Protein AF-A0A2N1FC91-F1 (afdb_monomer_lite)

Sequence (434 aa):
MKQILIVVIALIAKITVAQNQINFKTPDGVYPEGIAYYAAEDSFLISSITNGDIGIVNKKGVYKKFISNENFFSTVGLKIKGDKLYVAVGDLGLSKKSNKKSPKTIARLLIFNLKTKRLLSKIDLHDLHKGNHWANDLSVANNGDVYITDSFSPVIYKVTAKGKASVFIEDDKFLGKGINLNGILVHPKGYLLVAKNSDGKLFKIDLASKKIKEVILSKAIVGIDGLLLLPNGDVLVGQNTNFEAYHKLVSNDDFSTAYIKSSDAKGLDFATTATLVNGEAYFLNSYISDLFKGENTRTTYFIRKYTAIYPSENIVQELNFKNIKEETFGNKISRKVIPSNEGTLAIYTLEKGAHIPKHSHPQQQTTYIRSGKVKIIINGNEERILKAGDVIVIPGNISHEFFVLEKTEDIDVFSPKREPDWILGKSKFLKESK

pLDDT: mean 88.41, std 16.57, range [29.28, 98.94]

Radius of gyration: 26.83 Å; chains: 1; bounding box: 67×40×90 Å

Foldseek 3Di:
DDDDDPDDPPPPPPPPPQPLKAKAWDAFQFFWFEWEQDVVQCWIWTAGQAARFIWTQHSNRYIDTQAHDPPAHGWAYWDDDDQKIKTWGAHQQRYPPDDPPGHQQFTWIWMAGRPVSDTPDIAGPRVQDDDGFGFHYWEADPQRKIWTDTQAAQFIWIQGNVGDIHTQDGDCVQDDPDGFWAAWYDDPVQWMWIATQQWQWIWTAHNPVRDIDTQAEPDRQHRWHHWDQFPVRWIWTAGAPPAGWTFTWDDPPNRNYIYTAFIDRPPAHGWHYWYDDPRWIKTWRRNCVCSVVVNRGDTMIMIGTDDGDHDPDDDDDDDDPVPFDWDDQPPFKIWGWDFDQFKIKIKMWGAAFKKQDKDFAQWKKKKAWQAAKKWKDKQNHDIDIDGHGDIDIHHHGIIMMIHGHHGTIMMMMTGRYDPDQPPPPRNPRSNVID

Secondary structure (DSSP, 8-state):
-------------------SEEEEEPSTT-----EEEEGGGTEEEE--TTT-PEEEEETT--EEEEE--TT--EEEEEEEETTEEEEEEE-SS-STT--TT-TTT-EEEEEEETTT--EEEEEE-GGGS-S---EEEEEE-TTS-EEEEESSSSEEEEE-TTS-EEEEEE-GGG--SSS-EEEEEEETTTEEEEEETTTTEEEEEETTT--EEE-EESS--TTEEEEEE-TTS-EEEEEEESEEEEEEEE-SSSSSEEEEEEEE-TT-SSEEEEEEETTEEEEEE--HHHHHTT-----EEEEEE---BPPPSS------GGGSPEEEETTTEEEEEEE-SS-EEEEEEE-TT-EEEEE--SSEEEEEEEEEEEEEEETTTEEEEEETT-EEEE-TT--EEEEEEEEEEEEEEEES---SS-STT--TGGGS--

Structure (mmCIF, N/CA/C/O backbone):
data_AF-A0A2N1FC91-F1
#
_entry.id   AF-A0A2N1FC91-F1
#
loop_
_atom_site.group_PDB
_atom_site.id
_atom_site.type_symbol
_atom_site.label_atom_id
_atom_site.label_alt_id
_atom_site.label_comp_id
_atom_site.label_asym_id
_atom_site.label_entity_id
_atom_site.label_seq_id
_atom_site.pdbx_PDB_ins_code
_atom_site.Cartn_x
_atom_site.Cartn_y
_atom_site.Cartn_z
_atom_site.occupancy
_atom_site.B_iso_or_equiv
_atom_site.auth_seq_id
_atom_site.auth_comp_id
_atom_site.auth_asym_id
_atom_site.auth_atom_id
_atom_site.pdbx_PDB_model_num
ATOM 1 N N . MET A 1 1 ? 37.546 -7.000 62.536 1.00 37.72 1 MET A N 1
ATOM 2 C CA . MET A 1 1 ? 36.263 -6.519 61.979 1.00 37.72 1 MET A CA 1
ATOM 3 C C . MET A 1 1 ? 36.527 -5.943 60.594 1.00 37.72 1 MET A C 1
ATOM 5 O O . MET A 1 1 ? 37.120 -4.880 60.506 1.00 37.72 1 MET A O 1
ATOM 9 N N . LYS A 1 2 ? 36.199 -6.671 59.520 1.00 34.19 2 LYS A N 1
ATOM 10 C CA . LYS A 1 2 ? 36.284 -6.171 58.137 1.00 34.19 2 LYS A CA 1
ATOM 11 C C . LYS A 1 2 ? 34.857 -5.927 57.647 1.00 34.19 2 LYS A C 1
ATOM 13 O O . LYS A 1 2 ? 34.063 -6.861 57.622 1.00 34.19 2 LYS A O 1
ATOM 18 N N . GLN A 1 3 ? 34.539 -4.672 57.338 1.00 35.50 3 GLN A N 1
ATOM 19 C CA . GLN A 1 3 ? 33.264 -4.260 56.753 1.00 35.50 3 GLN A CA 1
ATOM 20 C C . GLN A 1 3 ? 33.124 -4.859 55.349 1.00 35.50 3 GLN A C 1
ATOM 22 O O . GLN A 1 3 ? 33.999 -4.683 54.503 1.00 35.50 3 GLN A O 1
ATOM 27 N N . ILE A 1 4 ? 32.020 -5.567 55.114 1.00 37.03 4 ILE A N 1
ATOM 28 C CA . ILE A 1 4 ? 31.603 -6.022 53.788 1.00 37.03 4 ILE A CA 1
ATOM 29 C C . ILE A 1 4 ? 30.817 -4.873 53.156 1.00 37.03 4 ILE A C 1
ATOM 31 O O . ILE A 1 4 ? 29.716 -4.544 53.593 1.00 37.03 4 ILE A O 1
ATOM 35 N N . LEU A 1 5 ? 31.411 -4.245 52.145 1.00 29.66 5 LEU A N 1
ATOM 36 C CA . LEU A 1 5 ? 30.764 -3.249 51.302 1.00 29.66 5 LEU A CA 1
ATOM 37 C C . LEU A 1 5 ? 29.883 -3.989 50.283 1.00 29.66 5 LEU A C 1
ATOM 39 O O . LEU A 1 5 ? 30.386 -4.566 49.321 1.00 29.66 5 LEU A O 1
ATOM 43 N N . ILE A 1 6 ? 28.569 -4.006 50.507 1.00 33.97 6 ILE A N 1
ATOM 44 C CA . ILE A 1 6 ? 27.598 -4.499 49.524 1.00 33.97 6 ILE A CA 1
ATOM 45 C C . ILE A 1 6 ? 27.418 -3.401 48.473 1.00 33.97 6 ILE A C 1
ATOM 47 O O . ILE A 1 6 ? 26.732 -2.406 48.700 1.00 33.97 6 ILE A O 1
ATOM 51 N N . VAL A 1 7 ? 28.060 -3.570 47.318 1.00 30.73 7 VAL A N 1
ATOM 52 C CA . VAL A 1 7 ? 27.815 -2.739 46.135 1.00 30.73 7 VAL A CA 1
ATOM 53 C C . VAL A 1 7 ? 26.531 -3.238 45.476 1.00 30.73 7 VAL A C 1
ATOM 55 O O . VAL A 1 7 ? 26.514 -4.275 44.815 1.00 30.73 7 VAL A O 1
ATOM 58 N N . VAL A 1 8 ? 25.437 -2.502 45.669 1.00 32.12 8 VAL A N 1
ATOM 59 C CA . VAL A 1 8 ? 24.188 -2.706 44.928 1.00 32.12 8 VAL A CA 1
ATOM 60 C C . VAL A 1 8 ? 24.388 -2.151 43.518 1.00 32.12 8 VAL A C 1
ATOM 62 O O . VAL A 1 8 ? 24.336 -0.944 43.295 1.00 32.12 8 VAL A O 1
ATOM 65 N N . ILE A 1 9 ? 24.645 -3.034 42.552 1.00 32.78 9 ILE A N 1
ATOM 66 C CA . ILE A 1 9 ? 24.629 -2.683 41.129 1.00 32.78 9 ILE A CA 1
ATOM 67 C C . ILE A 1 9 ? 23.162 -2.533 40.718 1.00 32.78 9 ILE A C 1
ATOM 69 O O . ILE A 1 9 ? 22.463 -3.516 40.475 1.00 32.78 9 ILE A O 1
ATOM 73 N N . ALA A 1 10 ? 22.680 -1.292 40.658 1.00 34.22 10 ALA A N 1
ATOM 74 C CA . ALA A 1 10 ? 21.396 -0.971 40.053 1.00 34.22 10 ALA A CA 1
ATOM 75 C C . ALA A 1 10 ? 21.492 -1.197 38.535 1.00 34.22 10 ALA A C 1
ATOM 77 O O . ALA A 1 10 ? 22.055 -0.388 37.796 1.00 34.22 10 ALA A O 1
ATOM 78 N N . LEU A 1 11 ? 20.958 -2.325 38.068 1.00 31.39 11 LEU A N 1
ATOM 79 C CA . LEU A 1 11 ? 20.826 -2.632 36.650 1.00 31.39 11 LEU A CA 1
ATOM 80 C C . LEU A 1 11 ? 19.726 -1.730 36.059 1.00 31.39 11 LEU A C 1
ATOM 82 O O . LEU A 1 11 ? 18.546 -2.072 36.068 1.00 31.39 11 LEU A O 1
ATOM 86 N N . ILE A 1 12 ? 20.095 -0.545 35.568 1.00 33.62 12 ILE A N 1
ATOM 87 C CA . ILE A 1 12 ? 19.183 0.291 34.781 1.00 33.62 12 ILE A CA 1
ATOM 88 C C . ILE A 1 12 ? 19.011 -0.397 33.426 1.00 33.62 12 ILE A C 1
ATOM 90 O O . ILE A 1 12 ? 19.825 -0.235 32.514 1.00 33.62 12 ILE A O 1
ATOM 94 N N . ALA A 1 13 ? 17.945 -1.182 33.288 1.00 32.53 13 ALA A N 1
ATOM 95 C CA . ALA A 1 13 ? 17.466 -1.608 31.987 1.00 32.53 13 ALA A CA 1
ATOM 96 C C . ALA A 1 13 ? 17.064 -0.348 31.207 1.00 32.53 13 ALA A C 1
ATOM 98 O O . ALA A 1 13 ? 15.996 0.224 31.425 1.00 32.53 13 ALA A O 1
ATOM 99 N N . LYS A 1 14 ? 17.932 0.114 30.300 1.00 29.28 14 LYS A N 1
ATOM 100 C CA . LYS A 1 14 ? 17.519 1.026 29.233 1.00 29.28 14 LYS A CA 1
ATOM 101 C C . LYS A 1 14 ? 16.446 0.288 28.441 1.00 29.28 14 LYS A C 1
ATOM 103 O O . LYS A 1 14 ? 16.757 -0.590 27.641 1.00 29.28 14 LYS A O 1
ATOM 108 N N . ILE A 1 15 ? 15.183 0.627 28.682 1.00 32.56 15 ILE A N 1
ATOM 109 C CA . ILE A 1 15 ? 14.105 0.315 27.752 1.00 32.56 15 ILE A CA 1
ATOM 110 C C . ILE A 1 15 ? 14.423 1.138 26.507 1.00 32.56 15 ILE A C 1
ATOM 112 O O . ILE A 1 15 ? 14.083 2.315 26.405 1.00 32.56 15 ILE A O 1
ATOM 116 N N . THR A 1 16 ? 15.180 0.546 25.590 1.00 31.41 16 THR A N 1
ATOM 117 C CA . THR A 1 16 ? 15.396 1.114 24.269 1.00 31.41 16 THR A CA 1
ATOM 118 C C . THR A 1 16 ? 14.031 1.109 23.602 1.00 31.41 16 THR A C 1
ATOM 120 O O . THR A 1 16 ? 13.530 0.053 23.219 1.00 31.41 16 THR A O 1
ATOM 123 N N . VAL A 1 17 ? 13.386 2.274 23.517 1.00 36.84 17 VAL A N 1
ATOM 124 C CA . VAL A 1 17 ? 12.231 2.451 22.637 1.00 36.84 17 VAL A CA 1
ATOM 125 C C . VAL A 1 17 ? 12.712 2.021 21.259 1.00 36.84 17 VAL A C 1
ATOM 127 O O . VAL A 1 17 ? 13.638 2.626 20.715 1.00 36.84 17 VAL A O 1
ATOM 130 N N . ALA A 1 18 ? 12.164 0.921 20.740 1.00 44.94 18 ALA A N 1
ATOM 131 C CA . ALA A 1 18 ? 12.496 0.460 19.404 1.00 44.94 18 ALA A CA 1
ATOM 132 C C . ALA A 1 18 ? 12.301 1.641 18.451 1.00 44.94 18 ALA A C 1
ATOM 134 O O . ALA A 1 18 ? 11.252 2.289 18.449 1.00 44.94 18 ALA A O 1
ATOM 135 N N . GLN A 1 19 ? 13.345 1.974 17.699 1.00 54.66 19 GLN A N 1
ATOM 136 C CA . GLN A 1 19 ? 13.297 3.081 16.764 1.00 54.66 19 GLN A CA 1
ATOM 137 C C . GLN A 1 19 ? 12.277 2.708 15.678 1.00 54.66 19 GLN A C 1
ATOM 139 O O . GLN A 1 19 ? 12.557 1.894 14.803 1.00 54.66 19 GLN A O 1
ATOM 144 N N . ASN A 1 20 ? 11.060 3.259 15.754 1.00 84.31 20 ASN A N 1
ATOM 145 C CA . ASN A 1 20 ? 9.998 2.967 14.782 1.00 84.31 20 ASN A CA 1
ATOM 146 C C . ASN A 1 20 ? 10.320 3.517 13.383 1.00 84.31 20 ASN A C 1
ATOM 148 O O . ASN A 1 20 ? 9.629 3.179 12.428 1.00 84.31 20 ASN A O 1
ATOM 152 N N . GLN A 1 21 ? 11.364 4.341 13.257 1.00 92.88 21 GLN A N 1
ATOM 153 C CA . GLN A 1 21 ? 11.807 4.982 12.028 1.00 92.88 21 GLN A CA 1
ATOM 154 C C . GLN A 1 21 ? 13.287 4.688 11.765 1.00 92.88 21 GLN A C 1
ATOM 156 O O . GLN A 1 21 ? 14.139 4.880 12.630 1.00 92.88 21 GLN A O 1
ATOM 161 N N . ILE A 1 22 ? 13.580 4.268 10.542 1.00 96.44 22 ILE A N 1
ATOM 162 C CA . ILE A 1 22 ? 14.905 3.972 10.013 1.00 96.44 22 ILE A CA 1
ATOM 163 C C . ILE A 1 22 ? 15.241 5.089 9.031 1.00 96.44 22 ILE A C 1
ATOM 165 O O . ILE A 1 22 ? 14.758 5.095 7.900 1.00 96.44 22 ILE A O 1
ATOM 169 N N . ASN A 1 23 ? 16.049 6.048 9.473 1.00 97.00 23 ASN A N 1
ATOM 170 C CA . ASN A 1 23 ? 16.578 7.083 8.590 1.00 97.00 23 ASN A CA 1
ATOM 171 C C . ASN A 1 23 ? 17.738 6.505 7.782 1.00 97.00 23 ASN A C 1
ATOM 173 O O . ASN A 1 23 ? 18.600 5.835 8.350 1.00 97.00 23 ASN A O 1
ATOM 177 N N . PHE A 1 24 ? 17.790 6.783 6.487 1.00 97.88 24 PHE A N 1
ATOM 178 C CA . PHE A 1 24 ? 18.878 6.336 5.624 1.00 97.88 24 PHE A CA 1
ATOM 179 C C . PHE A 1 24 ? 19.297 7.436 4.653 1.00 97.88 24 PHE A C 1
ATOM 181 O O . PHE A 1 24 ? 18.560 8.398 4.417 1.00 97.88 24 PHE A O 1
ATOM 188 N N . LYS A 1 25 ? 20.510 7.291 4.113 1.00 97.62 25 LYS A N 1
ATOM 189 C CA . LYS A 1 25 ? 21.061 8.197 3.105 1.00 97.62 25 LYS A CA 1
ATOM 190 C C . LYS A 1 25 ? 21.374 7.463 1.813 1.00 97.62 25 LYS A C 1
ATOM 192 O O . LYS A 1 25 ? 21.989 6.403 1.860 1.00 97.62 25 LYS A O 1
ATOM 197 N N . THR A 1 26 ? 21.002 8.033 0.679 1.00 96.38 26 THR A N 1
ATOM 198 C CA . THR A 1 26 ? 21.411 7.574 -0.654 1.00 96.38 26 THR A CA 1
ATOM 199 C C . THR A 1 26 ? 22.517 8.478 -1.211 1.00 96.38 26 THR A C 1
ATOM 201 O O . THR A 1 26 ? 22.748 9.558 -0.667 1.00 96.38 26 THR A O 1
ATOM 204 N N . PRO A 1 27 ? 23.185 8.089 -2.312 1.00 94.06 27 PRO A N 1
ATOM 205 C CA . PRO A 1 27 ? 23.922 9.039 -3.142 1.00 94.06 27 PRO A CA 1
ATOM 206 C C . PRO A 1 27 ? 23.021 10.175 -3.649 1.00 94.06 27 PRO A C 1
ATOM 208 O O . PRO A 1 27 ? 21.800 10.004 -3.740 1.00 94.06 27 PRO A O 1
ATOM 211 N N . ASP A 1 28 ? 23.641 11.291 -4.026 1.00 91.06 28 ASP A N 1
ATOM 212 C CA . ASP A 1 28 ? 22.964 12.506 -4.484 1.00 91.06 28 ASP A CA 1
ATOM 213 C C . ASP A 1 28 ? 22.005 12.253 -5.654 1.00 91.06 28 ASP A C 1
ATOM 215 O O . ASP A 1 28 ? 22.340 11.649 -6.690 1.00 91.06 28 ASP A O 1
ATOM 219 N N . GLY A 1 29 ? 20.776 12.737 -5.472 1.00 84.62 29 GLY A N 1
ATOM 220 C CA . GLY A 1 29 ? 19.738 12.701 -6.491 1.00 84.62 29 GLY A CA 1
ATOM 221 C C . GLY A 1 29 ? 19.218 11.305 -6.807 1.00 84.62 29 GLY A C 1
ATOM 222 O O . GLY A 1 29 ? 18.803 11.058 -7.938 1.00 84.62 29 GLY A O 1
ATOM 223 N N . VAL A 1 30 ? 19.266 10.374 -5.850 1.00 93.31 30 VAL A N 1
ATOM 224 C CA . VAL A 1 30 ? 18.572 9.077 -5.918 1.00 93.31 30 VAL A CA 1
ATOM 225 C C . VAL A 1 30 ? 17.243 9.210 -5.185 1.00 93.31 30 VAL A C 1
ATOM 227 O O . VAL A 1 30 ? 17.238 9.251 -3.960 1.00 93.31 30 VAL A O 1
ATOM 230 N N . TYR A 1 31 ? 16.131 9.248 -5.921 1.00 96.19 31 TYR A N 1
ATOM 231 C CA . TYR A 1 31 ? 14.786 9.313 -5.337 1.00 96.19 31 TYR A CA 1
ATOM 232 C C . TYR A 1 31 ? 14.148 7.925 -5.335 1.00 96.19 31 TYR A C 1
ATOM 234 O O . TYR A 1 31 ? 13.936 7.374 -6.424 1.00 96.19 31 TYR A O 1
ATOM 242 N N . PRO A 1 32 ? 13.887 7.332 -4.158 1.00 96.50 32 PRO A N 1
ATOM 243 C CA . PRO A 1 32 ? 13.225 6.045 -4.057 1.00 96.50 32 PRO A CA 1
ATOM 244 C C . PRO A 1 32 ? 11.706 6.191 -4.130 1.00 96.50 32 PRO A C 1
ATOM 246 O O . PRO A 1 32 ? 11.173 7.232 -3.774 1.00 96.50 32 PRO A O 1
ATOM 249 N N . GLU A 1 33 ? 11.010 5.142 -4.556 1.00 95.62 33 GLU A N 1
ATOM 250 C CA . GLU A 1 33 ? 9.541 5.128 -4.639 1.00 95.62 33 GLU A CA 1
ATOM 251 C C . GLU A 1 33 ? 8.983 3.841 -4.026 1.00 95.62 33 GLU A C 1
ATOM 253 O O . GLU A 1 33 ? 8.234 3.871 -3.051 1.00 95.62 33 GLU A O 1
ATOM 258 N N . GLY A 1 34 ? 9.431 2.708 -4.555 1.00 97.38 34 GLY A N 1
ATOM 259 C CA . GLY A 1 34 ? 8.965 1.380 -4.209 1.00 97.38 34 GLY A CA 1
ATOM 260 C C . GLY A 1 34 ? 9.780 0.783 -3.075 1.00 97.38 34 GLY A C 1
ATOM 261 O O . GLY A 1 34 ? 10.981 1.030 -2.956 1.00 97.38 34 GLY A O 1
ATOM 262 N N . ILE A 1 35 ? 9.137 -0.057 -2.263 1.00 98.38 35 ILE A N 1
ATOM 263 C CA . ILE A 1 35 ? 9.760 -0.777 -1.149 1.00 98.38 35 ILE A CA 1
ATOM 264 C C . ILE A 1 35 ? 9.354 -2.253 -1.160 1.00 98.38 35 ILE A C 1
ATOM 266 O O . ILE A 1 35 ? 8.200 -2.597 -1.402 1.00 98.38 35 ILE A O 1
ATOM 270 N N . ALA A 1 36 ? 10.296 -3.142 -0.853 1.00 98.38 36 ALA A N 1
ATOM 271 C CA . ALA A 1 36 ? 10.021 -4.550 -0.576 1.00 98.38 36 ALA A CA 1
ATOM 272 C C . ALA A 1 36 ? 10.965 -5.070 0.512 1.00 98.38 36 ALA A C 1
ATOM 274 O O . ALA A 1 36 ? 12.132 -4.696 0.553 1.00 98.38 36 ALA A O 1
ATOM 275 N N . TYR A 1 37 ? 10.499 -5.946 1.400 1.00 98.44 37 TYR A N 1
ATOM 276 C CA . TYR A 1 37 ? 11.358 -6.519 2.439 1.00 98.44 37 TYR A CA 1
ATOM 277 C C . TYR A 1 37 ? 12.019 -7.825 1.980 1.00 98.44 37 TYR A C 1
ATOM 279 O O . TYR A 1 37 ? 11.342 -8.800 1.652 1.00 98.44 37 TYR A O 1
ATOM 287 N N . TYR A 1 38 ? 13.352 -7.854 1.982 1.00 98.12 38 TYR A N 1
ATOM 288 C CA . TYR A 1 38 ? 14.155 -9.026 1.659 1.00 98.12 38 TYR A CA 1
ATOM 289 C C . TYR A 1 38 ? 14.603 -9.730 2.943 1.00 98.12 38 TYR A C 1
ATOM 291 O O . TYR A 1 38 ? 15.630 -9.405 3.540 1.00 98.12 38 TYR A O 1
ATOM 299 N N . ALA A 1 39 ? 13.806 -10.716 3.360 1.00 97.00 39 ALA A N 1
ATOM 300 C CA . ALA A 1 39 ? 13.971 -11.406 4.638 1.00 97.00 39 ALA A CA 1
ATOM 301 C C . ALA A 1 39 ? 15.340 -12.090 4.812 1.00 97.00 39 ALA A C 1
ATOM 303 O O . ALA A 1 39 ? 15.861 -12.112 5.921 1.00 97.00 39 ALA A O 1
ATOM 304 N N . ALA A 1 40 ? 15.945 -12.607 3.735 1.00 96.12 40 ALA A N 1
ATOM 305 C CA . ALA A 1 40 ? 17.233 -13.305 3.813 1.00 96.12 40 ALA A CA 1
ATOM 306 C C . ALA A 1 40 ? 18.403 -12.398 4.245 1.00 96.12 40 ALA A C 1
ATOM 308 O O . ALA A 1 40 ? 19.394 -12.900 4.761 1.00 96.12 40 ALA A O 1
ATOM 309 N N . GLU A 1 41 ? 18.280 -11.081 4.056 1.00 96.44 41 GLU A N 1
ATOM 310 C CA . GLU A 1 41 ? 19.288 -10.078 4.439 1.00 96.44 41 GLU A CA 1
ATOM 311 C C . GLU A 1 41 ? 18.786 -9.151 5.563 1.00 96.44 41 GLU A C 1
ATOM 313 O O . GLU A 1 41 ? 19.411 -8.127 5.842 1.00 96.44 41 GLU A O 1
ATOM 318 N N . ASP A 1 42 ? 17.617 -9.443 6.152 1.00 96.69 42 ASP A N 1
ATOM 319 C CA . ASP A 1 42 ? 16.901 -8.572 7.102 1.00 96.69 42 ASP A CA 1
ATOM 320 C C . ASP A 1 42 ? 16.921 -7.082 6.692 1.00 96.69 42 ASP A C 1
ATOM 322 O O . ASP A 1 42 ? 17.249 -6.170 7.457 1.00 96.69 42 ASP A O 1
ATOM 326 N N . SER A 1 43 ? 16.620 -6.826 5.419 1.00 98.25 43 SER A N 1
ATOM 327 C CA . SER A 1 43 ? 16.809 -5.512 4.805 1.00 98.25 43 SER A CA 1
ATOM 328 C C . SER A 1 43 ? 15.670 -5.162 3.855 1.00 98.25 43 SER A C 1
ATOM 330 O O . SER A 1 43 ? 14.941 -6.023 3.369 1.00 98.25 43 SER A O 1
ATOM 332 N N . PHE A 1 44 ? 15.511 -3.876 3.577 1.00 98.69 44 PHE A N 1
ATOM 333 C CA . PHE A 1 44 ? 14.541 -3.355 2.623 1.00 98.69 44 PHE A CA 1
ATOM 334 C C . PHE A 1 44 ? 15.216 -3.111 1.282 1.00 98.69 44 PHE A C 1
ATOM 336 O O . PHE A 1 44 ? 16.247 -2.448 1.224 1.00 98.69 44 PHE A O 1
ATOM 343 N N . LEU A 1 45 ? 14.631 -3.617 0.206 1.00 98.75 45 LEU A N 1
ATOM 344 C CA . LEU A 1 45 ? 14.935 -3.167 -1.141 1.00 98.75 45 LEU A CA 1
ATOM 345 C C . LEU A 1 45 ? 14.120 -1.918 -1.443 1.00 98.75 45 LEU A C 1
ATOM 347 O O . LEU A 1 45 ? 12.935 -1.866 -1.109 1.00 98.75 45 LEU A O 1
ATOM 351 N N . ILE A 1 46 ? 14.756 -0.947 -2.087 1.00 98.06 46 ILE A N 1
ATOM 352 C CA . ILE A 1 46 ? 14.111 0.285 -2.534 1.00 98.06 46 ILE A CA 1
ATOM 353 C C . ILE A 1 46 ? 14.401 0.528 -4.009 1.00 98.06 46 ILE A C 1
ATOM 355 O O . ILE A 1 46 ? 15.516 0.266 -4.470 1.00 98.06 46 ILE A O 1
ATOM 359 N N . SER A 1 47 ? 13.400 0.987 -4.755 1.00 97.44 47 SER A N 1
ATOM 360 C CA . SER A 1 47 ? 13.573 1.340 -6.165 1.00 97.44 47 SER A CA 1
ATOM 361 C C . SER A 1 47 ? 14.201 2.726 -6.307 1.00 97.44 47 SER A C 1
ATOM 363 O O . SER A 1 47 ? 14.518 3.385 -5.315 1.00 97.44 47 SER A O 1
ATOM 365 N N . SER A 1 48 ? 14.419 3.164 -7.543 1.00 96.06 48 SER A N 1
ATOM 366 C CA . SER A 1 48 ? 14.870 4.514 -7.855 1.00 96.06 48 SER A CA 1
ATOM 367 C C . SER A 1 48 ? 14.214 5.042 -9.128 1.00 96.06 48 SER A C 1
ATOM 369 O O . SER A 1 48 ? 14.396 4.470 -10.211 1.00 96.06 48 SER A O 1
ATOM 371 N N . ILE A 1 49 ? 13.527 6.181 -9.012 1.00 95.62 49 ILE A N 1
ATOM 372 C CA . ILE A 1 49 ? 12.952 6.909 -10.150 1.00 95.62 49 ILE A CA 1
ATOM 373 C C . ILE A 1 49 ? 14.059 7.544 -10.992 1.00 95.62 49 ILE A C 1
ATOM 375 O O . ILE A 1 49 ? 14.060 7.435 -12.217 1.00 95.62 49 ILE A O 1
ATOM 379 N N . THR A 1 50 ? 15.021 8.196 -10.345 1.00 94.56 50 THR A N 1
ATOM 380 C CA . THR A 1 50 ? 16.051 8.977 -11.038 1.00 94.56 50 THR A CA 1
ATOM 381 C C . THR A 1 50 ? 17.172 8.116 -11.612 1.00 94.56 50 THR A C 1
ATOM 383 O O . THR A 1 50 ? 17.692 8.428 -12.679 1.00 94.56 50 THR A O 1
ATOM 386 N N . ASN A 1 51 ? 17.548 7.010 -10.965 1.00 91.81 51 ASN A N 1
ATOM 387 C CA . ASN A 1 51 ? 18.682 6.193 -11.411 1.00 91.81 51 ASN A CA 1
ATOM 388 C C . ASN A 1 51 ? 18.286 4.835 -12.001 1.00 91.81 51 ASN A C 1
ATOM 390 O O . ASN A 1 51 ? 19.082 4.265 -12.750 1.00 91.81 51 ASN A O 1
ATOM 394 N N . GLY A 1 52 ? 17.124 4.284 -11.640 1.00 94.12 52 GLY A N 1
ATOM 395 C CA . GLY A 1 52 ? 16.701 2.938 -12.048 1.00 94.12 52 GLY A CA 1
ATOM 396 C C . GLY A 1 52 ? 17.415 1.782 -11.349 1.00 94.12 52 GLY A C 1
ATOM 397 O O . GLY A 1 52 ? 17.130 0.623 -11.634 1.00 94.12 52 GLY A O 1
ATOM 398 N N . ASP A 1 53 ? 18.367 2.071 -10.463 1.00 94.88 53 ASP A N 1
ATOM 399 C CA . ASP A 1 53 ? 19.018 1.057 -9.637 1.00 94.88 53 ASP A CA 1
ATOM 400 C C . ASP A 1 53 ? 18.083 0.611 -8.502 1.00 94.88 53 ASP A C 1
ATOM 402 O O . ASP A 1 53 ? 17.257 1.388 -8.023 1.00 94.88 53 ASP A O 1
ATOM 406 N N . ILE A 1 54 ? 18.279 -0.614 -8.007 1.00 97.88 54 ILE A N 1
ATOM 407 C CA . ILE A 1 54 ? 17.658 -1.086 -6.765 1.00 97.88 54 ILE A CA 1
ATOM 408 C C . ILE A 1 54 ? 18.682 -0.968 -5.640 1.00 97.88 54 ILE A C 1
ATOM 410 O O . ILE A 1 54 ? 19.778 -1.537 -5.716 1.00 97.88 54 ILE A O 1
ATOM 414 N N . GLY A 1 55 ? 18.328 -0.237 -4.590 1.00 97.94 55 GLY A N 1
ATOM 415 C CA . GLY A 1 55 ? 19.095 -0.137 -3.355 1.00 97.94 55 GLY A CA 1
ATOM 416 C C . GLY A 1 55 ? 18.682 -1.182 -2.323 1.00 97.94 55 GLY A C 1
ATOM 417 O O . GLY A 1 55 ? 17.598 -1.753 -2.406 1.00 97.94 55 GLY A O 1
ATOM 418 N N . ILE A 1 56 ? 19.539 -1.408 -1.331 1.00 98.62 56 ILE A N 1
ATOM 419 C CA . ILE A 1 56 ? 19.243 -2.187 -0.126 1.00 98.62 56 ILE A CA 1
ATOM 420 C C . ILE A 1 56 ? 19.565 -1.352 1.116 1.00 98.62 56 ILE A C 1
ATOM 422 O O . ILE A 1 56 ? 20.636 -0.751 1.200 1.00 98.62 56 ILE A O 1
ATOM 426 N N . VAL A 1 57 ? 18.637 -1.309 2.069 1.00 98.69 57 VAL A N 1
ATOM 427 C CA . VAL A 1 57 ? 18.724 -0.558 3.326 1.00 98.69 57 VAL A CA 1
ATOM 428 C C . VAL A 1 57 ? 18.495 -1.516 4.485 1.00 98.69 57 VAL A C 1
ATOM 430 O O . VAL A 1 57 ? 17.421 -2.105 4.610 1.00 98.69 57 VAL A O 1
ATOM 433 N N . ASN A 1 58 ? 19.489 -1.678 5.354 1.00 97.69 58 ASN A N 1
ATOM 434 C CA . ASN A 1 58 ? 19.328 -2.514 6.545 1.00 97.69 58 ASN A CA 1
ATOM 435 C C . ASN A 1 58 ? 18.579 -1.779 7.673 1.00 97.69 58 ASN A C 1
ATOM 437 O O . ASN A 1 58 ? 18.348 -0.570 7.614 1.00 97.69 58 ASN A O 1
ATOM 441 N N . LYS A 1 59 ? 18.250 -2.489 8.759 1.00 95.31 59 LYS A N 1
ATOM 442 C CA . LYS A 1 59 ? 17.556 -1.917 9.933 1.00 95.31 59 LYS A CA 1
ATOM 443 C C . LYS A 1 59 ? 18.298 -0.774 10.638 1.00 95.31 59 LYS A C 1
ATOM 445 O O . LYS A 1 59 ? 17.681 -0.043 11.402 1.00 95.31 59 LYS A O 1
ATOM 450 N N . LYS A 1 60 ? 19.601 -0.604 10.383 1.00 95.88 60 LYS A N 1
ATOM 451 C CA . LYS A 1 60 ? 20.422 0.498 10.915 1.00 95.88 60 LYS A CA 1
ATOM 452 C C . LYS A 1 60 ? 20.459 1.719 9.985 1.00 95.88 60 LYS A C 1
ATOM 454 O O . LYS A 1 60 ? 21.168 2.672 10.286 1.00 95.88 60 LYS A O 1
ATOM 459 N N . GLY A 1 61 ? 19.749 1.685 8.855 1.00 97.12 61 GLY A N 1
ATOM 460 C CA . GLY A 1 61 ? 19.723 2.782 7.886 1.00 97.12 61 GLY A CA 1
ATOM 461 C C . GLY A 1 61 ? 20.927 2.828 6.945 1.00 97.12 61 GLY A C 1
ATOM 462 O O . GLY A 1 61 ? 21.137 3.826 6.257 1.00 97.12 61 GLY A O 1
ATOM 463 N N . VAL A 1 62 ? 21.733 1.763 6.890 1.00 98.06 62 VAL A N 1
ATOM 464 C CA . VAL A 1 62 ? 22.869 1.692 5.964 1.00 98.06 62 VAL A CA 1
ATOM 465 C C . VAL A 1 62 ? 22.360 1.298 4.585 1.00 98.06 62 VAL A C 1
ATOM 467 O O . VAL A 1 62 ? 21.892 0.175 4.393 1.00 98.06 62 VAL A O 1
ATOM 470 N N . TYR A 1 63 ? 22.489 2.222 3.636 1.00 98.31 63 TYR A N 1
ATOM 471 C CA . TYR A 1 63 ? 22.168 2.021 2.228 1.00 98.31 63 TYR A CA 1
ATOM 472 C C . TYR A 1 63 ? 23.367 1.472 1.450 1.00 98.31 63 TYR A C 1
ATOM 474 O O . TYR A 1 63 ? 24.504 1.914 1.637 1.00 98.31 63 TYR A O 1
ATOM 482 N N . LYS A 1 64 ? 23.105 0.559 0.515 1.00 97.38 64 LYS A N 1
ATOM 483 C CA . LYS A 1 64 ? 24.045 0.139 -0.532 1.00 97.38 64 LYS A CA 1
ATOM 484 C C . LYS A 1 64 ? 23.301 -0.063 -1.845 1.00 97.38 64 LYS A C 1
ATOM 486 O O . LYS A 1 64 ? 22.121 -0.402 -1.854 1.00 97.38 64 LYS A O 1
ATOM 491 N N . LYS A 1 65 ? 24.004 0.072 -2.969 1.00 95.94 65 LYS A N 1
ATOM 492 C CA . LYS A 1 65 ? 23.470 -0.374 -4.260 1.00 95.94 65 LYS A CA 1
ATOM 493 C C . LYS A 1 65 ? 23.372 -1.906 -4.265 1.00 95.94 65 LYS A C 1
ATOM 495 O O . LYS A 1 65 ? 24.329 -2.572 -3.869 1.00 95.94 65 LYS A O 1
ATOM 500 N N . PHE A 1 66 ? 22.239 -2.459 -4.693 1.00 97.12 66 PHE A N 1
ATOM 501 C CA . PHE A 1 66 ? 21.980 -3.902 -4.684 1.00 97.12 66 PHE A CA 1
ATOM 502 C C . PHE A 1 66 ? 21.953 -4.504 -6.091 1.00 97.12 66 PHE A C 1
ATOM 504 O O . PHE A 1 66 ? 22.728 -5.418 -6.371 1.00 97.12 66 PHE A O 1
ATOM 511 N N . ILE A 1 67 ? 21.111 -3.970 -6.980 1.00 96.44 67 ILE A N 1
ATOM 512 C CA . ILE A 1 67 ? 21.052 -4.328 -8.406 1.00 96.44 67 ILE A CA 1
ATOM 513 C C . ILE A 1 67 ? 21.244 -3.047 -9.214 1.00 96.44 67 ILE A C 1
ATOM 515 O O . ILE A 1 67 ? 20.623 -2.028 -8.919 1.00 96.44 67 ILE A O 1
ATOM 519 N N . SER A 1 68 ? 22.100 -3.101 -10.234 1.00 91.19 68 SER A N 1
ATOM 520 C CA . SER A 1 68 ? 22.364 -1.978 -11.134 1.00 91.19 68 SER A CA 1
ATOM 521 C C . SER A 1 68 ? 22.355 -2.437 -12.580 1.00 91.19 68 SER A C 1
ATOM 523 O O . SER A 1 68 ? 22.794 -3.548 -12.882 1.00 91.19 68 SER A O 1
ATOM 525 N N . ASN A 1 69 ? 21.864 -1.581 -13.471 1.00 76.88 69 ASN A N 1
ATOM 526 C CA . ASN A 1 69 ? 21.966 -1.783 -14.911 1.00 76.88 69 ASN A CA 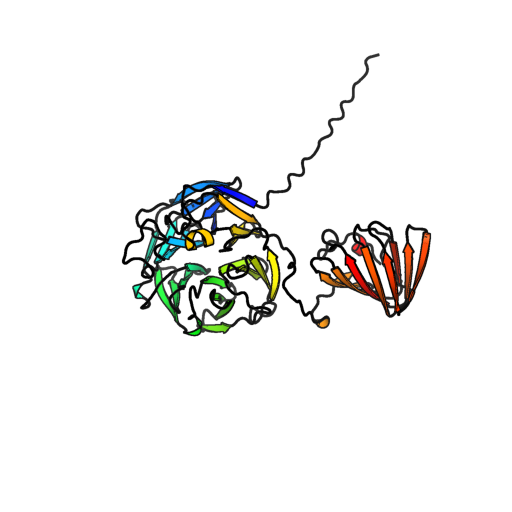1
ATOM 527 C C . ASN A 1 69 ? 21.893 -0.436 -15.630 1.00 76.88 69 ASN A C 1
ATOM 529 O O . ASN A 1 69 ? 21.082 0.437 -15.300 1.00 76.88 69 ASN A O 1
ATOM 533 N N . GLU A 1 70 ? 22.721 -0.286 -16.653 1.00 74.81 70 GLU A N 1
ATOM 534 C CA . GLU A 1 70 ? 22.824 0.947 -17.429 1.00 74.81 70 GLU A CA 1
ATOM 535 C C . GLU A 1 70 ? 21.548 1.251 -18.227 1.00 74.81 70 GLU A C 1
ATOM 537 O O . GLU A 1 70 ? 21.251 2.410 -18.489 1.00 74.81 70 GLU A O 1
ATOM 542 N N . ASN A 1 71 ? 20.724 0.242 -18.516 1.00 74.69 71 ASN A N 1
ATOM 543 C CA . ASN A 1 71 ? 19.542 0.374 -19.368 1.00 74.69 71 ASN A CA 1
ATOM 544 C C . ASN A 1 71 ? 18.215 0.529 -18.602 1.00 74.69 71 ASN A C 1
ATOM 546 O O . ASN A 1 71 ? 17.144 0.437 -19.207 1.00 74.69 71 ASN A O 1
ATOM 550 N N . PHE A 1 72 ? 18.243 0.705 -17.276 1.00 82.56 72 PHE A N 1
ATOM 551 C CA . PHE A 1 72 ? 17.021 0.897 -16.481 1.00 82.56 72 PHE A CA 1
ATOM 552 C C . PHE A 1 72 ? 16.685 2.380 -16.366 1.00 82.56 72 PHE A C 1
ATOM 554 O O . PHE A 1 72 ? 17.511 3.128 -15.851 1.00 82.56 72 PHE A O 1
ATOM 561 N N . PHE A 1 73 ? 15.492 2.771 -16.828 1.00 92.25 73 PHE A N 1
ATOM 562 C CA . PHE A 1 73 ? 14.923 4.114 -16.655 1.00 92.25 73 PHE A CA 1
ATOM 563 C C . PHE A 1 73 ? 14.457 4.312 -15.203 1.00 92.25 73 PHE A C 1
ATOM 565 O O . PHE A 1 73 ? 15.246 4.118 -14.285 1.00 92.25 73 PHE A O 1
ATOM 572 N N . SER A 1 74 ? 13.202 4.674 -14.953 1.00 96.00 74 SER A N 1
ATOM 573 C CA . SER A 1 74 ? 12.653 4.745 -13.602 1.00 96.00 74 SER A CA 1
ATOM 574 C C . SER A 1 74 ? 12.155 3.369 -13.179 1.00 96.00 74 SER A C 1
ATOM 576 O O . SER A 1 74 ? 11.249 2.810 -13.795 1.00 96.00 74 SER A O 1
ATOM 578 N N . THR A 1 75 ? 12.748 2.820 -12.122 1.00 97.00 75 THR A N 1
ATOM 579 C CA . THR A 1 75 ? 12.168 1.672 -11.409 1.00 97.00 75 THR A CA 1
ATOM 580 C C . THR A 1 75 ? 11.196 2.194 -10.362 1.00 97.00 75 THR A C 1
ATOM 582 O O . THR A 1 75 ? 11.530 3.141 -9.652 1.00 97.00 75 THR A O 1
ATOM 585 N N . VAL A 1 76 ? 10.010 1.596 -10.295 1.00 95.94 76 VAL A N 1
ATOM 586 C CA . VAL A 1 76 ? 8.878 2.079 -9.490 1.00 95.94 76 VAL A CA 1
ATOM 587 C C . VAL A 1 76 ? 8.476 0.956 -8.527 1.00 95.94 76 VAL A C 1
ATOM 589 O O . VAL A 1 76 ? 9.290 0.586 -7.671 1.00 95.94 76 VAL A O 1
ATOM 592 N N . GLY A 1 77 ? 7.316 0.321 -8.720 1.00 97.50 77 GLY A N 1
ATOM 593 C CA . GLY A 1 77 ? 6.820 -0.743 -7.859 1.00 97.50 77 GLY A CA 1
ATOM 594 C C . GLY A 1 77 ? 7.750 -1.955 -7.772 1.00 97.50 77 GLY A C 1
ATOM 595 O O . GLY A 1 77 ? 8.251 -2.474 -8.777 1.00 97.50 77 GLY A O 1
ATOM 596 N N . LEU A 1 78 ? 7.938 -2.443 -6.542 1.00 98.31 78 LEU A N 1
ATOM 597 C CA . LEU A 1 78 ? 8.698 -3.650 -6.214 1.00 98.31 78 LEU A CA 1
ATOM 598 C C . LEU A 1 78 ? 7.794 -4.682 -5.545 1.00 98.31 78 LEU A C 1
ATOM 600 O O . LEU A 1 78 ? 7.020 -4.340 -4.650 1.00 98.31 78 LEU A O 1
ATOM 604 N N . LYS A 1 79 ? 7.940 -5.962 -5.907 1.00 98.25 79 LYS A N 1
ATOM 605 C CA . LYS A 1 79 ? 7.411 -7.086 -5.113 1.00 98.25 79 LYS A CA 1
ATOM 606 C C . LYS A 1 79 ? 8.387 -8.253 -5.092 1.00 98.25 79 LYS A C 1
ATOM 608 O O . LYS A 1 79 ? 9.019 -8.577 -6.095 1.00 98.25 79 LYS A O 1
ATOM 613 N N . ILE A 1 80 ? 8.471 -8.917 -3.944 1.00 98.06 80 ILE A N 1
ATOM 614 C CA . ILE A 1 80 ? 9.238 -10.152 -3.769 1.00 98.06 80 ILE A CA 1
ATOM 615 C C . ILE A 1 80 ? 8.266 -11.326 -3.667 1.00 98.06 80 ILE A C 1
ATOM 617 O O . ILE A 1 80 ? 7.294 -11.275 -2.912 1.00 98.06 80 ILE A O 1
ATOM 621 N N . LYS A 1 81 ? 8.542 -12.404 -4.405 1.00 96.69 81 LYS A N 1
ATOM 622 C CA . LYS A 1 81 ? 7.842 -13.690 -4.269 1.00 96.69 81 LYS A CA 1
ATOM 623 C C . LYS A 1 81 ? 8.848 -14.821 -4.450 1.00 96.69 81 LYS A C 1
ATOM 625 O O . LYS A 1 81 ? 9.414 -14.981 -5.530 1.00 96.69 81 LYS A O 1
ATOM 630 N N . GLY A 1 82 ? 9.053 -15.606 -3.393 1.00 95.44 82 GLY A N 1
ATOM 631 C CA . GLY A 1 82 ? 10.090 -16.637 -3.373 1.00 95.44 82 GLY A CA 1
ATOM 632 C C . GLY A 1 82 ? 11.484 -16.020 -3.503 1.00 95.44 82 GLY A C 1
ATOM 633 O O . GLY A 1 82 ? 11.815 -15.073 -2.795 1.00 95.44 82 GLY A O 1
ATOM 634 N N . ASP A 1 83 ? 12.284 -16.534 -4.431 1.00 96.62 83 ASP A N 1
ATOM 635 C CA . ASP A 1 83 ? 13.638 -16.064 -4.740 1.00 96.62 83 ASP A CA 1
ATOM 636 C C . ASP A 1 83 ? 13.675 -14.951 -5.804 1.00 96.62 83 ASP A C 1
ATOM 638 O O . ASP A 1 83 ? 14.759 -14.552 -6.241 1.00 96.62 83 ASP A O 1
ATOM 642 N N . LYS A 1 84 ? 12.510 -14.450 -6.236 1.00 98.31 84 LYS A N 1
ATOM 643 C CA . LYS A 1 84 ? 12.388 -13.469 -7.318 1.00 98.31 84 LYS A CA 1
ATOM 644 C C . LYS A 1 84 ? 11.999 -12.084 -6.816 1.00 98.31 84 LYS A C 1
ATOM 646 O O . LYS A 1 84 ? 11.120 -11.941 -5.964 1.00 98.31 84 LYS A O 1
ATOM 651 N N . LEU A 1 85 ? 12.609 -11.076 -7.431 1.00 98.62 85 LEU A N 1
ATOM 652 C CA . LEU A 1 85 ? 12.211 -9.673 -7.365 1.00 98.62 85 LEU A CA 1
ATOM 653 C C . LEU A 1 85 ? 11.548 -9.279 -8.684 1.00 98.62 85 LEU A C 1
ATOM 655 O O . LEU A 1 85 ? 12.149 -9.442 -9.745 1.00 98.62 85 LEU A O 1
ATOM 659 N N . TYR A 1 86 ? 10.344 -8.732 -8.598 1.00 98.69 86 TYR A N 1
ATOM 660 C CA . TYR A 1 86 ? 9.577 -8.181 -9.708 1.00 98.69 86 TYR A CA 1
ATOM 661 C C . TYR A 1 86 ? 9.625 -6.660 -9.615 1.00 98.69 86 TYR A C 1
ATOM 663 O O . TYR A 1 86 ? 9.427 -6.109 -8.529 1.00 98.69 86 TYR A O 1
ATOM 671 N N . VAL A 1 87 ? 9.906 -6.003 -10.737 1.00 98.56 87 VAL A N 1
ATOM 672 C CA . VAL A 1 87 ? 10.132 -4.555 -10.806 1.00 98.56 87 VAL A CA 1
ATOM 673 C C . VAL A 1 87 ? 9.349 -3.972 -11.973 1.00 98.56 87 VAL A C 1
ATOM 675 O O . VAL A 1 87 ? 9.567 -4.374 -13.121 1.00 98.56 87 VAL A O 1
ATOM 678 N N . ALA A 1 88 ? 8.466 -3.019 -11.688 1.00 98.31 88 ALA A N 1
ATOM 679 C CA . ALA A 1 88 ? 7.828 -2.195 -12.706 1.00 98.31 88 ALA A CA 1
ATOM 680 C C . ALA A 1 88 ? 8.790 -1.089 -13.147 1.00 98.31 88 ALA A C 1
ATOM 682 O O . ALA A 1 88 ? 9.509 -0.498 -12.334 1.00 98.31 88 ALA A O 1
ATOM 683 N N . VAL A 1 89 ? 8.826 -0.842 -14.454 1.00 97.62 89 VAL A N 1
ATOM 684 C CA . VAL A 1 89 ? 9.700 0.159 -15.061 1.00 97.62 89 VAL A CA 1
ATOM 685 C C . VAL A 1 89 ? 8.910 1.019 -16.025 1.00 97.62 89 VAL A C 1
ATOM 687 O O . VAL A 1 89 ? 8.255 0.506 -16.935 1.00 97.62 89 VAL A O 1
ATOM 690 N N . GLY A 1 90 ? 9.079 2.326 -15.886 1.00 95.88 90 GLY A N 1
ATOM 691 C CA . GLY A 1 90 ? 8.622 3.299 -16.861 1.00 95.88 90 GLY A CA 1
ATOM 692 C C . GLY A 1 90 ? 9.520 4.526 -16.880 1.00 95.88 90 GLY A C 1
ATOM 693 O O . GLY A 1 90 ? 10.646 4.484 -16.382 1.00 95.88 90 GLY A O 1
ATOM 694 N N . ASP A 1 91 ? 9.050 5.606 -17.492 1.00 95.38 91 ASP A N 1
ATOM 695 C CA . ASP A 1 91 ? 9.804 6.855 -17.533 1.00 95.38 91 ASP A CA 1
ATOM 696 C C . ASP A 1 91 ? 8.874 8.062 -17.673 1.00 95.38 91 ASP A C 1
ATOM 698 O O . ASP A 1 91 ? 8.024 8.099 -18.559 1.00 95.38 91 ASP A O 1
ATOM 702 N N . LEU A 1 92 ? 9.061 9.068 -16.819 1.00 95.00 92 LEU A N 1
ATOM 703 C CA . LEU A 1 92 ? 8.381 10.366 -16.907 1.00 95.00 92 LEU A CA 1
ATOM 704 C C . LEU A 1 92 ? 9.308 11.489 -17.385 1.00 95.00 92 LEU A C 1
ATOM 706 O O . LEU A 1 92 ? 8.903 12.648 -17.391 1.00 95.00 92 LEU A O 1
ATOM 710 N N . GLY A 1 93 ? 10.541 11.164 -17.779 1.00 95.00 93 GLY A N 1
ATOM 711 C CA . GLY A 1 93 ? 11.586 12.149 -18.054 1.00 95.00 93 GLY A CA 1
ATOM 712 C C . GLY A 1 93 ? 12.386 12.551 -16.818 1.00 95.00 93 GLY A C 1
ATOM 713 O O . GLY A 1 93 ? 13.157 13.502 -16.874 1.00 95.00 93 GLY A O 1
ATOM 714 N N . LEU A 1 94 ? 12.198 11.840 -15.703 1.00 94.06 94 LEU A N 1
ATOM 715 C CA . LEU A 1 94 ? 12.860 12.110 -14.422 1.00 94.06 94 LEU A CA 1
ATOM 716 C C . LEU A 1 94 ? 14.100 11.239 -14.207 1.00 94.06 94 LEU A C 1
ATOM 718 O O . LEU A 1 94 ? 14.920 11.521 -13.333 1.00 94.06 94 LEU A O 1
ATOM 722 N N . SER A 1 95 ? 14.254 10.171 -14.992 1.00 93.75 95 SER A N 1
ATOM 723 C CA . SER A 1 95 ? 15.464 9.360 -14.957 1.00 93.75 95 SER A CA 1
ATOM 724 C C . SER A 1 95 ? 16.646 10.138 -15.540 1.00 93.75 95 SER A C 1
ATOM 726 O O . SER A 1 95 ? 16.517 10.804 -16.565 1.00 93.75 95 SER A O 1
ATOM 728 N N . LYS A 1 96 ? 17.842 9.964 -14.975 1.00 91.81 96 LYS A N 1
ATOM 729 C CA . LYS A 1 96 ? 19.110 10.446 -15.549 1.00 91.81 96 LYS A CA 1
ATOM 730 C C . LYS A 1 96 ? 19.407 9.825 -16.920 1.00 91.81 96 LYS A C 1
ATOM 732 O O . LYS A 1 96 ? 20.247 10.334 -17.650 1.00 91.81 96 LYS A O 1
ATOM 737 N N . LYS A 1 97 ? 18.726 8.727 -17.268 1.00 91.94 97 LYS A N 1
ATOM 738 C CA . LYS A 1 97 ? 18.821 8.044 -18.570 1.00 91.94 97 LYS A CA 1
ATOM 739 C C . LYS A 1 97 ? 17.708 8.446 -19.541 1.00 91.94 97 LYS A C 1
ATOM 741 O O . LYS A 1 97 ? 17.653 7.916 -20.651 1.00 91.94 97 LYS A O 1
ATOM 746 N N . SER A 1 98 ? 16.818 9.352 -19.135 1.00 94.06 98 SER A N 1
ATOM 747 C CA . SER A 1 98 ? 15.759 9.853 -20.007 1.00 94.06 98 SER A CA 1
ATOM 748 C C . SER A 1 98 ? 16.353 10.564 -21.219 1.00 94.06 98 SER A C 1
ATOM 750 O O . SER A 1 98 ? 17.394 11.214 -21.142 1.00 94.06 98 SER A O 1
ATOM 752 N N . ASN A 1 99 ? 15.662 10.480 -22.346 1.00 93.31 99 ASN A N 1
ATOM 753 C CA . ASN A 1 99 ? 15.969 11.237 -23.553 1.00 93.31 99 ASN A CA 1
ATOM 754 C C . ASN A 1 99 ? 14.681 11.862 -24.110 1.00 93.31 99 ASN A C 1
ATOM 756 O O . ASN A 1 99 ? 13.615 11.715 -23.530 1.00 93.31 99 ASN A O 1
ATOM 760 N N . LYS A 1 100 ? 14.738 12.552 -25.253 1.00 93.00 100 LYS A N 1
ATOM 761 C CA . LYS A 1 100 ? 13.553 13.234 -25.815 1.00 93.00 100 LYS A CA 1
ATOM 762 C C . LYS A 1 100 ? 12.382 12.301 -26.176 1.00 93.00 100 LYS A C 1
ATOM 764 O O . LYS A 1 100 ? 11.276 12.794 -26.358 1.00 93.00 100 LYS A O 1
ATOM 769 N N . LYS A 1 101 ? 12.615 10.991 -26.330 1.00 93.19 101 LYS A N 1
ATOM 770 C CA . LYS A 1 101 ? 11.617 10.004 -26.782 1.00 93.19 101 LYS A CA 1
ATOM 771 C C . LYS A 1 101 ? 11.136 9.050 -25.684 1.00 93.19 101 LYS A C 1
ATOM 773 O O . LYS A 1 101 ? 10.142 8.364 -25.894 1.00 93.19 101 LYS A O 1
ATOM 778 N N . SER A 1 102 ? 11.847 8.948 -24.562 1.00 93.31 102 SER A N 1
ATOM 779 C CA . SER A 1 102 ? 11.538 7.973 -23.507 1.00 93.31 102 SER A CA 1
ATOM 780 C C . SER A 1 102 ? 10.377 8.342 -22.567 1.00 93.31 102 SER A C 1
ATOM 782 O O . SER A 1 102 ? 9.683 7.420 -22.131 1.00 93.31 102 SER A O 1
ATOM 784 N N . PRO A 1 103 ? 10.093 9.626 -22.255 1.00 96.44 103 PRO A N 1
ATOM 785 C CA . PRO A 1 103 ? 8.997 9.969 -21.364 1.00 96.44 103 PRO A CA 1
ATOM 786 C C . PRO A 1 103 ? 7.670 9.446 -21.898 1.00 96.44 103 PRO A C 1
ATOM 788 O O . PRO A 1 103 ? 7.310 9.692 -23.048 1.00 96.44 103 PRO A O 1
ATOM 791 N N . LYS A 1 104 ? 6.935 8.750 -21.036 1.00 95.88 104 LYS A N 1
ATOM 792 C CA . LYS A 1 104 ? 5.622 8.160 -21.298 1.00 95.88 104 LYS A CA 1
ATOM 793 C C . LYS A 1 104 ? 5.582 7.120 -22.424 1.00 95.88 104 LYS A C 1
ATOM 795 O O . LYS A 1 104 ? 4.502 6.808 -22.912 1.00 95.88 104 LYS A O 1
ATOM 800 N N . THR A 1 105 ? 6.720 6.550 -22.819 1.00 95.75 105 THR A N 1
ATOM 801 C CA . THR A 1 105 ? 6.785 5.485 -23.841 1.00 95.75 105 THR A CA 1
ATOM 802 C C . THR A 1 105 ? 7.331 4.164 -23.302 1.00 95.75 105 THR A C 1
ATOM 804 O O . THR A 1 105 ? 7.370 3.169 -24.017 1.00 95.75 105 THR A O 1
ATOM 807 N N . ILE A 1 106 ? 7.743 4.119 -22.032 1.00 95.19 106 ILE A N 1
ATOM 808 C CA . ILE A 1 106 ? 8.298 2.917 -21.404 1.00 95.19 106 ILE A CA 1
ATOM 809 C C . ILE A 1 106 ? 7.266 2.295 -20.457 1.00 95.19 106 ILE A C 1
ATOM 811 O O . ILE A 1 106 ? 6.857 2.920 -19.479 1.00 95.19 106 ILE A O 1
ATOM 815 N N . ALA A 1 107 ? 6.921 1.030 -20.702 1.00 97.31 107 ALA A N 1
ATOM 816 C CA . ALA A 1 107 ? 6.232 0.155 -19.756 1.00 97.31 107 ALA A CA 1
ATOM 817 C C . ALA A 1 107 ? 6.865 -1.235 -19.810 1.00 97.31 107 ALA A C 1
ATOM 819 O O . ALA A 1 107 ? 6.812 -1.911 -20.837 1.00 97.31 107 ALA A O 1
ATOM 820 N N . ARG A 1 108 ? 7.507 -1.669 -18.723 1.00 97.19 108 ARG A N 1
ATOM 821 C CA . ARG A 1 108 ? 8.169 -2.980 -18.663 1.00 97.19 108 ARG A CA 1
ATOM 822 C C . ARG A 1 108 ? 8.029 -3.636 -17.300 1.00 97.19 108 ARG A C 1
ATOM 824 O O . ARG A 1 108 ? 7.975 -2.964 -16.274 1.00 97.19 108 ARG A O 1
ATOM 831 N N . LEU A 1 109 ? 8.085 -4.964 -17.312 1.00 98.50 109 LEU A N 1
ATOM 832 C CA . LEU A 1 109 ? 8.319 -5.790 -16.133 1.00 98.50 109 LEU A CA 1
ATOM 833 C C . LEU A 1 109 ? 9.726 -6.388 -16.208 1.00 98.50 109 LEU A C 1
ATOM 835 O O . LEU A 1 109 ? 10.081 -7.053 -17.187 1.00 98.50 109 LEU A O 1
ATOM 839 N N . LEU A 1 110 ? 10.516 -6.194 -15.156 1.00 97.81 110 LEU A N 1
ATOM 840 C CA . LEU A 1 110 ? 11.783 -6.891 -14.957 1.00 97.81 110 LEU A CA 1
ATOM 841 C C . LEU A 1 110 ? 11.640 -7.918 -13.835 1.00 97.81 110 LEU A C 1
ATOM 843 O O . LEU A 1 110 ? 10.988 -7.662 -12.823 1.00 97.81 110 LEU A O 1
ATOM 847 N N . ILE A 1 111 ? 12.278 -9.072 -14.008 1.00 98.25 111 ILE A N 1
ATOM 848 C CA . ILE A 1 111 ? 12.307 -10.143 -13.012 1.00 98.25 111 ILE A CA 1
ATOM 849 C C . ILE A 1 111 ? 13.762 -10.503 -12.743 1.00 98.25 111 ILE A C 1
ATOM 851 O O . ILE A 1 111 ? 14.482 -10.876 -13.668 1.00 98.25 111 ILE A O 1
ATOM 855 N N . PHE A 1 112 ? 14.188 -10.433 -11.487 1.00 97.94 112 PHE A N 1
ATOM 856 C CA . PHE A 1 112 ? 15.539 -10.786 -11.051 1.00 97.94 112 PHE A CA 1
ATOM 857 C C . PHE A 1 112 ? 15.509 -11.956 -10.085 1.00 97.94 112 PHE A C 1
ATOM 859 O O . PHE A 1 112 ? 14.571 -12.101 -9.305 1.00 97.94 112 PHE A O 1
ATOM 866 N N . ASN A 1 113 ? 16.576 -12.747 -10.079 1.00 97.88 113 ASN A N 1
ATOM 867 C CA . ASN A 1 113 ? 16.855 -13.651 -8.973 1.00 97.88 113 ASN A CA 1
ATOM 868 C C . ASN A 1 113 ? 17.543 -12.858 -7.850 1.00 97.88 113 ASN A C 1
ATOM 870 O O . ASN A 1 113 ? 18.589 -12.254 -8.075 1.00 97.88 113 ASN A O 1
ATOM 874 N N . LEU A 1 114 ? 16.977 -12.867 -6.645 1.00 97.12 114 LEU A N 1
ATOM 875 C CA . LEU A 1 114 ? 17.453 -12.073 -5.505 1.00 97.12 114 LEU A CA 1
ATOM 876 C C . LEU A 1 114 ? 18.860 -12.462 -5.045 1.00 97.12 114 LEU A C 1
ATOM 878 O O . LEU A 1 114 ? 19.659 -11.596 -4.698 1.00 97.12 114 LEU A O 1
ATOM 882 N N . LYS A 1 115 ? 19.182 -13.759 -5.070 1.00 95.88 115 LYS A N 1
ATOM 883 C CA . LYS A 1 115 ? 20.465 -14.278 -4.579 1.00 95.88 115 LYS A CA 1
ATOM 884 C C . LYS A 1 115 ? 21.612 -13.951 -5.533 1.00 95.88 115 LYS A C 1
ATOM 886 O O . LYS A 1 115 ? 22.646 -13.436 -5.122 1.00 95.88 115 LYS A O 1
ATOM 891 N N . THR A 1 116 ? 21.428 -14.256 -6.814 1.00 96.94 116 THR A N 1
ATOM 892 C CA . THR A 1 116 ? 22.447 -14.049 -7.857 1.00 96.94 116 THR A CA 1
ATOM 893 C C . THR A 1 116 ? 22.437 -12.635 -8.423 1.00 96.94 116 THR A C 1
ATOM 895 O O . THR A 1 116 ? 23.388 -12.256 -9.100 1.00 96.94 116 THR A O 1
ATOM 898 N N . LYS A 1 117 ? 21.366 -11.866 -8.174 1.00 96.31 117 LYS A N 1
ATOM 899 C CA . LYS A 1 117 ? 21.129 -10.507 -8.692 1.00 96.31 117 LYS A CA 1
ATOM 900 C C . LYS A 1 117 ? 21.019 -10.443 -10.220 1.00 96.31 117 LYS A C 1
ATOM 902 O O . LYS A 1 117 ? 21.017 -9.361 -10.801 1.00 96.31 117 LYS A O 1
ATOM 907 N N . ARG A 1 118 ? 20.920 -11.597 -10.890 1.00 96.12 118 ARG A N 1
ATOM 908 C CA . ARG A 1 118 ? 20.834 -11.690 -12.351 1.00 96.12 118 ARG A CA 1
ATOM 909 C C . ARG A 1 118 ? 19.413 -11.413 -12.824 1.00 96.12 118 ARG A C 1
ATOM 911 O O . ARG A 1 118 ? 18.447 -11.886 -12.225 1.00 96.12 118 ARG A O 1
ATOM 918 N N . LEU A 1 119 ? 19.310 -10.681 -13.931 1.00 96.44 119 LEU A N 1
ATOM 919 C CA . LEU A 1 119 ? 18.064 -10.503 -14.669 1.00 96.44 119 LEU A CA 1
ATOM 920 C C . LEU A 1 119 ? 17.649 -11.850 -15.274 1.00 96.44 119 LEU A C 1
ATOM 922 O O . LEU A 1 119 ? 18.403 -12.446 -16.039 1.00 96.44 119 LEU A O 1
ATOM 926 N N . LEU A 1 120 ? 16.461 -12.321 -14.913 1.00 96.56 120 LEU A N 1
ATOM 927 C CA . LEU A 1 120 ? 15.853 -13.544 -15.433 1.00 96.56 120 LEU A CA 1
ATOM 928 C C . LEU A 1 120 ? 14.969 -13.258 -16.643 1.00 96.56 120 LEU A C 1
ATOM 930 O O . LEU A 1 120 ? 14.903 -14.055 -17.574 1.00 96.56 120 LEU A O 1
ATOM 934 N N . SER A 1 121 ? 14.237 -12.146 -16.615 1.00 96.62 121 SER A N 1
ATOM 935 C CA . SER A 1 121 ? 13.311 -11.782 -17.685 1.00 96.62 121 SER A CA 1
ATOM 936 C C . SER A 1 121 ? 13.141 -10.273 -17.765 1.00 96.62 121 SER A C 1
ATOM 938 O O . SER A 1 121 ? 13.075 -9.590 -16.744 1.00 96.62 121 SER A O 1
ATOM 940 N N . LYS A 1 122 ? 13.036 -9.776 -18.996 1.00 96.75 122 LYS A N 1
ATOM 941 C CA . LYS A 1 122 ? 12.637 -8.412 -19.335 1.00 96.75 122 LYS A CA 1
ATOM 942 C C . LYS A 1 122 ? 11.467 -8.528 -20.298 1.00 96.75 122 LYS A C 1
ATOM 944 O O . LYS A 1 122 ? 11.623 -9.106 -21.369 1.00 96.75 122 LYS A O 1
ATOM 949 N N . ILE A 1 123 ? 10.318 -8.009 -19.899 1.00 98.19 123 ILE A N 1
ATOM 950 C CA . ILE A 1 123 ? 9.064 -8.142 -20.635 1.00 98.19 123 ILE A CA 1
ATOM 951 C C . ILE A 1 123 ? 8.597 -6.738 -20.986 1.00 98.19 123 ILE A C 1
ATOM 953 O O . ILE A 1 123 ? 8.423 -5.908 -20.092 1.00 98.19 123 ILE A O 1
ATOM 957 N N . ASP A 1 124 ? 8.456 -6.476 -22.283 1.00 97.44 124 ASP A N 1
ATOM 958 C CA . ASP A 1 124 ? 7.937 -5.207 -22.778 1.00 97.44 124 ASP A CA 1
ATOM 959 C C . ASP A 1 124 ? 6.406 -5.241 -22.800 1.00 97.44 124 ASP A C 1
ATOM 961 O O . ASP A 1 124 ? 5.804 -6.243 -23.192 1.00 97.44 124 ASP A O 1
ATOM 965 N N . LEU A 1 125 ? 5.793 -4.172 -22.300 1.00 98.38 125 LEU A N 1
ATOM 966 C CA . LEU A 1 125 ? 4.345 -3.997 -22.220 1.00 98.38 125 LEU A CA 1
ATOM 967 C C . LEU A 1 125 ? 3.868 -2.869 -23.140 1.00 98.38 125 LEU A C 1
ATOM 969 O O . LEU A 1 125 ? 2.665 -2.741 -23.336 1.00 98.38 125 LEU A O 1
ATOM 973 N N . HIS A 1 126 ? 4.789 -2.078 -23.703 1.00 96.50 126 HIS A N 1
ATOM 974 C CA . HIS A 1 126 ? 4.477 -0.898 -24.505 1.00 96.50 126 HIS A CA 1
ATOM 975 C C . HIS A 1 126 ? 3.542 -1.223 -25.671 1.00 96.50 126 HIS A C 1
ATOM 977 O O . HIS A 1 126 ? 2.490 -0.616 -25.807 1.00 96.50 126 HIS A O 1
ATOM 983 N N . ASP A 1 127 ? 3.870 -2.244 -26.463 1.00 97.00 127 ASP A N 1
ATOM 984 C CA . ASP A 1 127 ? 3.120 -2.559 -27.686 1.00 97.00 127 ASP A CA 1
ATOM 985 C C . ASP A 1 127 ? 1.741 -3.197 -27.424 1.00 97.00 127 ASP A C 1
ATOM 987 O O . ASP A 1 127 ? 0.981 -3.444 -28.361 1.00 97.00 127 ASP A O 1
ATOM 991 N N . LEU A 1 128 ? 1.397 -3.488 -26.163 1.00 98.25 128 LEU A N 1
ATOM 992 C CA . LEU A 1 128 ? 0.115 -4.101 -25.804 1.00 98.25 128 LEU A CA 1
ATOM 993 C C . LEU A 1 128 ? -1.046 -3.102 -25.794 1.00 98.25 128 LEU A C 1
ATOM 995 O O . LEU A 1 128 ? -2.197 -3.527 -25.880 1.00 98.25 128 LEU A O 1
ATOM 999 N N . HIS A 1 129 ? -0.764 -1.806 -25.672 1.00 98.06 129 HIS A N 1
ATOM 1000 C CA . HIS A 1 129 ? -1.765 -0.744 -25.679 1.00 98.06 129 HIS A CA 1
ATOM 1001 C C . HIS A 1 129 ? -1.161 0.529 -26.284 1.00 98.06 129 HIS A C 1
ATOM 1003 O O . HIS A 1 129 ? -0.005 0.843 -26.042 1.00 98.06 129 HIS A O 1
ATOM 1009 N N . LYS A 1 130 ? -1.926 1.285 -27.077 1.00 97.06 130 LYS A N 1
ATOM 1010 C CA . LYS A 1 130 ? -1.418 2.512 -27.707 1.00 97.06 130 LYS A CA 1
ATOM 1011 C C . LYS A 1 130 ? -1.580 3.707 -26.775 1.00 97.06 130 LYS A C 1
ATOM 1013 O O . LYS A 1 130 ? -2.677 3.962 -26.297 1.00 97.06 130 LYS A O 1
ATOM 1018 N N . GLY A 1 131 ? -0.542 4.525 -26.630 1.00 95.25 131 GLY A N 1
ATOM 1019 C CA . GLY A 1 131 ? -0.655 5.832 -25.987 1.00 95.25 131 GLY A CA 1
ATOM 1020 C C . GLY A 1 131 ? 0.475 6.113 -25.012 1.00 95.25 131 GLY A C 1
ATOM 1021 O O . GLY A 1 131 ? 1.615 5.715 -25.234 1.00 95.25 131 GLY A O 1
ATOM 1022 N N . ASN A 1 132 ? 0.148 6.859 -23.959 1.00 97.19 132 ASN A N 1
ATOM 1023 C CA . ASN A 1 132 ? 1.094 7.201 -22.908 1.00 97.19 132 ASN A CA 1
ATOM 1024 C C . ASN A 1 132 ? 1.165 6.084 -21.870 1.00 97.19 132 ASN A C 1
ATOM 1026 O O . ASN A 1 132 ? 0.145 5.542 -21.454 1.00 97.19 132 ASN A O 1
ATOM 1030 N N . HIS A 1 133 ? 2.369 5.823 -21.388 1.00 97.56 133 HIS A N 1
ATOM 1031 C CA . HIS A 1 133 ? 2.652 4.723 -20.485 1.00 97.56 133 HIS A CA 1
ATOM 1032 C C . HIS A 1 133 ? 3.407 5.164 -19.251 1.00 97.56 133 HIS A C 1
ATOM 1034 O O . HIS A 1 133 ? 4.354 5.944 -19.323 1.00 97.56 133 HIS A O 1
ATOM 1040 N N . TRP A 1 134 ? 3.055 4.574 -18.124 1.00 97.00 134 TRP A N 1
ATOM 1041 C CA . TRP A 1 134 ? 3.924 4.493 -16.965 1.00 97.00 134 TRP A CA 1
ATOM 1042 C C . TRP A 1 134 ? 3.503 3.280 -16.143 1.00 97.00 134 TRP A C 1
ATOM 1044 O O . TRP A 1 134 ? 2.580 3.359 -15.333 1.00 97.00 134 TRP A O 1
ATOM 1054 N N . ALA A 1 135 ? 4.160 2.141 -16.385 1.00 97.69 135 ALA A N 1
ATOM 1055 C CA . ALA A 1 135 ? 3.979 0.963 -15.543 1.00 97.69 135 ALA A CA 1
ATOM 1056 C C . ALA A 1 135 ? 4.415 1.311 -14.111 1.00 97.69 135 ALA A C 1
ATOM 1058 O O . ALA A 1 135 ? 5.587 1.626 -13.890 1.00 97.69 135 ALA A O 1
ATOM 1059 N N . ASN A 1 136 ? 3.464 1.290 -13.178 1.00 97.75 136 ASN A N 1
ATOM 1060 C CA . ASN A 1 136 ? 3.627 1.892 -11.855 1.00 97.75 136 ASN A CA 1
ATOM 1061 C C . ASN A 1 136 ? 3.796 0.831 -10.757 1.00 97.75 136 ASN A C 1
ATOM 1063 O O . ASN A 1 136 ? 4.931 0.466 -10.449 1.00 97.75 136 ASN A O 1
ATOM 1067 N N . ASP A 1 137 ? 2.704 0.282 -10.218 1.00 97.88 137 ASP A N 1
ATOM 1068 C CA . ASP A 1 137 ? 2.761 -0.798 -9.231 1.00 97.88 137 ASP A CA 1
ATOM 1069 C C . ASP A 1 137 ? 2.418 -2.153 -9.866 1.00 97.88 137 ASP A C 1
ATOM 1071 O O . ASP A 1 137 ? 1.911 -2.269 -10.990 1.00 97.88 137 ASP A O 1
ATOM 1075 N N . LEU A 1 138 ? 2.741 -3.217 -9.139 1.00 98.69 138 LEU A N 1
ATOM 1076 C CA . LEU A 1 138 ? 2.498 -4.588 -9.550 1.00 98.69 138 LEU A CA 1
ATOM 1077 C C . LEU A 1 138 ? 2.131 -5.470 -8.361 1.00 98.69 138 LEU A C 1
ATOM 1079 O O . LEU A 1 138 ? 2.551 -5.244 -7.227 1.00 98.69 138 LEU A O 1
ATOM 1083 N N . SER A 1 139 ? 1.405 -6.548 -8.634 1.00 98.38 139 SER A N 1
ATOM 1084 C CA . SER A 1 139 ? 1.082 -7.571 -7.645 1.00 98.38 139 SER A CA 1
ATOM 1085 C C . SER A 1 139 ? 1.253 -8.968 -8.231 1.00 98.38 139 SER A C 1
ATOM 1087 O O . SER A 1 139 ? 0.925 -9.210 -9.392 1.00 98.38 139 SER A O 1
ATOM 1089 N N . VAL A 1 140 ? 1.785 -9.893 -7.428 1.00 98.38 140 VAL A N 1
ATOM 1090 C CA . VAL A 1 140 ? 2.116 -11.260 -7.855 1.00 98.38 140 VAL A CA 1
ATOM 1091 C C . VAL A 1 140 ? 1.160 -12.244 -7.190 1.00 98.38 140 VAL A C 1
ATOM 1093 O O . VAL A 1 140 ? 1.166 -12.411 -5.968 1.00 98.38 140 VAL A O 1
ATOM 1096 N N . ALA A 1 141 ? 0.349 -12.919 -7.996 1.00 97.38 141 ALA A N 1
ATOM 1097 C CA . ALA A 1 141 ? -0.583 -13.941 -7.549 1.00 97.38 141 ALA A CA 1
ATOM 1098 C C . ALA A 1 141 ? 0.136 -15.237 -7.130 1.00 97.38 141 ALA A C 1
ATOM 1100 O O . ALA A 1 141 ? 1.293 -15.491 -7.469 1.00 97.38 141 ALA A O 1
ATOM 1101 N N . ASN A 1 142 ? -0.565 -16.108 -6.396 1.00 94.94 142 ASN A N 1
ATOM 1102 C CA . ASN A 1 142 ? -0.001 -17.380 -5.926 1.00 94.94 142 ASN A CA 1
ATOM 1103 C C . ASN A 1 142 ? 0.362 -18.349 -7.057 1.00 94.94 142 ASN A C 1
ATOM 1105 O O . ASN A 1 142 ? 1.295 -19.129 -6.902 1.00 94.94 142 ASN A O 1
ATOM 1109 N N . ASN A 1 143 ? -0.332 -18.271 -8.193 1.00 95.19 143 ASN A N 1
ATOM 1110 C CA . ASN A 1 143 ? -0.011 -19.053 -9.386 1.00 95.19 143 ASN A CA 1
ATOM 1111 C C . ASN A 1 143 ? 1.198 -18.498 -10.171 1.00 95.19 143 ASN A C 1
ATOM 1113 O O . ASN A 1 143 ? 1.570 -19.076 -11.187 1.00 95.19 143 ASN A O 1
ATOM 1117 N N . GLY A 1 144 ? 1.799 -17.390 -9.718 1.00 96.50 144 GLY A N 1
ATOM 1118 C CA . GLY A 1 144 ? 2.936 -16.732 -10.359 1.00 96.50 144 GLY A CA 1
ATOM 1119 C C . GLY A 1 144 ? 2.565 -15.714 -11.439 1.00 96.50 144 GLY A C 1
ATOM 1120 O O . GLY A 1 144 ? 3.470 -15.115 -12.016 1.00 96.50 144 GLY A O 1
ATOM 1121 N N . ASP A 1 145 ? 1.276 -15.493 -11.710 1.00 98.50 145 ASP A N 1
ATOM 1122 C CA . ASP A 1 145 ? 0.849 -14.413 -12.598 1.00 98.50 145 ASP A CA 1
ATOM 1123 C C . ASP A 1 145 ? 1.114 -13.048 -11.946 1.00 98.50 145 ASP A C 1
ATOM 1125 O O . ASP A 1 145 ? 0.910 -12.862 -10.744 1.00 98.50 145 ASP A O 1
ATOM 1129 N N . VAL A 1 146 ? 1.535 -12.081 -12.752 1.00 98.88 146 VAL A N 1
ATOM 1130 C CA . VAL A 1 146 ? 1.810 -10.703 -12.340 1.00 98.88 146 VAL A CA 1
ATOM 1131 C C . VAL A 1 146 ? 0.769 -9.791 -12.970 1.00 98.88 146 VAL A C 1
ATOM 1133 O O . VAL A 1 146 ? 0.550 -9.854 -14.179 1.00 98.88 146 VAL A O 1
ATOM 1136 N N . TYR A 1 147 ? 0.155 -8.935 -12.161 1.00 98.88 147 TYR A N 1
ATOM 1137 C CA . TYR A 1 147 ? -0.753 -7.882 -12.610 1.00 98.88 147 TYR A CA 1
ATOM 1138 C C . TYR A 1 147 ? -0.071 -6.535 -12.409 1.00 98.88 147 TYR A C 1
ATOM 1140 O O . TYR A 1 147 ? 0.492 -6.308 -11.340 1.00 98.88 147 TYR A O 1
ATOM 1148 N N . ILE A 1 148 ? -0.086 -5.677 -13.428 1.00 98.88 148 ILE A N 1
ATOM 1149 C CA . ILE A 1 148 ? 0.649 -4.406 -13.447 1.00 98.88 148 ILE A CA 1
ATOM 1150 C C . ILE A 1 148 ? -0.298 -3.295 -13.881 1.00 98.88 148 ILE A C 1
ATOM 1152 O O . ILE A 1 148 ? -0.993 -3.436 -14.888 1.00 98.88 148 ILE A O 1
ATOM 1156 N N . THR A 1 149 ? -0.320 -2.196 -13.142 1.00 98.81 149 THR A N 1
ATOM 1157 C CA . THR A 1 149 ? -1.067 -0.985 -13.510 1.00 98.81 149 THR A CA 1
ATOM 1158 C C . THR A 1 149 ? -0.254 -0.089 -14.426 1.00 98.81 149 THR A C 1
ATOM 1160 O O . THR A 1 149 ? 0.963 0.024 -14.259 1.00 98.81 149 THR A O 1
ATOM 1163 N N . ASP A 1 150 ? -0.936 0.621 -15.316 1.00 98.62 150 ASP A N 1
ATOM 1164 C CA . ASP A 1 150 ? -0.369 1.731 -16.076 1.00 98.62 150 ASP A CA 1
ATOM 1165 C C . ASP A 1 150 ? -1.018 3.048 -15.632 1.00 98.62 150 ASP A C 1
ATOM 1167 O O . ASP A 1 150 ? -2.236 3.198 -15.683 1.00 98.62 150 ASP A O 1
ATOM 1171 N N . SER A 1 151 ? -0.227 4.017 -15.179 1.00 98.19 151 SER A N 1
ATOM 1172 C CA . SER A 1 151 ? -0.768 5.284 -14.672 1.00 98.19 151 SER A CA 1
ATOM 1173 C C . SER A 1 151 ? -1.229 6.255 -15.758 1.00 98.19 151 SER A C 1
ATOM 1175 O O . SER A 1 151 ? -1.915 7.227 -15.430 1.00 98.19 151 SER A O 1
ATOM 1177 N N . PHE A 1 152 ? -0.869 6.031 -17.025 1.00 98.19 152 PHE A N 1
ATOM 1178 C CA . PHE A 1 152 ? -1.263 6.898 -18.146 1.00 98.19 152 PHE A CA 1
ATOM 1179 C C . PHE A 1 152 ? -2.035 6.174 -19.254 1.00 98.19 152 PHE A C 1
ATOM 1181 O O . PHE A 1 152 ? -2.445 6.823 -20.218 1.00 98.19 152 PHE A O 1
ATOM 1188 N N . SER A 1 153 ? -2.292 4.876 -19.090 1.00 97.75 153 SER A N 1
ATOM 1189 C CA . SER A 1 153 ? -3.178 4.087 -19.947 1.00 97.75 153 SER A CA 1
ATOM 1190 C C . SER A 1 153 ? -4.322 3.475 -19.124 1.00 97.75 153 SER A C 1
ATOM 1192 O O . SER A 1 153 ? -4.113 3.118 -17.967 1.00 97.75 153 SER A O 1
ATOM 1194 N N . PRO A 1 154 ? -5.528 3.292 -19.689 1.00 98.06 154 PRO A N 1
ATOM 1195 C CA . PRO A 1 154 ? -6.678 2.721 -18.985 1.00 98.06 154 PRO A CA 1
ATOM 1196 C C . PRO A 1 154 ? -6.615 1.191 -18.904 1.00 98.06 154 PRO A C 1
ATOM 1198 O O . PRO A 1 154 ? -7.634 0.515 -19.039 1.00 98.06 154 PRO A O 1
ATOM 1201 N N . VAL A 1 155 ? -5.422 0.627 -18.710 1.00 98.62 155 VAL A N 1
ATOM 1202 C CA . VAL A 1 155 ? -5.188 -0.815 -18.782 1.00 98.62 155 VAL A CA 1
ATOM 1203 C C . VAL A 1 155 ? -4.531 -1.354 -17.523 1.00 98.62 155 VAL A C 1
ATOM 1205 O O . VAL A 1 155 ? -3.697 -0.715 -16.880 1.00 98.62 155 VAL A O 1
ATOM 1208 N N . ILE A 1 156 ? -4.882 -2.596 -17.212 1.00 98.88 156 ILE A N 1
ATOM 1209 C CA . ILE A 1 156 ? -4.133 -3.451 -16.298 1.00 98.88 156 ILE A CA 1
ATOM 1210 C C . ILE A 1 156 ? -3.528 -4.556 -17.150 1.00 98.88 156 ILE A C 1
ATOM 1212 O O . ILE A 1 156 ? -4.251 -5.295 -17.823 1.00 98.88 156 ILE A O 1
ATOM 1216 N N . TYR A 1 157 ? -2.211 -4.702 -17.118 1.00 98.94 157 TYR A N 1
ATOM 1217 C CA . TYR A 1 157 ? -1.528 -5.795 -17.799 1.00 98.94 157 TYR A CA 1
ATOM 1218 C C . TYR A 1 157 ? -1.537 -7.052 -16.936 1.00 98.94 157 TYR A C 1
ATOM 1220 O O . TYR A 1 157 ? -1.485 -6.988 -15.706 1.00 98.94 157 TYR A O 1
ATOM 1228 N N . LYS A 1 158 ? -1.529 -8.210 -17.594 1.00 98.88 158 LYS A N 1
ATOM 1229 C CA . LYS A 1 158 ? -1.224 -9.503 -16.985 1.00 98.88 158 LYS A CA 1
ATOM 1230 C C . LYS A 1 158 ? -0.039 -10.131 -17.693 1.00 98.88 158 LYS A C 1
ATOM 1232 O O . LYS A 1 158 ? -0.055 -10.308 -18.912 1.00 98.88 158 LYS A O 1
ATOM 1237 N N . VAL A 1 159 ? 0.941 -10.550 -16.907 1.00 98.88 159 VAL A N 1
ATOM 1238 C CA . VAL A 1 159 ? 2.043 -11.404 -17.337 1.00 98.88 159 VAL A CA 1
ATOM 1239 C C . VAL A 1 159 ? 1.875 -12.752 -16.657 1.00 98.88 159 VAL A C 1
ATOM 1241 O O . VAL A 1 159 ? 1.853 -12.835 -15.433 1.00 98.88 159 VAL A O 1
ATOM 1244 N N . THR A 1 160 ? 1.727 -13.820 -17.435 1.00 98.56 160 THR A N 1
ATOM 1245 C CA . THR A 1 160 ? 1.594 -15.164 -16.856 1.00 98.56 160 THR A CA 1
ATOM 1246 C C . THR A 1 160 ? 2.892 -15.614 -16.187 1.00 98.56 160 THR A C 1
ATOM 1248 O O . THR A 1 160 ? 3.966 -15.127 -16.537 1.00 98.56 160 THR A O 1
ATOM 1251 N N . ALA A 1 161 ? 2.838 -16.622 -15.315 1.00 96.38 161 ALA A N 1
ATOM 1252 C CA . ALA A 1 161 ? 4.043 -17.224 -14.721 1.00 96.38 161 ALA A CA 1
ATOM 1253 C C . ALA A 1 161 ? 5.097 -17.699 -15.752 1.00 96.38 161 ALA A C 1
ATOM 1255 O O . ALA A 1 161 ? 6.278 -17.823 -15.428 1.00 96.38 161 ALA A O 1
ATOM 1256 N N . LYS A 1 162 ? 4.677 -17.949 -17.003 1.00 96.12 162 LYS A N 1
ATOM 1257 C CA . LYS A 1 162 ? 5.537 -18.320 -18.142 1.00 96.12 162 LYS A CA 1
ATOM 1258 C C . LYS A 1 162 ? 6.068 -17.115 -18.938 1.00 96.12 162 LYS A C 1
ATOM 1260 O O . LYS A 1 162 ? 6.715 -17.307 -19.959 1.00 96.12 162 LYS A O 1
ATOM 1265 N N . GLY A 1 163 ? 5.771 -15.887 -18.516 1.00 97.12 163 GLY A N 1
ATOM 1266 C CA . GLY A 1 163 ? 6.234 -14.651 -19.152 1.00 97.12 163 GLY A CA 1
ATOM 1267 C C . GLY A 1 163 ? 5.372 -14.139 -20.310 1.00 97.12 163 GLY A C 1
ATOM 1268 O O . GLY A 1 163 ? 5.740 -13.154 -20.941 1.00 97.12 163 GLY A O 1
ATOM 1269 N N . LYS A 1 164 ? 4.217 -14.757 -20.601 1.00 98.44 164 LYS A N 1
ATOM 1270 C CA . LYS A 1 164 ? 3.307 -14.256 -21.650 1.00 98.44 164 LYS A CA 1
ATOM 1271 C C . LYS A 1 164 ? 2.559 -13.017 -21.156 1.00 98.44 164 LYS A C 1
ATOM 1273 O O . LYS A 1 164 ? 1.770 -13.149 -20.221 1.00 98.44 164 LYS A O 1
ATOM 1278 N N . ALA A 1 165 ? 2.789 -11.872 -21.794 1.00 98.75 165 ALA A N 1
ATOM 1279 C CA . ALA A 1 165 ? 2.134 -10.602 -21.493 1.00 98.75 165 ALA A CA 1
ATOM 1280 C C . ALA A 1 165 ? 0.854 -10.389 -22.324 1.00 98.75 165 ALA A C 1
ATOM 1282 O O . ALA A 1 165 ? 0.744 -10.878 -23.449 1.00 98.75 165 ALA A O 1
ATOM 1283 N N . SER A 1 166 ? -0.125 -9.690 -21.751 1.00 98.81 166 SER A N 1
ATOM 1284 C CA . SER A 1 166 ? -1.403 -9.333 -22.384 1.00 98.81 166 SER A CA 1
ATOM 1285 C C . SER A 1 166 ? -2.099 -8.210 -21.611 1.00 98.81 166 SER A C 1
ATOM 1287 O O . SER A 1 166 ? -1.829 -8.031 -20.421 1.00 98.81 166 SER A O 1
ATOM 1289 N N . VAL A 1 167 ? -3.036 -7.504 -22.248 1.00 98.81 167 VAL A N 1
ATOM 1290 C CA . VAL A 1 167 ? -3.996 -6.651 -21.531 1.00 98.81 167 VAL A CA 1
ATOM 1291 C C . VAL A 1 167 ? -5.000 -7.546 -20.799 1.00 98.81 167 VAL A C 1
ATOM 1293 O O . VAL A 1 167 ? -5.645 -8.409 -21.399 1.00 98.81 167 VAL A O 1
ATOM 1296 N N . PHE A 1 168 ? -5.103 -7.387 -19.480 1.00 98.81 168 PHE A N 1
ATOM 1297 C CA . PHE A 1 168 ? -6.047 -8.136 -18.650 1.00 98.81 168 PHE A CA 1
ATOM 1298 C C . PHE A 1 168 ? -7.429 -7.485 -18.661 1.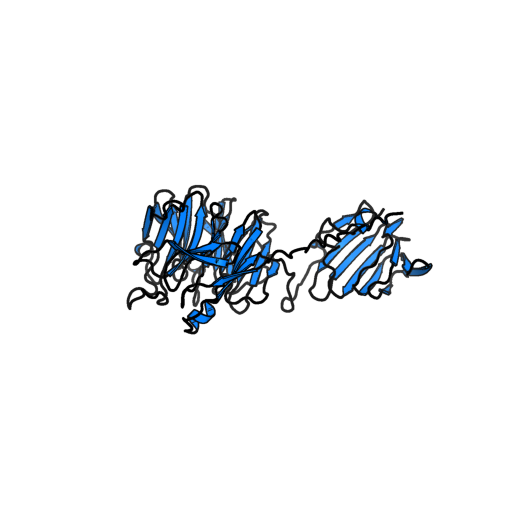00 98.81 168 PHE A C 1
ATOM 1300 O O . PHE A 1 168 ? -8.423 -8.175 -18.927 1.00 98.81 168 PHE A O 1
ATOM 1307 N N . ILE A 1 169 ? -7.448 -6.177 -18.391 1.00 98.56 169 ILE A N 1
ATOM 1308 C CA . ILE A 1 169 ? -8.612 -5.288 -18.364 1.00 98.56 169 ILE A CA 1
ATOM 1309 C C . ILE A 1 169 ? -8.227 -3.991 -19.065 1.00 98.56 169 ILE A C 1
ATOM 1311 O O . ILE A 1 169 ? -7.129 -3.484 -18.840 1.00 98.56 169 ILE A O 1
ATOM 1315 N N . GLU A 1 170 ? -9.162 -3.459 -19.839 1.00 98.56 170 GLU A N 1
ATOM 1316 C CA . GLU A 1 170 ? -9.155 -2.107 -20.386 1.00 98.56 170 GLU A CA 1
ATOM 1317 C C . GLU A 1 170 ? -10.537 -1.504 -20.113 1.00 98.56 170 GLU A C 1
ATOM 1319 O O . GLU A 1 170 ? -11.545 -2.144 -20.418 1.00 98.56 170 GLU A O 1
ATOM 1324 N N . ASP A 1 171 ? -10.601 -0.347 -19.450 1.00 98.50 171 ASP A N 1
ATOM 1325 C CA . ASP A 1 171 ? -11.872 0.308 -19.108 1.00 98.50 171 ASP A CA 1
ATOM 1326 C C . ASP A 1 171 ? -11.671 1.818 -18.889 1.00 98.50 171 ASP A C 1
ATOM 1328 O O . ASP A 1 171 ? -10.840 2.239 -18.080 1.00 98.50 171 ASP A O 1
ATOM 1332 N N . ASP A 1 172 ? -12.475 2.644 -19.563 1.00 97.62 172 ASP A N 1
ATOM 1333 C CA . ASP A 1 172 ? -12.392 4.111 -19.499 1.00 97.62 172 ASP A CA 1
ATOM 1334 C C . ASP A 1 172 ? -12.622 4.688 -18.095 1.00 97.62 172 ASP A C 1
ATOM 1336 O O . ASP A 1 172 ? -12.199 5.813 -17.816 1.00 97.62 172 ASP A O 1
ATOM 1340 N N . LYS A 1 173 ? -13.221 3.935 -17.158 1.00 97.00 173 LYS A N 1
ATOM 1341 C CA . LYS A 1 173 ? -13.322 4.346 -15.740 1.00 97.00 173 LYS A CA 1
ATOM 1342 C C . LYS A 1 173 ? -11.954 4.614 -15.115 1.00 97.00 173 LYS A C 1
ATOM 1344 O O . LYS A 1 173 ? -11.858 5.345 -14.121 1.00 97.00 173 LYS A O 1
ATOM 1349 N N . PHE A 1 174 ? -10.904 4.023 -15.677 1.00 98.12 174 PHE A N 1
ATOM 1350 C CA . PHE A 1 174 ? -9.531 4.204 -15.237 1.00 98.12 174 PHE A CA 1
ATOM 1351 C C . PHE A 1 174 ? -8.920 5.523 -15.724 1.00 98.12 174 PHE A C 1
ATOM 1353 O O . PHE A 1 174 ? -7.904 5.930 -15.177 1.00 98.12 174 PHE A O 1
ATOM 1360 N N . LEU A 1 175 ? -9.535 6.234 -16.676 1.00 96.69 175 LEU A N 1
ATOM 1361 C CA . LEU A 1 175 ? -9.052 7.529 -17.163 1.00 96.69 175 LEU A CA 1
ATOM 1362 C C . LEU A 1 175 ? -9.397 8.686 -16.216 1.00 96.69 175 LEU A C 1
ATOM 1364 O O . LEU A 1 175 ? -10.414 8.698 -15.521 1.00 96.69 175 LEU A O 1
ATOM 1368 N N . GLY A 1 176 ? -8.550 9.707 -16.241 1.00 94.75 176 GLY A N 1
ATOM 1369 C CA . GLY A 1 176 ? -8.626 10.888 -15.392 1.00 94.75 176 GLY A CA 1
ATOM 1370 C C . GLY A 1 176 ? -7.456 11.831 -15.669 1.00 94.75 176 GLY A C 1
ATOM 1371 O O . GLY A 1 176 ? -6.587 11.550 -16.501 1.00 94.75 176 GLY A O 1
ATOM 1372 N N . LYS A 1 177 ? -7.444 12.987 -14.999 1.00 93.19 177 LYS A N 1
ATOM 1373 C CA . LYS A 1 177 ? -6.361 13.971 -15.137 1.00 93.19 177 LYS A CA 1
ATOM 1374 C C . LYS A 1 177 ? -5.148 13.536 -14.311 1.00 93.19 177 LYS A C 1
ATOM 1376 O O . LYS A 1 177 ? -5.297 13.180 -13.149 1.00 93.19 177 LYS A O 1
ATOM 1381 N N . GLY A 1 178 ? -3.951 13.662 -14.881 1.00 94.06 178 GLY A N 1
ATOM 1382 C CA . GLY A 1 178 ? -2.705 13.355 -14.175 1.00 94.06 178 GLY A CA 1
ATOM 1383 C C . GLY A 1 178 ? -2.444 11.851 -14.054 1.00 94.06 178 GLY A C 1
ATOM 1384 O O . GLY A 1 178 ? -2.631 11.117 -15.022 1.00 94.06 178 GLY A O 1
ATOM 1385 N N . ILE A 1 179 ? -1.954 11.426 -12.888 1.00 95.38 179 ILE A N 1
ATOM 1386 C CA . ILE A 1 179 ? -1.641 10.026 -12.568 1.00 95.38 179 ILE A CA 1
ATOM 1387 C C . ILE A 1 179 ? -2.951 9.287 -12.262 1.00 95.38 179 ILE A C 1
ATOM 1389 O O . ILE A 1 179 ? -3.710 9.709 -11.391 1.00 95.38 179 ILE A O 1
ATOM 1393 N N . ASN A 1 180 ? -3.217 8.186 -12.970 1.00 98.00 180 ASN A N 1
ATOM 1394 C CA . ASN A 1 180 ? -4.446 7.402 -12.828 1.00 98.00 180 ASN A CA 1
ATOM 1395 C C . ASN A 1 180 ? -4.246 6.128 -11.999 1.00 98.00 180 ASN A C 1
ATOM 1397 O O . ASN A 1 180 ? -4.086 6.226 -10.783 1.00 98.00 180 ASN A O 1
ATOM 1401 N N . LEU A 1 181 ? -4.294 4.937 -12.614 1.00 98.44 181 LEU A N 1
ATOM 1402 C CA . LEU A 1 181 ? -4.100 3.689 -11.877 1.00 98.44 181 LEU A CA 1
ATOM 1403 C C . LEU A 1 181 ? -2.720 3.673 -11.222 1.00 98.44 181 LEU A C 1
ATOM 1405 O O . LEU A 1 181 ? -1.723 4.023 -11.855 1.00 98.44 181 LEU A O 1
ATOM 1409 N N . ASN A 1 182 ? -2.676 3.285 -9.955 1.00 97.62 182 ASN A N 1
ATOM 1410 C CA . ASN A 1 182 ? -1.455 3.295 -9.161 1.00 97.62 182 ASN A CA 1
ATOM 1411 C C 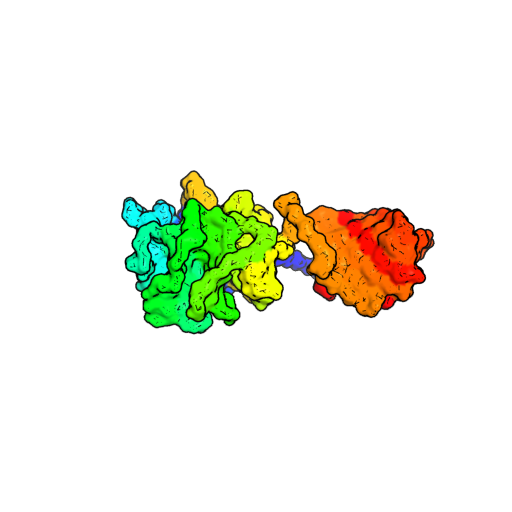. ASN A 1 182 ? -1.335 1.976 -8.381 1.00 97.62 182 ASN A C 1
ATOM 1413 O O . ASN A 1 182 ? -1.108 0.946 -9.005 1.00 97.62 182 ASN A O 1
ATOM 1417 N N . GLY A 1 183 ? -1.544 1.944 -7.064 1.00 98.00 183 GLY A N 1
ATOM 1418 C CA . GLY A 1 183 ? -1.397 0.708 -6.298 1.00 98.00 183 GLY A CA 1
ATOM 1419 C C . GLY A 1 183 ? -2.323 -0.424 -6.754 1.00 98.00 183 GLY A C 1
ATOM 1420 O O . GLY A 1 183 ? -3.500 -0.222 -7.071 1.00 98.00 183 GLY A O 1
ATOM 1421 N N . ILE A 1 184 ? -1.802 -1.650 -6.736 1.00 98.75 184 ILE A N 1
ATOM 1422 C CA . ILE A 1 184 ? -2.544 -2.863 -7.101 1.00 98.75 184 ILE A CA 1
ATOM 1423 C C . ILE A 1 184 ? -2.239 -4.009 -6.144 1.00 98.75 184 ILE A C 1
ATOM 1425 O O . ILE A 1 184 ? -1.100 -4.253 -5.747 1.00 98.75 184 ILE A O 1
ATOM 1429 N N . LEU A 1 185 ? -3.276 -4.764 -5.798 1.00 97.56 185 LEU A N 1
ATOM 1430 C CA . LEU A 1 185 ? -3.197 -5.884 -4.875 1.00 97.56 185 LEU A CA 1
ATOM 1431 C C . LEU A 1 185 ? -4.024 -7.065 -5.384 1.00 97.56 185 LEU A C 1
ATOM 1433 O O . LEU A 1 185 ? -5.233 -6.949 -5.556 1.00 97.56 185 LEU A O 1
ATOM 1437 N N . VAL A 1 186 ? -3.399 -8.233 -5.532 1.00 98.31 186 VAL A N 1
ATOM 1438 C CA . VAL A 1 186 ? -4.111 -9.510 -5.664 1.00 98.31 186 VAL A CA 1
ATOM 1439 C C . VAL A 1 186 ? -4.579 -9.964 -4.283 1.00 98.31 186 VAL A C 1
ATOM 1441 O O . VAL A 1 186 ? -3.770 -10.281 -3.412 1.00 98.31 186 VAL A O 1
ATOM 1444 N N . HIS A 1 187 ? -5.892 -10.038 -4.090 1.00 97.75 187 HIS A N 1
ATOM 1445 C CA . HIS A 1 187 ? -6.498 -10.562 -2.875 1.00 97.75 187 HIS A CA 1
ATOM 1446 C C . HIS A 1 187 ? -6.616 -12.099 -2.944 1.00 97.75 187 HIS A C 1
ATOM 1448 O O . HIS A 1 187 ? -7.021 -12.637 -3.981 1.00 97.75 187 HIS A O 1
ATOM 1454 N N . PRO A 1 188 ? -6.343 -12.844 -1.853 1.00 95.44 188 PRO A N 1
ATOM 1455 C CA . PRO A 1 188 ? -6.394 -14.313 -1.842 1.00 95.44 188 PRO A CA 1
ATOM 1456 C C . PRO A 1 188 ? -7.775 -14.900 -2.172 1.00 95.44 188 PRO A C 1
ATOM 1458 O O . PRO A 1 188 ? -7.865 -16.057 -2.566 1.00 95.44 188 PRO A O 1
ATOM 1461 N N . LYS A 1 189 ? -8.843 -14.101 -2.063 1.00 96.06 189 LYS A N 1
ATOM 1462 C CA . LYS A 1 189 ? -10.215 -14.478 -2.455 1.00 96.06 189 LYS A CA 1
ATOM 1463 C C . LYS A 1 189 ? -10.497 -14.369 -3.966 1.00 96.06 189 LYS A C 1
ATOM 1465 O O . LYS A 1 189 ? -11.652 -14.443 -4.363 1.00 96.06 189 LYS A O 1
ATOM 1470 N N . GLY A 1 190 ? -9.479 -14.179 -4.808 1.00 97.06 190 GLY A N 1
ATOM 1471 C CA . GLY A 1 190 ? -9.630 -14.267 -6.266 1.00 97.06 190 GLY A CA 1
ATOM 1472 C C . GLY A 1 190 ? -10.045 -12.970 -6.967 1.00 97.06 190 GLY A C 1
ATOM 1473 O O . GLY A 1 190 ? -10.633 -13.021 -8.041 1.00 97.06 190 GLY A O 1
ATOM 1474 N N . TYR A 1 191 ? -9.728 -11.808 -6.396 1.00 98.62 191 TYR A N 1
ATOM 1475 C CA . TYR A 1 191 ? -9.972 -10.505 -7.022 1.00 98.62 191 TYR A CA 1
ATOM 1476 C C . TYR A 1 191 ? -8.762 -9.577 -6.876 1.00 98.62 191 TYR A C 1
ATOM 1478 O O . TYR A 1 191 ? -7.908 -9.790 -6.017 1.00 98.62 191 TYR A O 1
ATOM 1486 N N . LEU A 1 192 ? -8.692 -8.539 -7.705 1.00 98.81 192 LEU A N 1
ATOM 1487 C CA . LEU A 1 192 ? -7.778 -7.412 -7.547 1.00 98.81 192 LEU A CA 1
ATOM 1488 C C . LEU A 1 192 ? -8.462 -6.294 -6.764 1.00 98.81 192 LEU A C 1
ATOM 1490 O O . LEU A 1 192 ? -9.647 -6.037 -6.975 1.00 98.81 192 LEU A O 1
ATOM 1494 N N . LEU A 1 193 ? -7.704 -5.606 -5.918 1.00 98.81 193 LEU A N 1
ATOM 1495 C CA . LEU A 1 193 ? -7.980 -4.225 -5.537 1.00 98.81 193 LEU A CA 1
ATOM 1496 C C . LEU A 1 193 ? -7.028 -3.322 -6.316 1.00 98.81 193 LEU A C 1
ATOM 1498 O O . LEU A 1 193 ? -5.831 -3.607 -6.376 1.00 98.81 193 LEU A O 1
ATOM 1502 N N . VAL A 1 194 ? -7.560 -2.272 -6.931 1.00 98.81 194 VAL A N 1
ATOM 1503 C CA . VAL A 1 194 ? -6.800 -1.368 -7.801 1.00 98.81 194 VAL A CA 1
ATOM 1504 C C . VAL A 1 194 ? -7.145 0.070 -7.455 1.00 98.81 194 VAL A C 1
ATOM 1506 O O . VAL A 1 194 ? -8.310 0.464 -7.511 1.00 98.81 194 VAL A O 1
ATOM 1509 N N . ALA A 1 195 ? -6.136 0.838 -7.070 1.00 98.25 195 ALA A N 1
ATOM 1510 C CA . ALA A 1 195 ? -6.255 2.238 -6.714 1.00 98.25 195 ALA A CA 1
ATOM 1511 C C . ALA A 1 195 ? -6.235 3.125 -7.959 1.00 98.25 195 ALA A C 1
ATOM 1513 O O . ALA A 1 195 ? -5.433 2.911 -8.871 1.00 98.25 195 ALA A O 1
ATOM 1514 N N . LYS A 1 196 ? -7.074 4.160 -7.961 1.00 97.81 196 LYS A N 1
ATOM 1515 C CA . LYS A 1 196 ? -6.997 5.273 -8.903 1.00 97.81 196 LYS A CA 1
ATOM 1516 C C . LYS A 1 196 ? -6.629 6.541 -8.143 1.00 97.81 196 LYS A C 1
ATOM 1518 O O . LYS A 1 196 ? -7.400 7.046 -7.328 1.00 97.81 196 LYS A O 1
ATOM 1523 N N . ASN A 1 197 ? -5.431 7.039 -8.420 1.00 97.31 197 ASN A N 1
ATOM 1524 C CA . ASN A 1 197 ? -4.825 8.153 -7.707 1.00 97.31 197 ASN A CA 1
ATOM 1525 C C . ASN A 1 197 ? -5.608 9.459 -7.932 1.00 97.31 197 ASN A C 1
ATOM 1527 O O . ASN A 1 197 ? -6.015 10.100 -6.964 1.00 97.31 197 ASN A O 1
ATOM 1531 N N . SER A 1 198 ? -5.920 9.793 -9.190 1.00 95.69 198 SER A N 1
ATOM 1532 C CA . SER A 1 198 ? -6.501 11.085 -9.593 1.00 95.69 198 SER A CA 1
ATOM 1533 C C . SER A 1 198 ? -7.795 11.493 -8.878 1.00 95.69 198 SER A C 1
ATOM 1535 O O . SER A 1 198 ? -8.022 12.679 -8.655 1.00 95.69 198 SER A O 1
ATOM 1537 N N . ASP A 1 199 ? -8.681 10.539 -8.582 1.00 92.75 199 ASP A N 1
ATOM 1538 C CA . ASP A 1 199 ? -10.003 10.796 -7.986 1.00 92.75 199 ASP A CA 1
ATOM 1539 C C . ASP A 1 199 ? -10.258 9.993 -6.702 1.00 92.75 199 ASP A C 1
ATOM 1541 O O . ASP A 1 199 ? -11.336 10.081 -6.115 1.00 92.75 199 ASP A O 1
ATOM 1545 N N . GLY A 1 200 ? -9.254 9.257 -6.220 1.00 94.25 200 GLY A N 1
ATOM 1546 C CA . GLY A 1 200 ? -9.300 8.575 -4.933 1.00 94.25 200 GLY A CA 1
ATOM 1547 C C . GLY A 1 200 ? -10.228 7.368 -4.877 1.00 94.25 200 GLY A C 1
ATOM 1548 O O . GLY A 1 200 ? -10.713 7.021 -3.796 1.00 94.25 200 GLY A O 1
ATOM 1549 N N . LYS A 1 201 ? -10.509 6.755 -6.030 1.00 95.75 201 LYS A N 1
ATOM 1550 C CA . LYS A 1 201 ? -11.344 5.557 -6.136 1.00 95.75 201 LYS A CA 1
ATOM 1551 C C . LYS A 1 201 ? -10.538 4.281 -5.932 1.00 95.75 201 LYS A C 1
ATOM 1553 O O . LYS A 1 201 ? -9.353 4.201 -6.252 1.00 95.75 201 LYS A O 1
ATOM 1558 N N . LEU A 1 202 ? -11.227 3.250 -5.455 1.00 98.25 202 LEU A N 1
ATOM 1559 C CA . LEU A 1 202 ? -10.707 1.893 -5.350 1.00 98.25 202 LEU A CA 1
ATOM 1560 C C . LEU A 1 202 ? -11.634 0.956 -6.127 1.00 98.25 202 LEU A C 1
ATOM 1562 O O . LEU A 1 202 ? -12.847 0.982 -5.936 1.00 98.25 202 LEU A O 1
ATOM 1566 N N . PHE A 1 203 ? -11.077 0.121 -6.996 1.00 98.62 203 PHE A N 1
ATOM 1567 C CA . PHE A 1 203 ? -11.831 -0.849 -7.785 1.00 98.62 203 PHE A CA 1
ATOM 1568 C C . PHE A 1 203 ? -11.555 -2.268 -7.305 1.00 98.62 203 PHE A C 1
ATOM 1570 O O . PHE A 1 203 ? -10.403 -2.660 -7.137 1.00 98.62 203 PHE A O 1
ATOM 1577 N N . LYS A 1 204 ? -12.616 -3.057 -7.144 1.00 98.69 204 LYS A N 1
ATOM 1578 C CA . LYS A 1 204 ? -12.577 -4.507 -6.979 1.00 98.69 204 LYS A CA 1
ATOM 1579 C C . LYS A 1 204 ? -12.829 -5.173 -8.329 1.00 98.69 204 LYS A C 1
ATOM 1581 O O . LYS A 1 204 ? -13.889 -4.978 -8.926 1.00 98.69 204 LYS A O 1
ATOM 1586 N N . ILE A 1 205 ? -11.878 -5.975 -8.799 1.00 98.81 205 ILE A N 1
ATOM 1587 C CA . ILE A 1 205 ? -11.955 -6.653 -10.100 1.00 98.81 205 ILE A CA 1
ATOM 1588 C C . ILE A 1 205 ? -11.853 -8.157 -9.897 1.00 98.81 205 ILE A C 1
ATOM 1590 O O . ILE A 1 205 ? -10.820 -8.659 -9.463 1.00 98.81 205 ILE A O 1
ATOM 1594 N N . ASP A 1 206 ? -12.911 -8.887 -10.217 1.00 98.50 206 ASP A N 1
ATOM 1595 C CA . ASP A 1 206 ? -12.909 -10.347 -10.124 1.00 98.50 206 ASP A CA 1
ATOM 1596 C C . ASP A 1 206 ? -11.945 -10.970 -11.151 1.00 98.50 206 ASP A C 1
ATOM 1598 O O . ASP A 1 206 ? -11.990 -10.628 -12.334 1.00 98.50 206 ASP A O 1
ATOM 1602 N N . LEU A 1 207 ? -11.062 -11.880 -10.723 1.00 98.25 207 LEU A N 1
ATOM 1603 C CA . LEU A 1 207 ? -10.015 -12.414 -11.604 1.00 98.25 207 LEU A CA 1
ATOM 1604 C C . LEU A 1 207 ? -10.555 -13.339 -12.701 1.00 98.25 207 LEU A C 1
ATOM 1606 O O . LEU A 1 207 ? -9.931 -13.450 -13.757 1.00 98.25 207 LEU A O 1
ATOM 1610 N N . ALA A 1 208 ? -11.679 -14.015 -12.453 1.00 97.06 208 ALA A N 1
ATOM 1611 C CA . ALA A 1 208 ? -12.246 -14.995 -13.373 1.00 97.06 208 ALA A CA 1
ATOM 1612 C C . ALA A 1 208 ? -13.204 -14.339 -14.374 1.00 97.06 208 ALA A C 1
ATOM 1614 O O . ALA A 1 208 ? -13.012 -14.430 -15.585 1.00 97.06 208 ALA A O 1
ATOM 1615 N N . SER A 1 209 ? -14.218 -13.646 -13.862 1.00 98.00 209 SER A N 1
ATOM 1616 C CA . SER A 1 209 ? -15.259 -12.982 -14.651 1.00 98.00 209 SER A CA 1
ATOM 1617 C C . SER A 1 209 ? -14.836 -11.628 -15.206 1.00 98.00 209 SER A C 1
ATOM 1619 O O . SER A 1 209 ? -15.551 -11.082 -16.044 1.00 98.00 209 SER A O 1
ATOM 1621 N N . LYS A 1 210 ? -13.716 -11.062 -14.729 1.00 98.31 210 LYS A N 1
ATOM 1622 C CA . LYS A 1 210 ? -13.235 -9.718 -15.089 1.00 98.31 210 LYS A CA 1
ATOM 1623 C C . LYS A 1 210 ? -14.197 -8.584 -14.717 1.00 98.31 210 LYS A C 1
ATOM 1625 O O . LYS A 1 210 ? -14.018 -7.449 -15.153 1.00 98.31 210 LYS A O 1
ATOM 1630 N N . LYS A 1 211 ? -15.217 -8.859 -13.897 1.00 98.38 211 LYS A N 1
ATOM 1631 C CA . LYS A 1 211 ? -16.203 -7.858 -13.483 1.00 98.38 211 LYS A CA 1
ATOM 1632 C C . LYS A 1 211 ? -15.554 -6.805 -12.588 1.00 98.38 211 LYS A C 1
ATOM 1634 O O . LYS A 1 211 ? -15.007 -7.136 -11.539 1.00 98.38 211 LYS A O 1
ATOM 1639 N N . ILE A 1 212 ? -15.696 -5.543 -12.983 1.00 98.56 212 ILE A N 1
ATOM 1640 C CA . ILE A 1 212 ? -15.214 -4.371 -12.247 1.00 98.56 212 ILE A CA 1
ATOM 1641 C C . ILE A 1 212 ? -16.353 -3.825 -11.383 1.00 98.56 212 ILE A C 1
ATOM 1643 O O . ILE A 1 212 ? -17.468 -3.611 -11.869 1.00 98.56 212 ILE A O 1
ATOM 1647 N N . LYS A 1 213 ? -16.076 -3.582 -10.104 1.00 97.94 213 LYS A N 1
ATOM 1648 C CA . LYS A 1 213 ? -16.949 -2.857 -9.177 1.00 97.94 213 LYS A CA 1
ATOM 1649 C C . LYS A 1 213 ? -16.138 -1.794 -8.449 1.00 97.94 213 LYS A C 1
ATOM 1651 O O . LYS A 1 213 ? -15.012 -2.056 -8.045 1.00 97.94 213 LYS A O 1
ATOM 1656 N N . GLU A 1 214 ? -16.706 -0.613 -8.263 1.00 97.62 214 GLU A N 1
ATOM 1657 C CA . GLU A 1 214 ? -16.130 0.378 -7.353 1.00 97.62 214 GLU A CA 1
ATOM 1658 C C . GLU A 1 214 ? -16.353 -0.081 -5.904 1.00 97.62 214 GLU A C 1
ATOM 1660 O O . GLU A 1 214 ? -17.430 -0.579 -5.569 1.00 97.62 214 GLU A O 1
ATOM 1665 N N . VAL A 1 215 ? -15.328 0.048 -5.064 1.00 96.81 215 VAL A N 1
ATOM 1666 C CA . VAL A 1 215 ? -15.437 -0.128 -3.615 1.00 96.81 215 VAL A CA 1
ATOM 1667 C C . VAL A 1 215 ? -16.005 1.162 -3.047 1.00 96.81 215 VAL A C 1
ATOM 1669 O O . VAL A 1 215 ? -15.411 2.227 -3.216 1.00 96.81 215 VAL A O 1
ATOM 1672 N N . ILE A 1 216 ? -17.134 1.079 -2.350 1.00 87.81 216 ILE A N 1
ATOM 1673 C CA . ILE A 1 216 ? -17.743 2.259 -1.735 1.00 87.81 216 ILE A CA 1
ATOM 1674 C C . ILE A 1 216 ? -16.927 2.621 -0.492 1.00 87.81 216 ILE A C 1
ATOM 1676 O O . ILE A 1 216 ? -16.989 1.934 0.532 1.00 87.81 216 ILE A O 1
ATOM 1680 N N . LEU A 1 217 ? -16.139 3.689 -0.591 1.00 82.25 217 LEU A N 1
ATOM 1681 C CA . LEU A 1 217 ? -15.358 4.214 0.523 1.00 82.25 217 LEU A CA 1
ATOM 1682 C C . LEU A 1 217 ? -16.210 5.161 1.371 1.00 82.25 217 LEU A C 1
ATOM 1684 O O . LEU A 1 217 ? -16.905 6.021 0.836 1.00 82.25 217 LEU A O 1
ATOM 1688 N N . SER A 1 218 ? -16.098 5.067 2.698 1.00 75.25 218 SER A N 1
ATOM 1689 C CA . SER A 1 218 ? -16.763 6.011 3.616 1.00 75.25 218 SER A CA 1
ATOM 1690 C C . SER A 1 218 ? -16.308 7.464 3.420 1.00 75.25 218 SER A C 1
ATOM 1692 O O . SER A 1 218 ? -17.008 8.396 3.799 1.00 75.25 218 SER A O 1
ATOM 1694 N N . LYS A 1 219 ? -15.108 7.654 2.863 1.00 75.25 219 LYS A N 1
ATOM 1695 C CA . LYS A 1 219 ? -14.529 8.937 2.464 1.00 75.25 219 LYS A CA 1
ATOM 1696 C C . LYS A 1 219 ? -13.623 8.695 1.258 1.00 75.25 219 LYS A C 1
ATOM 1698 O O . LYS A 1 219 ? -12.833 7.755 1.281 1.00 75.25 219 LYS A O 1
ATOM 1703 N N . ALA A 1 220 ? -13.710 9.546 0.238 1.00 77.94 220 ALA A N 1
ATOM 1704 C CA . ALA A 1 220 ? -12.772 9.510 -0.882 1.00 77.94 220 ALA A CA 1
ATOM 1705 C C . ALA A 1 220 ? -11.340 9.812 -0.405 1.00 77.94 220 ALA A C 1
ATOM 1707 O O . ALA A 1 220 ? -11.128 10.717 0.408 1.00 77.94 220 ALA A O 1
ATOM 1708 N N . ILE A 1 221 ? -10.361 9.073 -0.924 1.00 89.31 221 ILE A N 1
ATOM 1709 C CA . ILE A 1 221 ? -8.945 9.199 -0.552 1.00 89.31 221 ILE A CA 1
ATOM 1710 C C . ILE A 1 221 ? -8.190 9.688 -1.786 1.00 89.31 221 ILE A C 1
ATOM 1712 O O . ILE A 1 221 ? -7.529 8.919 -2.465 1.00 89.31 221 ILE A O 1
ATOM 1716 N N . VAL A 1 222 ? -8.356 10.955 -2.165 1.00 91.56 222 VAL A N 1
ATOM 1717 C CA . VAL A 1 222 ? -7.707 11.482 -3.381 1.00 91.56 222 VAL A CA 1
ATOM 1718 C C . VAL A 1 222 ? -6.189 11.361 -3.248 1.00 91.56 222 VAL A C 1
ATOM 1720 O O . VAL A 1 222 ? -5.627 11.786 -2.241 1.00 91.56 222 VAL A O 1
ATOM 1723 N N . GLY A 1 223 ? -5.537 10.778 -4.251 1.00 94.81 223 GLY A N 1
ATOM 1724 C CA . GLY A 1 223 ? -4.118 10.446 -4.203 1.00 94.81 223 GLY A CA 1
ATOM 1725 C C . GLY A 1 223 ? -3.807 9.060 -3.651 1.00 94.81 223 GLY A C 1
ATOM 1726 O O . GLY A 1 223 ? -2.726 8.902 -3.092 1.00 94.81 223 GLY A O 1
ATOM 1727 N N . ILE A 1 224 ? -4.718 8.074 -3.755 1.00 96.50 224 ILE A N 1
ATOM 1728 C CA . ILE A 1 224 ? -4.378 6.686 -3.388 1.00 96.50 224 ILE A CA 1
ATOM 1729 C C . ILE A 1 224 ? -3.177 6.234 -4.220 1.00 96.50 224 ILE A C 1
ATOM 1731 O O . ILE A 1 224 ? -3.196 6.299 -5.452 1.00 96.50 224 ILE A O 1
ATOM 1735 N N . ASP A 1 225 ? -2.148 5.769 -3.532 1.00 96.19 225 ASP A N 1
ATOM 1736 C CA . ASP A 1 225 ? -0.919 5.252 -4.116 1.00 96.19 225 ASP A CA 1
ATOM 1737 C C . ASP A 1 225 ? -0.826 3.740 -3.842 1.00 96.19 225 ASP A C 1
ATOM 1739 O O . ASP A 1 225 ? -1.765 3.008 -4.169 1.00 96.19 225 ASP A O 1
ATOM 1743 N N . GLY A 1 226 ? 0.250 3.251 -3.229 1.00 96.25 226 GLY A N 1
ATOM 1744 C CA . GLY A 1 226 ? 0.482 1.835 -2.970 1.00 96.25 226 GLY A CA 1
ATOM 1745 C C . GLY A 1 226 ? -0.557 1.170 -2.062 1.00 96.25 226 GLY A C 1
ATOM 1746 O O . GLY A 1 226 ? -1.027 1.742 -1.073 1.00 96.25 226 GLY A O 1
ATOM 1747 N N . LEU A 1 227 ? -0.863 -0.096 -2.371 1.00 98.31 227 LEU A N 1
ATOM 1748 C CA . LEU A 1 227 ? -1.763 -0.960 -1.601 1.00 98.31 227 LEU A CA 1
ATOM 1749 C C . LEU A 1 227 ? -0.989 -2.115 -0.950 1.00 98.31 227 LEU A C 1
ATOM 1751 O O . LEU A 1 227 ? -0.241 -2.831 -1.618 1.00 98.31 227 LEU A O 1
ATOM 1755 N N . LEU A 1 228 ? -1.229 -2.367 0.338 1.00 98.12 228 LEU A N 1
ATOM 1756 C CA . LEU A 1 228 ? -0.651 -3.497 1.069 1.00 98.12 228 LEU A CA 1
ATOM 1757 C C . LEU A 1 228 ? -1.732 -4.277 1.824 1.00 98.12 228 LEU A C 1
ATOM 1759 O O . LEU A 1 228 ? -2.367 -3.745 2.730 1.00 98.12 228 LEU A O 1
ATOM 1763 N N . LEU A 1 229 ? -1.891 -5.565 1.509 1.00 97.69 229 LEU A N 1
ATOM 1764 C CA . LEU A 1 229 ? -2.732 -6.470 2.297 1.00 97.69 229 LEU A CA 1
ATOM 1765 C C . LEU A 1 229 ? -2.047 -6.810 3.621 1.00 97.69 229 LEU A C 1
ATOM 1767 O O . LEU A 1 229 ? -0.920 -7.310 3.634 1.00 97.69 229 LEU A O 1
ATOM 1771 N N . LEU A 1 230 ? -2.742 -6.578 4.726 1.00 96.56 230 LEU A N 1
ATOM 1772 C CA . LEU A 1 230 ? -2.297 -6.948 6.061 1.00 96.56 230 LEU A CA 1
ATOM 1773 C C . LEU A 1 230 ? -2.724 -8.390 6.393 1.00 96.56 230 LEU A C 1
ATOM 1775 O O . LEU A 1 230 ? -3.716 -8.883 5.851 1.00 96.56 230 LEU A O 1
ATOM 1779 N N . PRO A 1 231 ? -2.025 -9.086 7.314 1.00 93.38 231 PRO A N 1
ATOM 1780 C CA . PRO A 1 231 ? -2.336 -10.480 7.654 1.00 93.38 231 PRO A CA 1
ATOM 1781 C C . PRO A 1 231 ? -3.768 -10.725 8.146 1.00 93.38 231 PRO A C 1
ATOM 1783 O O . PRO A 1 231 ? -4.281 -11.833 8.027 1.00 93.38 231 PRO A O 1
ATOM 1786 N N . ASN A 1 232 ? -4.415 -9.703 8.706 1.00 89.12 232 ASN A N 1
ATOM 1787 C CA . ASN A 1 232 ? -5.787 -9.771 9.202 1.00 89.12 232 ASN A CA 1
ATOM 1788 C C . ASN A 1 232 ? -6.855 -9.508 8.121 1.00 89.12 232 ASN A C 1
ATOM 1790 O O . ASN A 1 232 ? -8.037 -9.504 8.452 1.00 89.12 232 ASN A O 1
ATOM 1794 N N . GLY A 1 233 ? -6.461 -9.278 6.864 1.00 93.38 233 GLY A N 1
ATOM 1795 C CA . GLY A 1 233 ? -7.368 -8.973 5.753 1.00 93.38 233 GLY A CA 1
ATOM 1796 C C . GLY A 1 233 ? -7.664 -7.483 5.553 1.00 93.38 233 GLY A C 1
ATOM 1797 O O . GLY A 1 233 ? -8.267 -7.124 4.544 1.00 93.38 233 GLY A O 1
ATOM 1798 N N . ASP A 1 234 ? -7.210 -6.615 6.462 1.00 95.19 234 ASP A N 1
ATOM 1799 C CA . ASP A 1 234 ? -7.258 -5.162 6.269 1.00 95.19 234 ASP A CA 1
ATOM 1800 C C . ASP A 1 234 ? -6.276 -4.746 5.159 1.00 95.19 234 ASP A C 1
ATOM 1802 O O . ASP A 1 234 ? -5.317 -5.459 4.852 1.00 95.19 234 ASP A O 1
ATOM 1806 N N . VAL A 1 235 ? -6.463 -3.560 4.584 1.00 97.94 235 VAL A N 1
ATOM 1807 C CA . VAL A 1 235 ? -5.560 -3.022 3.555 1.00 97.94 235 VAL A CA 1
ATOM 1808 C C . VAL A 1 235 ? -4.970 -1.704 4.030 1.00 97.94 235 VAL A C 1
ATOM 1810 O O . VAL A 1 235 ? -5.700 -0.797 4.415 1.00 97.94 235 VAL A O 1
ATOM 1813 N N . LEU A 1 236 ? -3.647 -1.581 4.003 1.00 97.56 236 LEU A N 1
ATOM 1814 C CA . LEU A 1 236 ? -2.966 -0.305 4.185 1.00 97.56 236 LEU A CA 1
ATOM 1815 C C . LEU A 1 236 ? -2.833 0.393 2.826 1.00 97.56 236 LEU A C 1
ATOM 1817 O O . LEU A 1 236 ? -2.415 -0.241 1.856 1.00 97.56 236 LEU A O 1
ATOM 1821 N N . VAL A 1 237 ? -3.179 1.677 2.766 1.00 96.75 237 VAL A N 1
ATOM 1822 C CA . VAL A 1 237 ? -3.126 2.499 1.549 1.00 96.75 237 VAL A CA 1
ATOM 1823 C C . VAL A 1 237 ? -2.327 3.773 1.796 1.00 96.75 237 VAL A C 1
ATOM 1825 O O . VAL A 1 237 ? -2.529 4.417 2.826 1.00 96.75 237 VAL A O 1
ATOM 1828 N N . GLY A 1 238 ? -1.421 4.129 0.886 1.00 96.00 238 GLY A N 1
ATOM 1829 C CA . GLY A 1 238 ? -0.778 5.448 0.870 1.00 96.00 238 GLY A CA 1
ATOM 1830 C C . GLY A 1 238 ? -1.698 6.502 0.247 1.00 96.00 238 GLY A C 1
ATOM 1831 O O . GLY A 1 238 ? -2.424 6.195 -0.696 1.00 96.00 238 GLY A O 1
ATOM 1832 N N . GLN A 1 239 ? -1.686 7.723 0.776 1.00 94.75 239 GLN A N 1
ATOM 1833 C CA . GLN A 1 239 ? -2.331 8.908 0.214 1.00 94.75 239 GLN A CA 1
ATOM 1834 C C . GLN A 1 239 ? -1.293 10.025 0.097 1.00 94.75 239 GLN A C 1
ATOM 1836 O O . GLN A 1 239 ? -0.672 10.356 1.105 1.00 94.75 239 GLN A O 1
ATOM 1841 N N . ASN A 1 240 ? -1.141 10.606 -1.096 1.00 92.44 240 ASN A N 1
ATOM 1842 C CA . ASN A 1 240 ? -0.127 11.633 -1.379 1.00 92.44 240 ASN A CA 1
ATOM 1843 C C . ASN A 1 240 ? -0.626 12.823 -2.215 1.00 92.44 240 ASN A C 1
ATOM 1845 O O . ASN A 1 240 ? 0.140 13.507 -2.892 1.00 92.44 240 ASN A O 1
ATOM 1849 N N . THR A 1 241 ? -1.937 13.070 -2.220 1.00 85.69 241 THR A N 1
ATOM 1850 C CA . THR A 1 241 ? -2.522 14.240 -2.889 1.00 85.69 241 THR A CA 1
ATOM 1851 C C . THR A 1 241 ? -3.410 14.995 -1.917 1.00 85.69 241 THR A C 1
ATOM 1853 O O . THR A 1 241 ? -4.340 14.430 -1.344 1.00 85.69 241 THR A O 1
ATOM 1856 N N . ASN A 1 242 ? -3.130 16.289 -1.737 1.00 78.50 242 ASN A N 1
ATOM 1857 C CA . ASN A 1 242 ? -3.771 17.213 -0.785 1.00 78.50 242 ASN A CA 1
ATOM 1858 C C . ASN A 1 242 ? -3.626 16.844 0.705 1.00 78.50 242 ASN A C 1
ATOM 1860 O O . ASN A 1 242 ? -3.760 17.714 1.561 1.00 78.50 242 ASN A O 1
ATOM 1864 N N . PHE A 1 243 ? -3.366 15.579 1.025 1.00 83.38 243 PHE A N 1
ATOM 1865 C CA . PHE A 1 243 ? -3.150 15.067 2.366 1.00 83.38 243 PHE A CA 1
ATOM 1866 C C . PHE A 1 243 ? -2.182 13.882 2.306 1.00 83.38 243 PHE A C 1
ATOM 1868 O O . PHE A 1 243 ? -2.316 13.028 1.433 1.00 83.38 243 PHE A O 1
ATOM 1875 N N . GLU A 1 244 ? -1.225 13.845 3.233 1.00 88.31 244 GLU A N 1
ATOM 1876 C CA . GLU A 1 244 ? -0.186 12.815 3.302 1.00 88.31 244 GLU A CA 1
ATOM 1877 C C . GLU A 1 244 ? -0.478 11.856 4.452 1.00 88.31 244 GLU A C 1
ATOM 1879 O O . GLU A 1 244 ? -0.430 12.239 5.626 1.00 88.31 244 GLU A O 1
ATOM 1884 N N . ALA A 1 245 ? -0.792 10.603 4.134 1.00 91.56 245 ALA A N 1
ATOM 1885 C CA . ALA A 1 245 ? -1.101 9.600 5.145 1.00 91.56 245 ALA A CA 1
ATOM 1886 C C . ALA A 1 245 ? -0.956 8.170 4.636 1.00 91.56 245 ALA A C 1
ATOM 1888 O O . ALA A 1 245 ? -1.125 7.880 3.459 1.00 91.56 245 ALA A O 1
ATOM 1889 N N . TYR A 1 246 ? -0.744 7.249 5.570 1.00 94.50 246 TYR A N 1
ATOM 1890 C CA . TYR A 1 246 ? -1.047 5.838 5.377 1.00 94.50 246 TYR A CA 1
ATOM 1891 C C . TYR A 1 246 ? -2.336 5.493 6.120 1.00 94.50 246 TYR A C 1
ATOM 1893 O O . TYR A 1 246 ? -2.391 5.587 7.347 1.00 94.50 246 TYR A O 1
ATOM 1901 N N . HIS A 1 247 ? -3.379 5.081 5.406 1.00 93.25 247 HIS A N 1
ATOM 1902 C CA . HIS A 1 247 ? -4.668 4.704 5.982 1.00 93.25 247 HIS A CA 1
ATOM 1903 C C . HIS A 1 247 ? -4.816 3.194 6.053 1.00 93.25 247 HIS A C 1
ATOM 1905 O O . HIS A 1 247 ? -4.571 2.489 5.080 1.00 93.25 247 HIS A O 1
ATOM 1911 N N . LYS A 1 248 ? -5.287 2.683 7.189 1.00 94.44 248 LYS A N 1
ATOM 1912 C CA . LYS A 1 248 ? -5.741 1.299 7.293 1.00 94.44 248 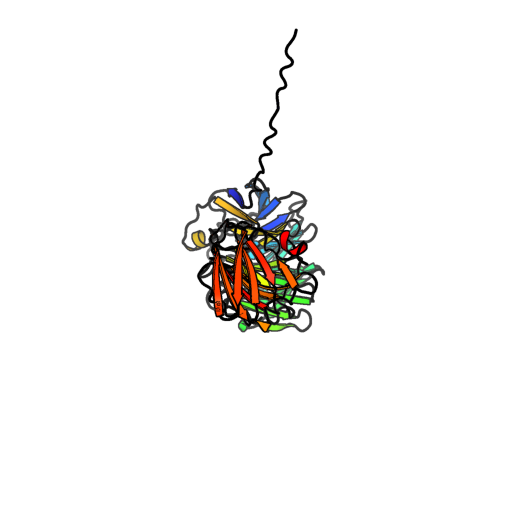LYS A CA 1
ATOM 1913 C C . LYS A 1 248 ? -7.228 1.239 6.970 1.00 94.44 248 LYS A C 1
ATOM 1915 O O . LYS A 1 248 ? -8.051 1.714 7.757 1.00 94.44 248 LYS A O 1
ATOM 1920 N N . LEU A 1 249 ? -7.547 0.641 5.833 1.00 93.69 249 LEU A N 1
ATOM 1921 C CA . LEU A 1 249 ? -8.896 0.351 5.380 1.00 93.69 249 LEU A CA 1
ATOM 1922 C C . LEU A 1 249 ? -9.368 -0.992 5.921 1.00 93.69 249 LEU A C 1
ATOM 1924 O O . LEU A 1 249 ? -8.641 -1.987 5.876 1.00 93.69 249 LEU A O 1
ATOM 1928 N N . VAL A 1 250 ? -10.607 -1.007 6.398 1.00 87.31 250 VAL A N 1
ATOM 1929 C CA . VAL A 1 250 ? -11.297 -2.206 6.872 1.00 87.31 250 VAL A CA 1
ATOM 1930 C C . VAL A 1 250 ? -12.575 -2.392 6.081 1.0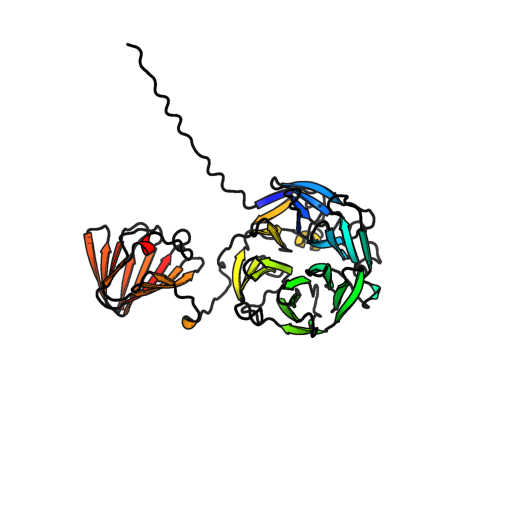0 87.31 250 VAL A C 1
ATOM 1932 O O . VAL A 1 250 ? -13.266 -1.423 5.766 1.00 87.31 250 VAL A O 1
ATOM 1935 N N . SER A 1 251 ? -12.888 -3.648 5.786 1.00 86.62 251 SER A N 1
ATOM 1936 C CA . SER A 1 251 ? -14.128 -4.060 5.148 1.00 86.62 251 SER A CA 1
ATOM 1937 C C . SER A 1 251 ? -14.717 -5.262 5.880 1.00 86.62 251 SER A C 1
ATOM 1939 O O . SER A 1 251 ? -13.984 -6.145 6.323 1.00 86.62 251 SER A O 1
ATOM 1941 N N . ASN A 1 252 ? -16.046 -5.298 5.973 1.00 86.75 252 ASN A N 1
ATOM 1942 C CA . ASN A 1 252 ? -16.804 -6.424 6.526 1.00 86.75 252 ASN A CA 1
ATOM 1943 C C . ASN A 1 252 ? -17.583 -7.192 5.438 1.00 86.75 252 ASN A C 1
ATOM 1945 O O . ASN A 1 252 ? -18.369 -8.078 5.759 1.00 86.75 252 ASN A O 1
ATOM 1949 N N . ASP A 1 253 ? -17.392 -6.847 4.160 1.00 83.31 253 ASP A N 1
ATOM 1950 C CA . ASP A 1 253 ? -18.176 -7.340 3.017 1.00 83.31 253 ASP A CA 1
ATOM 1951 C C . ASP A 1 253 ? -17.304 -7.616 1.774 1.00 83.31 253 ASP A C 1
ATOM 1953 O O . ASP A 1 253 ? -17.714 -7.434 0.619 1.00 83.31 253 ASP A O 1
ATOM 1957 N N . ASP A 1 254 ? -16.072 -8.062 2.026 1.00 89.88 254 ASP A N 1
ATOM 1958 C CA . ASP A 1 254 ? -15.065 -8.382 1.014 1.00 89.88 254 ASP A CA 1
ATOM 1959 C C . ASP A 1 254 ? -14.742 -7.216 0.079 1.00 89.88 254 ASP A C 1
ATOM 1961 O O . ASP A 1 254 ? -14.607 -7.394 -1.130 1.00 89.88 254 ASP A O 1
ATOM 1965 N N . PHE A 1 255 ? -14.593 -6.018 0.635 1.00 94.62 255 PHE A N 1
ATOM 1966 C CA . PHE A 1 255 ? -14.336 -4.780 -0.100 1.00 94.62 255 PHE A CA 1
ATOM 1967 C C . PHE A 1 255 ? -15.418 -4.494 -1.146 1.00 94.62 255 PHE A C 1
ATOM 1969 O O . PHE A 1 255 ? -15.123 -4.062 -2.258 1.00 94.62 255 PHE A O 1
ATOM 1976 N N . SER A 1 256 ? -16.684 -4.740 -0.808 1.00 91.06 256 SER A N 1
ATOM 1977 C CA . SER A 1 256 ? -17.790 -4.065 -1.501 1.00 91.06 256 SER A CA 1
ATOM 1978 C C . SER A 1 256 ? -17.929 -2.641 -0.952 1.00 91.06 256 SER A C 1
ATOM 1980 O O . SER A 1 256 ? -18.097 -1.687 -1.712 1.00 91.06 256 SER A O 1
ATOM 1982 N N . THR A 1 257 ? -17.737 -2.495 0.357 1.00 82.62 257 THR A N 1
ATOM 1983 C CA . THR A 1 257 ? -17.551 -1.240 1.080 1.00 82.62 257 THR A CA 1
ATOM 1984 C C . THR A 1 257 ? -16.258 -1.291 1.899 1.00 82.62 257 THR A C 1
ATOM 1986 O O . THR A 1 257 ? -15.775 -2.367 2.268 1.00 82.62 257 THR A O 1
ATOM 1989 N N . ALA A 1 258 ? -15.663 -0.133 2.185 1.00 85.06 258 ALA A N 1
ATOM 1990 C CA . ALA A 1 258 ? -14.548 -0.029 3.124 1.00 85.06 258 ALA A CA 1
ATOM 1991 C C . ALA A 1 258 ? -14.512 1.339 3.816 1.00 85.06 258 ALA A C 1
ATOM 1993 O O . ALA A 1 258 ? -14.984 2.345 3.283 1.00 85.06 258 ALA A O 1
ATOM 1994 N N . TYR A 1 259 ? -13.921 1.392 5.006 1.00 82.81 259 TYR A N 1
ATOM 1995 C CA . TYR A 1 259 ? -13.757 2.630 5.767 1.00 82.81 259 TYR A CA 1
ATOM 1996 C C . TYR A 1 259 ? -12.362 2.734 6.381 1.00 82.81 259 TYR A C 1
ATOM 1998 O O . TYR A 1 259 ? -11.695 1.730 6.642 1.00 82.81 259 TYR A O 1
ATOM 2006 N N . ILE A 1 260 ? -11.920 3.967 6.626 1.00 84.50 260 ILE A N 1
ATOM 2007 C CA . ILE A 1 260 ? -10.642 4.245 7.289 1.00 84.50 260 ILE A CA 1
ATOM 2008 C C . ILE A 1 260 ? -10.801 3.971 8.786 1.00 84.50 260 ILE A C 1
ATOM 2010 O O . ILE A 1 260 ? -11.542 4.666 9.475 1.00 84.50 260 ILE A O 1
ATOM 2014 N N . LYS A 1 261 ? -10.080 2.976 9.307 1.00 83.50 261 LYS A N 1
ATOM 2015 C CA . LYS A 1 261 ? -10.067 2.650 10.743 1.00 83.50 261 LYS A CA 1
ATOM 2016 C C . LYS A 1 261 ? -9.012 3.431 11.521 1.00 83.50 261 LYS A C 1
ATOM 2018 O O . LYS A 1 261 ? -9.208 3.729 12.694 1.00 83.50 261 LYS A O 1
ATOM 2023 N N . SER A 1 262 ? -7.873 3.707 10.897 1.00 80.88 262 SER A N 1
ATOM 2024 C CA . SER A 1 262 ? -6.769 4.463 11.495 1.00 80.88 262 SER A CA 1
ATOM 2025 C C . SER A 1 262 ? -5.859 5.021 10.408 1.00 80.88 262 SER A C 1
ATOM 2027 O O . SER A 1 262 ? -5.815 4.480 9.302 1.00 80.88 262 SER A O 1
ATOM 2029 N N . SER A 1 263 ? -5.084 6.049 10.739 1.00 85.75 263 SER A N 1
ATOM 2030 C CA . SER A 1 263 ? -4.152 6.705 9.821 1.00 85.75 263 SER A CA 1
ATOM 2031 C C . SER A 1 263 ? -2.782 6.874 10.478 1.00 85.75 263 SER A C 1
ATOM 2033 O O . SER A 1 263 ? -2.673 6.902 11.695 1.00 85.75 263 SER A O 1
ATOM 2035 N N . ASP A 1 264 ? -1.726 7.005 9.695 1.00 88.69 264 ASP A N 1
ATOM 2036 C CA . ASP A 1 264 ? -0.446 7.556 10.143 1.00 88.69 264 ASP A CA 1
ATOM 2037 C C . ASP A 1 264 ? -0.101 8.692 9.182 1.00 88.69 264 ASP A C 1
ATOM 2039 O O . ASP A 1 264 ? 0.126 8.430 8.007 1.00 88.69 264 ASP A O 1
ATOM 2043 N N . ALA A 1 265 ? -0.133 9.937 9.660 1.00 86.56 265 ALA A N 1
ATOM 2044 C CA . ALA A 1 265 ? 0.078 11.143 8.848 1.00 86.56 265 ALA A CA 1
ATOM 2045 C C . ALA A 1 265 ? 1.305 11.958 9.295 1.00 86.56 265 ALA A C 1
ATOM 2047 O O . ALA A 1 265 ? 1.616 13.014 8.748 1.00 86.56 265 ALA A O 1
ATOM 2048 N N . LYS A 1 266 ? 2.009 11.517 10.346 1.00 81.38 266 LYS A N 1
ATOM 2049 C CA . LYS A 1 266 ? 2.986 12.373 11.027 1.00 81.38 266 LYS A CA 1
ATOM 2050 C C . LYS A 1 266 ? 4.250 12.551 10.187 1.00 81.38 266 LYS A C 1
ATOM 2052 O O . LYS A 1 266 ? 4.984 11.585 9.988 1.00 81.38 266 LYS A O 1
ATOM 2057 N N . GLY A 1 267 ? 4.558 13.786 9.789 1.00 82.19 267 GLY A N 1
ATOM 2058 C CA . GLY A 1 267 ? 5.828 14.130 9.135 1.00 82.19 267 GLY A CA 1
ATOM 2059 C C . GLY A 1 267 ? 6.065 13.365 7.833 1.00 82.19 267 GLY A C 1
ATOM 2060 O O . GLY A 1 267 ? 7.185 12.917 7.595 1.00 82.19 267 GLY A O 1
ATOM 2061 N N . LEU A 1 268 ? 4.995 13.145 7.067 1.00 89.44 268 LEU A N 1
ATOM 2062 C CA . LEU A 1 268 ? 5.054 12.509 5.760 1.00 89.44 268 LEU A CA 1
ATOM 2063 C C . LEU A 1 268 ? 5.188 13.554 4.651 1.00 89.44 268 LEU A C 1
ATOM 2065 O O . LEU A 1 268 ? 4.694 14.672 4.777 1.00 89.44 268 LEU A O 1
ATOM 2069 N N . ASP A 1 269 ? 5.853 13.153 3.578 1.00 88.75 269 ASP A N 1
ATOM 2070 C CA . ASP A 1 269 ? 5.969 13.878 2.318 1.00 88.75 269 ASP A CA 1
ATOM 2071 C C . ASP A 1 269 ? 6.072 12.842 1.199 1.00 88.75 269 ASP A C 1
ATOM 2073 O O . ASP A 1 269 ? 7.081 12.130 1.071 1.00 88.75 269 ASP A O 1
ATOM 2077 N N . PHE A 1 270 ? 4.995 12.747 0.428 1.00 89.88 270 PHE A N 1
ATOM 2078 C CA . PHE A 1 270 ? 4.797 11.795 -0.646 1.00 89.88 270 PHE A CA 1
ATOM 2079 C C . PHE A 1 270 ? 4.814 10.336 -0.159 1.00 89.88 270 PHE A C 1
ATOM 2081 O O . PHE A 1 270 ? 5.772 9.576 -0.377 1.00 89.88 270 PHE A O 1
ATOM 2088 N N . ALA A 1 271 ? 3.739 9.945 0.529 1.00 89.56 271 ALA A N 1
ATOM 2089 C CA . ALA A 1 271 ? 3.468 8.559 0.906 1.00 89.56 271 ALA A CA 1
ATOM 2090 C C . ALA A 1 271 ? 3.267 7.689 -0.349 1.00 89.56 271 ALA A C 1
ATOM 2092 O O . ALA A 1 271 ? 2.299 7.868 -1.083 1.00 89.56 271 ALA A O 1
ATOM 2093 N N . THR A 1 272 ? 4.184 6.755 -0.604 1.00 93.00 272 THR A N 1
ATOM 2094 C CA . THR A 1 272 ? 4.128 5.855 -1.766 1.00 93.00 272 THR A CA 1
ATOM 2095 C C . THR A 1 272 ? 3.495 4.520 -1.383 1.00 93.00 272 THR A C 1
ATOM 2097 O O . THR A 1 272 ? 2.276 4.365 -1.362 1.00 93.00 272 THR A O 1
ATOM 2100 N N . THR A 1 273 ? 4.316 3.544 -1.006 1.00 92.12 273 THR A N 1
ATOM 2101 C CA . THR A 1 273 ? 3.904 2.164 -0.779 1.00 92.12 273 THR A CA 1
ATOM 2102 C C . THR A 1 273 ? 4.533 1.576 0.485 1.00 92.12 273 THR A C 1
ATOM 2104 O O . THR A 1 273 ? 5.394 2.168 1.147 1.00 92.12 273 THR A O 1
ATOM 2107 N N . ALA A 1 274 ? 4.067 0.386 0.849 1.00 96.88 274 ALA A N 1
ATOM 2108 C CA . ALA A 1 274 ? 4.432 -0.306 2.072 1.00 96.88 274 ALA A CA 1
ATOM 2109 C C . ALA A 1 274 ? 4.764 -1.780 1.813 1.00 96.88 274 ALA A C 1
ATOM 2111 O O . ALA A 1 274 ? 4.366 -2.382 0.818 1.00 96.88 274 ALA A O 1
ATOM 2112 N N . THR A 1 275 ? 5.475 -2.388 2.757 1.00 97.94 275 THR A N 1
ATOM 2113 C CA . THR A 1 275 ? 5.804 -3.815 2.777 1.00 97.94 275 THR A CA 1
ATOM 2114 C C . THR A 1 275 ? 5.561 -4.395 4.164 1.00 97.94 275 THR A C 1
ATOM 2116 O O . THR A 1 275 ? 5.593 -3.683 5.167 1.00 97.94 275 THR A O 1
ATOM 2119 N N . LEU A 1 276 ? 5.366 -5.711 4.241 1.00 97.38 276 LEU A N 1
ATOM 2120 C CA . LEU A 1 276 ? 5.335 -6.426 5.514 1.00 97.38 276 LEU A CA 1
ATOM 2121 C C . LEU A 1 276 ? 6.743 -6.828 5.962 1.00 97.38 276 LEU A C 1
ATOM 2123 O O . LEU A 1 276 ? 7.572 -7.249 5.157 1.00 97.38 276 LEU A O 1
ATOM 2127 N N . VAL A 1 277 ? 6.965 -6.761 7.269 1.00 96.12 277 VAL A N 1
ATOM 2128 C CA . VAL A 1 277 ? 8.096 -7.335 7.998 1.00 96.12 277 VAL A CA 1
ATOM 2129 C C . VAL A 1 277 ? 7.504 -8.092 9.176 1.00 96.12 277 VAL A C 1
ATOM 2131 O O . VAL A 1 277 ? 6.938 -7.477 10.072 1.00 96.12 277 VAL A O 1
ATOM 2134 N N . ASN A 1 278 ? 7.592 -9.423 9.177 1.00 90.94 278 ASN A N 1
ATOM 2135 C CA . ASN A 1 278 ? 7.059 -10.263 10.261 1.00 90.94 278 ASN A CA 1
ATOM 2136 C C . ASN A 1 278 ? 5.593 -9.941 10.632 1.00 90.94 278 ASN A C 1
ATOM 2138 O O . ASN A 1 278 ? 5.221 -9.927 11.800 1.00 90.94 278 ASN A O 1
ATOM 2142 N N . GLY A 1 279 ? 4.763 -9.649 9.623 1.00 90.38 279 GLY A N 1
ATOM 2143 C CA . GLY A 1 279 ? 3.348 -9.294 9.795 1.00 90.38 279 GLY A CA 1
ATOM 2144 C C . GLY A 1 279 ? 3.078 -7.825 10.141 1.00 90.38 279 GLY A C 1
ATOM 2145 O O . GLY A 1 279 ? 1.920 -7.417 10.175 1.00 90.38 279 GLY A O 1
ATOM 2146 N N . GLU A 1 280 ? 4.115 -7.015 10.338 1.00 93.75 280 GLU A N 1
ATOM 2147 C CA . GLU A 1 280 ? 4.003 -5.585 10.617 1.00 93.75 280 GLU A CA 1
ATOM 2148 C C . GLU A 1 280 ? 4.270 -4.767 9.355 1.00 93.75 280 GLU A C 1
ATOM 2150 O O . GLU A 1 280 ? 5.194 -5.059 8.597 1.00 93.75 280 GLU A O 1
ATOM 2155 N N . ALA A 1 281 ? 3.471 -3.728 9.118 1.00 96.62 281 ALA A N 1
ATOM 2156 C CA . ALA A 1 281 ? 3.653 -2.875 7.952 1.00 96.62 281 ALA A CA 1
ATOM 2157 C C . ALA A 1 281 ? 4.764 -1.844 8.183 1.00 96.62 281 ALA A C 1
ATOM 2159 O O . ALA A 1 281 ? 4.803 -1.169 9.212 1.00 96.62 281 ALA A O 1
ATOM 2160 N N . TYR A 1 282 ? 5.638 -1.702 7.196 1.00 97.69 282 TYR A N 1
ATOM 2161 C CA . TYR A 1 282 ? 6.647 -0.657 7.094 1.00 97.69 282 TYR A CA 1
ATOM 2162 C C . TYR A 1 282 ? 6.458 0.067 5.773 1.00 97.69 282 TYR A C 1
ATOM 2164 O O . TYR A 1 282 ? 6.237 -0.573 4.748 1.00 97.69 282 TYR A O 1
ATOM 2172 N N . PHE A 1 283 ? 6.583 1.382 5.787 1.00 96.62 283 PHE A N 1
ATOM 2173 C CA . PHE A 1 283 ? 6.398 2.207 4.607 1.00 96.62 283 PHE A CA 1
ATOM 2174 C C . PHE A 1 283 ? 7.592 3.119 4.362 1.00 96.62 283 PHE A C 1
ATOM 2176 O O . PHE A 1 283 ? 8.341 3.442 5.289 1.00 96.62 283 PHE A O 1
ATOM 2183 N N . LEU A 1 284 ? 7.762 3.524 3.107 1.00 96.19 284 LEU A N 1
ATOM 2184 C CA . LEU A 1 284 ? 8.783 4.474 2.680 1.00 96.19 284 LEU A CA 1
ATOM 2185 C C . LEU A 1 284 ? 8.195 5.889 2.658 1.00 96.19 284 LEU A C 1
ATOM 2187 O O . LEU A 1 284 ? 7.076 6.098 2.194 1.00 96.19 284 LEU A O 1
ATOM 2191 N N . ASN A 1 285 ? 8.958 6.868 3.139 1.00 94.94 285 ASN A N 1
ATOM 2192 C CA . ASN A 1 285 ? 8.697 8.270 2.842 1.00 94.94 285 ASN A CA 1
ATOM 2193 C C . ASN A 1 285 ? 9.665 8.749 1.765 1.00 94.94 285 ASN A C 1
ATOM 2195 O O . ASN A 1 285 ? 10.878 8.809 1.993 1.00 94.94 285 ASN A O 1
ATOM 2199 N N . SER A 1 286 ? 9.117 9.043 0.592 1.00 92.88 286 SER A N 1
ATOM 2200 C CA . SER A 1 286 ? 9.887 9.146 -0.644 1.00 92.88 286 SER A CA 1
ATOM 2201 C C . SER A 1 286 ? 10.353 10.561 -0.972 1.00 92.88 286 SER A C 1
ATOM 2203 O O . SER A 1 286 ? 11.340 10.704 -1.687 1.00 92.88 286 SER A O 1
ATOM 2205 N N . TYR A 1 287 ? 9.668 11.599 -0.474 1.00 94.50 287 TYR A N 1
ATOM 2206 C CA . TYR A 1 287 ? 9.908 12.994 -0.862 1.00 94.50 287 TYR A CA 1
ATOM 2207 C C . TYR A 1 287 ? 9.911 13.216 -2.391 1.00 94.50 287 TYR A C 1
ATOM 2209 O O . TYR A 1 287 ? 10.564 14.131 -2.889 1.00 94.50 287 TYR A O 1
ATOM 2217 N N . ILE A 1 288 ? 9.197 12.396 -3.174 1.00 93.12 288 ILE A N 1
ATOM 2218 C CA . ILE A 1 288 ? 9.111 12.566 -4.640 1.00 93.12 288 ILE A CA 1
ATOM 2219 C C . ILE A 1 288 ? 8.465 13.910 -5.010 1.00 93.12 288 ILE A C 1
ATOM 2221 O O . ILE A 1 288 ? 8.727 14.438 -6.092 1.00 93.12 288 ILE A O 1
ATOM 2225 N N . SER A 1 289 ? 7.689 14.513 -4.102 1.00 91.25 289 SER A N 1
ATOM 2226 C CA . SER A 1 289 ? 7.143 15.857 -4.295 1.00 91.25 289 SER A CA 1
ATOM 2227 C C . SER A 1 289 ? 8.236 16.897 -4.591 1.00 91.25 289 SER A C 1
ATOM 2229 O O . SER A 1 289 ? 8.012 17.797 -5.399 1.00 91.25 289 SER A O 1
ATOM 2231 N N . ASP A 1 290 ? 9.431 16.744 -4.014 1.00 92.25 290 ASP A N 1
ATOM 2232 C CA . ASP A 1 290 ? 10.593 17.594 -4.286 1.00 92.25 290 ASP A CA 1
ATOM 2233 C C . ASP A 1 290 ? 11.085 17.418 -5.723 1.00 92.25 290 ASP A C 1
ATOM 2235 O O . ASP A 1 290 ? 11.309 18.399 -6.433 1.00 92.25 290 ASP A O 1
ATOM 2239 N N . LEU A 1 291 ? 11.166 16.169 -6.188 1.00 92.06 291 LEU A N 1
ATOM 2240 C CA . LEU A 1 291 ? 11.575 15.855 -7.554 1.00 92.06 291 LEU A CA 1
ATOM 2241 C C . LEU A 1 291 ? 10.620 16.464 -8.584 1.00 92.06 291 LEU A C 1
ATOM 2243 O O . LEU A 1 291 ? 11.066 17.028 -9.582 1.00 92.06 291 LEU A O 1
ATOM 2247 N N . PHE A 1 292 ? 9.311 16.421 -8.326 1.00 90.69 292 PHE A N 1
ATOM 2248 C CA . PHE A 1 292 ? 8.319 17.076 -9.184 1.00 90.69 292 PHE A CA 1
ATOM 2249 C C . PHE A 1 292 ? 8.403 18.609 -9.161 1.00 90.69 292 PHE A C 1
ATOM 2251 O O . PHE A 1 292 ? 8.003 19.248 -10.133 1.00 90.69 292 PHE A O 1
ATOM 2258 N N . LYS A 1 293 ? 8.950 19.203 -8.095 1.00 92.31 293 LYS A N 1
ATOM 2259 C CA . LYS A 1 293 ? 9.242 20.645 -8.001 1.00 92.31 293 LYS A CA 1
ATOM 2260 C C . LYS A 1 293 ? 10.598 21.021 -8.616 1.00 92.31 293 LYS A C 1
ATOM 2262 O O . LYS A 1 293 ? 10.935 22.200 -8.645 1.00 92.31 293 LYS A O 1
ATOM 2267 N N . GLY A 1 294 ? 11.358 20.047 -9.125 1.00 91.38 294 GLY A N 1
ATOM 2268 C CA . GLY A 1 294 ? 12.659 20.250 -9.768 1.00 91.38 294 GLY A CA 1
ATOM 2269 C C . GLY A 1 294 ? 13.868 20.117 -8.837 1.00 91.38 294 GLY A C 1
ATOM 2270 O O . GLY A 1 294 ? 14.998 20.259 -9.300 1.00 91.38 294 GLY A O 1
ATOM 2271 N N . GLU A 1 295 ? 13.661 19.809 -7.557 1.00 91.38 295 GLU A N 1
ATOM 2272 C CA . GLU A 1 295 ? 14.746 19.519 -6.621 1.00 91.38 295 GLU A CA 1
ATOM 2273 C C . GLU A 1 295 ? 15.300 18.122 -6.910 1.00 91.38 295 GLU A C 1
ATOM 2275 O O . GLU A 1 295 ? 14.562 17.139 -6.938 1.00 91.38 295 GLU A O 1
ATOM 2280 N N . ASN A 1 296 ? 16.604 18.019 -7.155 1.00 89.00 296 ASN A N 1
ATOM 2281 C CA . ASN A 1 296 ? 17.230 16.776 -7.605 1.00 89.00 296 ASN A CA 1
ATOM 2282 C C . ASN A 1 296 ? 18.483 16.400 -6.805 1.00 89.00 296 ASN A C 1
ATOM 2284 O O . ASN A 1 296 ? 19.232 15.522 -7.237 1.00 89.00 296 ASN A O 1
ATOM 2288 N N . THR A 1 297 ? 18.700 17.018 -5.639 1.00 92.81 297 THR A N 1
ATOM 2289 C CA . THR A 1 297 ? 19.907 16.809 -4.821 1.00 92.81 297 THR A CA 1
ATOM 2290 C C . THR A 1 297 ? 19.651 16.094 -3.494 1.00 92.81 297 THR A C 1
ATOM 2292 O O . THR A 1 297 ? 20.599 15.788 -2.771 1.00 92.81 297 THR A O 1
ATOM 2295 N N . ARG A 1 298 ? 18.397 15.745 -3.166 1.00 94.06 298 ARG A N 1
ATOM 2296 C CA . ARG A 1 298 ? 18.067 15.075 -1.897 1.00 94.06 298 ARG A CA 1
ATOM 2297 C C . ARG A 1 298 ? 18.832 13.761 -1.713 1.00 94.06 298 ARG A C 1
ATOM 2299 O O . ARG A 1 298 ? 18.970 12.948 -2.630 1.00 94.06 298 ARG A O 1
ATOM 2306 N N . THR A 1 299 ? 19.261 13.536 -0.471 1.00 96.19 299 THR A N 1
ATOM 2307 C CA . THR A 1 299 ? 19.966 12.319 -0.039 1.00 96.19 299 THR A CA 1
ATOM 2308 C C . THR A 1 299 ? 19.330 11.620 1.153 1.00 96.19 299 THR A C 1
ATOM 2310 O O . THR A 1 299 ? 19.682 10.478 1.420 1.00 96.19 299 THR A O 1
ATOM 2313 N N . THR A 1 300 ? 18.429 12.263 1.901 1.00 96.31 300 THR A N 1
ATOM 2314 C CA . THR A 1 300 ? 17.881 11.739 3.161 1.00 96.31 300 THR A CA 1
ATOM 2315 C C . THR A 1 300 ? 16.426 11.311 3.029 1.00 96.31 300 THR A C 1
ATOM 2317 O O . THR A 1 300 ? 15.576 12.067 2.555 1.00 96.31 300 THR A O 1
ATOM 2320 N N . TYR A 1 301 ? 16.145 10.110 3.533 1.00 97.00 301 TYR A N 1
ATOM 2321 C CA . TYR A 1 301 ? 14.835 9.462 3.494 1.00 97.00 301 TYR A CA 1
ATOM 2322 C C . TYR A 1 301 ? 14.617 8.644 4.767 1.00 97.00 301 TYR A C 1
ATOM 2324 O O . TYR A 1 301 ? 15.546 8.435 5.559 1.00 97.00 301 TYR A O 1
ATOM 2332 N N . PHE A 1 302 ? 13.402 8.133 4.959 1.00 96.69 302 PHE A N 1
ATOM 2333 C CA . PHE A 1 302 ? 13.138 7.205 6.050 1.00 96.69 302 PHE A CA 1
ATOM 2334 C C . PHE A 1 302 ? 12.163 6.092 5.680 1.00 96.69 302 PHE A C 1
ATOM 2336 O O . PHE A 1 302 ? 11.262 6.264 4.863 1.00 96.69 302 PHE A O 1
ATOM 2343 N N . ILE A 1 303 ? 12.341 4.949 6.338 1.00 97.56 303 ILE A N 1
ATOM 2344 C CA . ILE A 1 303 ? 11.381 3.847 6.379 1.00 97.56 303 ILE A CA 1
ATOM 2345 C C . ILE A 1 303 ? 10.791 3.832 7.782 1.00 97.56 303 ILE A C 1
ATOM 2347 O O . ILE A 1 303 ? 11.540 3.809 8.758 1.00 97.56 303 ILE A O 1
ATOM 2351 N N . ARG A 1 304 ? 9.469 3.839 7.921 1.00 95.06 304 ARG A N 1
ATOM 2352 C CA . ARG A 1 304 ? 8.811 3.846 9.232 1.00 95.06 304 ARG A CA 1
ATOM 2353 C C . ARG A 1 304 ? 7.837 2.689 9.358 1.00 95.06 304 ARG A C 1
ATOM 2355 O O . ARG A 1 304 ? 7.132 2.342 8.417 1.00 95.06 304 ARG A O 1
ATOM 2362 N N . LYS A 1 305 ? 7.809 2.080 10.539 1.00 95.06 305 LYS A N 1
ATOM 2363 C CA . LYS A 1 305 ? 6.779 1.122 10.925 1.00 95.06 305 LYS A CA 1
ATOM 2364 C C . LYS A 1 305 ? 5.446 1.852 11.063 1.00 95.06 305 LYS A C 1
ATOM 2366 O O . LYS A 1 305 ? 5.357 2.827 11.812 1.00 95.06 305 LYS A O 1
ATOM 2371 N N . TYR A 1 306 ? 4.414 1.350 10.397 1.00 92.88 306 TYR A N 1
ATOM 2372 C CA . TYR A 1 306 ? 3.064 1.871 10.547 1.00 92.88 306 TYR A CA 1
ATOM 2373 C C . TYR A 1 306 ? 2.638 1.818 12.010 1.00 92.88 306 TYR A C 1
ATOM 2375 O O . TYR A 1 306 ? 2.629 0.755 12.638 1.00 92.88 306 TYR A O 1
ATOM 2383 N N . THR A 1 307 ? 2.270 2.977 12.543 1.00 83.25 307 THR A N 1
ATOM 2384 C CA . THR A 1 307 ? 1.737 3.098 13.895 1.00 83.25 307 THR A CA 1
ATOM 2385 C C . THR A 1 307 ? 0.331 3.656 13.775 1.00 83.25 307 THR A C 1
ATOM 2387 O O . THR A 1 307 ? 0.143 4.732 13.221 1.00 83.25 307 THR A O 1
ATOM 2390 N N . ALA A 1 308 ? -0.670 2.911 14.246 1.00 69.12 308 ALA A N 1
ATOM 2391 C CA . ALA A 1 308 ? -2.052 3.363 14.166 1.00 69.12 308 ALA A CA 1
ATOM 2392 C C . ALA A 1 308 ? -2.229 4.628 15.016 1.00 69.12 308 ALA A C 1
ATOM 2394 O O . ALA A 1 308 ? -2.179 4.562 16.243 1.00 69.12 308 ALA A O 1
ATOM 2395 N N . ILE A 1 309 ? -2.456 5.762 14.360 1.00 65.25 309 ILE A N 1
ATOM 2396 C CA . ILE A 1 309 ? -2.938 6.985 14.989 1.00 65.25 309 ILE A CA 1
ATOM 2397 C C . ILE A 1 309 ? -4.419 7.082 14.609 1.00 65.25 309 ILE A C 1
ATOM 2399 O O . ILE A 1 309 ? -4.806 7.042 13.439 1.00 65.25 309 ILE A O 1
ATOM 2403 N N . TYR A 1 310 ? -5.299 7.101 15.603 1.00 56.75 310 TYR A N 1
ATOM 2404 C CA . TYR A 1 310 ? -6.712 7.367 15.333 1.00 56.75 310 TYR A CA 1
ATOM 2405 C C . TYR A 1 310 ? -6.827 8.832 14.876 1.00 56.75 310 TYR A C 1
ATOM 2407 O O . TYR A 1 310 ? -6.091 9.664 15.398 1.00 56.75 310 TYR A O 1
ATOM 2415 N N . PRO A 1 311 ? -7.616 9.130 13.835 1.00 48.81 311 PRO A N 1
ATOM 2416 C CA . PRO A 1 311 ? -7.362 10.276 12.964 1.00 48.81 311 PRO A CA 1
ATOM 2417 C C . PRO A 1 311 ? -7.541 11.635 13.649 1.00 48.81 311 PRO A C 1
ATOM 2419 O O . PRO A 1 311 ? -8.654 11.941 14.073 1.00 48.81 311 PRO A O 1
ATOM 2422 N N . SER A 1 312 ? -6.471 12.448 13.613 1.00 39.00 312 SER A N 1
ATOM 2423 C CA . SER A 1 312 ? -6.360 13.871 13.986 1.00 39.00 312 SER A CA 1
ATOM 2424 C C . SER A 1 312 ? -7.186 14.835 13.110 1.00 39.00 312 SER A C 1
ATOM 2426 O O . SER A 1 312 ? -7.210 14.713 11.887 1.00 39.00 312 SER A O 1
ATOM 2428 N N . GLU A 1 313 ? -7.853 15.777 13.789 1.00 43.25 313 GLU A N 1
ATOM 2429 C CA . GLU A 1 313 ? -8.474 17.083 13.443 1.00 43.25 313 GLU A CA 1
ATOM 2430 C C . GLU A 1 313 ? -9.315 17.327 12.165 1.00 43.25 313 GLU A C 1
ATOM 2432 O O . GLU A 1 313 ? -10.173 18.199 12.214 1.00 43.25 313 GLU A O 1
ATOM 2437 N N . ASN A 1 314 ? -9.199 16.584 11.055 1.00 40.72 314 ASN A N 1
ATOM 2438 C CA . ASN A 1 314 ? -9.822 16.993 9.767 1.00 40.72 314 ASN A CA 1
ATOM 2439 C C . ASN A 1 314 ? -10.839 16.000 9.166 1.00 40.72 314 ASN A C 1
ATOM 2441 O O . ASN A 1 314 ? -11.083 15.980 7.953 1.00 40.72 314 ASN A O 1
ATOM 2445 N N . ILE A 1 315 ? -11.426 15.128 9.987 1.00 48.31 315 ILE A N 1
ATOM 2446 C CA . ILE A 1 315 ? -12.468 14.188 9.553 1.00 48.31 315 ILE A CA 1
ATOM 2447 C C . ILE A 1 315 ? -13.639 14.274 10.525 1.00 48.31 315 ILE A C 1
ATOM 2449 O O . ILE A 1 315 ? -13.539 13.801 11.656 1.00 48.31 315 ILE A O 1
ATOM 2453 N N . VAL A 1 316 ? -14.757 14.844 10.066 1.00 54.34 316 VAL A N 1
ATOM 2454 C CA . VAL A 1 316 ? -16.040 14.714 10.762 1.00 54.34 316 VAL A CA 1
ATOM 2455 C C . VAL A 1 316 ? -16.447 13.247 10.677 1.00 54.34 316 VAL A C 1
ATOM 2457 O O . VAL A 1 316 ? -16.639 12.712 9.585 1.00 54.34 316 VAL A O 1
ATOM 2460 N N . GLN A 1 317 ? -16.506 12.580 11.825 1.00 56.59 317 GLN A N 1
ATOM 2461 C CA . GLN A 1 317 ? -16.976 11.205 11.920 1.00 56.59 317 GLN A CA 1
ATOM 2462 C C . GLN A 1 317 ? -18.450 11.221 12.302 1.00 56.59 317 GLN A C 1
ATOM 2464 O O . GLN A 1 317 ? -18.803 11.632 13.404 1.00 56.59 317 GLN A O 1
ATOM 2469 N N . GLU A 1 318 ? -19.298 10.742 11.400 1.00 63.75 318 GLU A N 1
ATOM 2470 C CA . GLU A 1 318 ? -20.672 10.390 11.733 1.00 63.75 318 GLU A CA 1
ATOM 2471 C C . GLU A 1 318 ? -20.720 8.891 12.035 1.00 63.75 318 GLU A C 1
ATOM 2473 O O . GLU A 1 318 ? -20.413 8.054 11.184 1.00 63.75 318 GLU A O 1
ATOM 2478 N N . LEU A 1 319 ? -21.054 8.542 13.277 1.00 65.50 319 LEU A N 1
ATOM 2479 C CA . LEU A 1 319 ? -21.120 7.158 13.729 1.00 65.50 319 LEU A CA 1
ATOM 2480 C C . LEU A 1 319 ? -22.553 6.816 14.117 1.00 65.50 319 LEU A C 1
ATOM 2482 O O . LEU A 1 319 ? -23.160 7.478 14.956 1.00 65.50 319 LEU A O 1
ATOM 2486 N N . ASN A 1 320 ? -23.075 5.724 13.560 1.00 73.19 320 ASN A N 1
ATOM 2487 C CA . ASN A 1 320 ? -24.317 5.146 14.048 1.00 73.19 320 ASN A CA 1
ATOM 2488 C C . ASN A 1 320 ? -24.015 4.215 15.225 1.00 73.19 320 ASN A C 1
ATOM 2490 O O . ASN A 1 320 ? -23.336 3.199 15.066 1.00 73.19 320 ASN A O 1
ATOM 2494 N N . PHE A 1 321 ? -24.567 4.529 16.395 1.00 71.12 321 PHE A N 1
ATOM 2495 C CA . PHE A 1 321 ? -24.354 3.764 17.624 1.00 71.12 321 PHE A CA 1
ATOM 2496 C C . PHE A 1 321 ? -24.707 2.269 17.510 1.00 71.12 321 PHE A C 1
ATOM 2498 O O . PHE A 1 321 ? -24.106 1.426 18.186 1.00 71.12 321 PHE A O 1
ATOM 2505 N N . LYS A 1 322 ? -25.648 1.906 16.629 1.00 74.19 322 LYS A N 1
ATOM 2506 C CA . LYS A 1 322 ? -26.016 0.504 16.371 1.00 74.19 322 LYS A CA 1
ATOM 2507 C C . LYS A 1 322 ? -24.871 -0.303 15.753 1.00 74.19 322 LYS A C 1
ATOM 2509 O O . LYS A 1 322 ? -24.822 -1.510 15.947 1.00 74.19 322 LYS A O 1
ATOM 2514 N N . ASN A 1 323 ? -23.942 0.365 15.072 1.00 72.38 323 ASN A N 1
ATOM 2515 C CA . ASN A 1 323 ? -22.848 -0.262 14.329 1.00 72.38 323 ASN A CA 1
ATOM 2516 C C . ASN A 1 323 ? -21.530 -0.299 15.116 1.00 72.38 323 ASN A C 1
ATOM 2518 O O . ASN A 1 323 ? -20.533 -0.829 14.628 1.00 72.38 323 ASN A O 1
ATOM 2522 N N . ILE A 1 324 ? -21.498 0.270 16.324 1.00 74.88 324 ILE A N 1
ATOM 2523 C CA . ILE A 1 324 ? -20.306 0.251 17.173 1.00 74.88 324 ILE A CA 1
ATOM 2524 C C . ILE A 1 324 ? -20.242 -1.091 17.895 1.00 74.88 324 ILE A C 1
ATOM 2526 O O . ILE A 1 324 ? -21.209 -1.507 18.535 1.00 74.88 324 ILE A O 1
ATOM 2530 N N . LYS A 1 325 ? -19.083 -1.752 17.800 1.00 77.69 325 LYS A N 1
ATOM 2531 C CA . LYS A 1 325 ? -18.823 -3.016 18.488 1.00 77.69 325 LYS A CA 1
ATOM 2532 C C . LYS A 1 325 ? -18.984 -2.835 19.997 1.00 77.69 325 LYS A C 1
ATOM 2534 O O . LYS A 1 325 ? -18.335 -1.980 20.594 1.00 77.69 325 LYS A O 1
ATOM 2539 N N . GLU A 1 326 ? -19.817 -3.680 20.585 1.00 81.38 326 GLU A N 1
ATOM 2540 C CA . GLU A 1 326 ? -20.002 -3.768 22.027 1.00 81.38 326 GLU A CA 1
ATOM 2541 C C . GLU A 1 326 ? -18.947 -4.690 22.649 1.00 81.38 326 GLU A C 1
ATOM 2543 O O . GLU A 1 326 ? -18.623 -5.755 22.115 1.00 81.38 326 GLU A O 1
ATOM 2548 N N . GLU A 1 327 ? -18.382 -4.252 23.767 1.00 81.25 327 GLU A N 1
ATOM 2549 C CA . GLU A 1 327 ? -17.480 -5.025 24.612 1.00 81.25 327 GLU A CA 1
ATOM 2550 C C . GLU A 1 327 ? -18.228 -5.431 25.877 1.00 81.25 327 GLU A C 1
ATOM 2552 O O . GLU A 1 327 ? -18.762 -4.571 26.571 1.00 81.25 327 GLU A O 1
ATOM 2557 N N . THR A 1 328 ? -18.237 -6.721 26.199 1.00 81.94 328 THR A N 1
ATOM 2558 C CA . THR A 1 328 ? -18.863 -7.259 27.413 1.00 81.94 328 THR A CA 1
ATOM 2559 C C . THR A 1 328 ? -17.799 -7.715 28.407 1.00 81.94 328 THR A C 1
ATOM 2561 O O . THR A 1 328 ? -16.870 -8.440 28.039 1.00 81.94 328 THR A O 1
ATOM 2564 N N . PHE A 1 329 ? -17.958 -7.343 29.673 1.00 79.88 329 PHE A N 1
ATOM 2565 C CA . PHE A 1 329 ? -17.121 -7.757 30.795 1.00 79.88 329 PHE A CA 1
ATOM 2566 C C . PHE A 1 329 ? -17.994 -8.535 31.782 1.00 79.88 329 PHE A C 1
ATOM 2568 O O . PHE A 1 329 ? -18.852 -7.974 32.467 1.00 79.88 329 PHE A O 1
ATOM 2575 N N . GLY A 1 330 ? -17.817 -9.857 31.800 1.00 80.56 330 GLY A N 1
ATOM 2576 C CA . GLY A 1 330 ? -18.741 -10.748 32.500 1.00 80.56 330 GLY A CA 1
ATOM 2577 C C . GLY A 1 330 ? -20.156 -10.664 31.917 1.00 80.56 330 GLY A C 1
ATOM 2578 O O . GLY A 1 330 ? -20.329 -10.501 30.711 1.00 80.56 330 GLY A O 1
ATOM 2579 N N . ASN A 1 331 ? -21.168 -10.789 32.777 1.00 83.12 331 ASN A N 1
ATOM 2580 C CA . ASN A 1 331 ? -22.588 -10.759 32.408 1.00 83.12 331 ASN A CA 1
ATOM 2581 C C . ASN A 1 331 ? -23.318 -9.467 32.811 1.00 83.12 331 ASN A C 1
ATOM 2583 O O . ASN A 1 331 ? -24.516 -9.363 32.563 1.00 83.12 331 ASN A O 1
ATOM 2587 N N . LYS A 1 332 ? -22.634 -8.508 33.450 1.00 90.12 332 LYS A N 1
ATOM 2588 C CA . LYS A 1 332 ? -23.271 -7.302 34.004 1.00 90.12 332 LYS A CA 1
ATOM 2589 C C . LYS A 1 332 ? -22.788 -5.986 33.417 1.00 90.12 332 LYS A C 1
ATOM 2591 O O . LYS A 1 332 ? -23.433 -4.968 33.632 1.00 90.12 332 LYS A O 1
ATOM 2596 N N . ILE A 1 333 ? -21.649 -5.975 32.735 1.00 92.25 333 ILE A N 1
ATOM 2597 C CA . ILE A 1 333 ? -21.046 -4.743 32.238 1.00 92.25 333 ILE A CA 1
ATOM 2598 C C . ILE A 1 333 ? -20.859 -4.895 30.743 1.00 92.25 333 ILE A C 1
ATOM 2600 O O . ILE A 1 333 ? -20.234 -5.846 30.272 1.00 92.25 333 ILE A O 1
ATOM 2604 N N . SER A 1 334 ? -21.369 -3.934 29.993 1.00 91.06 334 SER A N 1
ATOM 2605 C CA . SER A 1 334 ? -21.048 -3.787 28.583 1.00 91.06 334 SER A CA 1
ATOM 2606 C C . SER A 1 334 ? -20.775 -2.331 28.260 1.00 91.06 334 SER A C 1
ATOM 2608 O O . SER A 1 334 ? -21.231 -1.434 28.970 1.00 91.06 334 SER A O 1
ATOM 2610 N N . ARG A 1 335 ? -19.990 -2.089 27.214 1.00 90.12 335 ARG A N 1
ATOM 2611 C CA . ARG A 1 335 ? -19.701 -0.737 26.750 1.00 90.12 335 ARG A CA 1
ATOM 2612 C C . ARG A 1 335 ? -19.474 -0.676 25.255 1.00 90.12 335 ARG A C 1
ATOM 2614 O O . ARG A 1 335 ? -19.035 -1.641 24.630 1.00 90.12 335 ARG A O 1
ATOM 2621 N N . LYS A 1 336 ? -19.658 0.516 24.708 1.00 84.62 336 LYS A N 1
ATOM 2622 C CA . LYS A 1 336 ? -19.224 0.899 23.362 1.00 84.62 336 LYS A CA 1
ATOM 2623 C C . LYS A 1 336 ? -18.294 2.096 23.474 1.00 84.62 336 LYS A C 1
ATOM 2625 O O . LYS A 1 336 ? -18.605 3.038 24.195 1.00 84.62 336 LYS A O 1
ATOM 2630 N N . VAL A 1 337 ? -17.161 2.049 22.775 1.00 82.88 337 VAL A N 1
ATOM 2631 C CA . VAL A 1 337 ? -16.097 3.062 22.876 1.00 82.88 337 VAL A CA 1
ATOM 2632 C C . VAL A 1 337 ? -15.915 3.775 21.540 1.00 82.88 337 VAL A C 1
ATOM 2634 O O . VAL A 1 337 ? -15.809 3.139 20.491 1.00 82.88 337 VAL A O 1
ATOM 2637 N N . ILE A 1 338 ? -15.842 5.101 21.599 1.00 79.50 338 ILE A N 1
ATOM 2638 C CA . ILE A 1 338 ? -15.611 6.013 20.482 1.00 79.50 338 ILE A CA 1
ATOM 2639 C C . ILE A 1 338 ? -14.347 6.829 20.789 1.00 79.50 338 ILE A C 1
ATOM 2641 O O . ILE A 1 338 ? -14.405 7.805 21.544 1.00 79.50 338 ILE A O 1
ATOM 2645 N N . PRO A 1 339 ? -13.183 6.448 20.243 1.00 70.81 339 PRO A N 1
ATOM 2646 C CA . PRO A 1 339 ? -11.976 7.248 20.384 1.00 70.81 339 PRO A CA 1
ATOM 2647 C C . PRO A 1 339 ? -12.046 8.493 19.486 1.00 70.81 339 PRO A C 1
ATOM 2649 O O . PRO A 1 339 ? -12.387 8.397 18.308 1.00 70.81 339 PRO A O 1
ATOM 2652 N N . SER A 1 340 ? -11.656 9.650 20.018 1.00 67.25 340 SER A N 1
ATOM 2653 C CA . SER A 1 340 ? -11.326 10.855 19.248 1.00 67.25 340 SER A CA 1
ATOM 2654 C C . SER A 1 340 ? -9.871 11.258 19.535 1.00 67.25 340 SER A C 1
ATOM 2656 O O . SER A 1 340 ? -9.135 10.500 20.168 1.00 67.25 340 SER A O 1
ATOM 2658 N N . ASN A 1 341 ? -9.405 12.401 19.030 1.00 63.81 341 ASN A N 1
ATOM 2659 C CA . ASN A 1 341 ? -8.011 12.832 19.242 1.00 63.81 341 ASN A CA 1
ATOM 2660 C C . ASN A 1 341 ? -7.788 13.455 20.603 1.00 63.81 341 ASN A C 1
ATOM 2662 O O . ASN A 1 341 ? -6.829 13.115 21.284 1.00 63.81 341 ASN A O 1
ATOM 2666 N N . GLU A 1 342 ? -8.723 14.315 20.993 1.00 73.75 342 GLU A N 1
ATOM 2667 C CA . GLU A 1 342 ? -8.658 15.080 22.235 1.00 73.75 342 GLU A CA 1
ATOM 2668 C C . GLU A 1 342 ? -9.388 14.381 23.383 1.00 73.75 342 GLU A C 1
ATOM 2670 O O . GLU A 1 342 ? -9.330 14.816 24.537 1.00 73.75 342 GLU A O 1
ATOM 2675 N N . GLY A 1 343 ? -10.068 13.271 23.088 1.00 80.38 343 GLY A N 1
ATOM 2676 C CA . GLY A 1 343 ? -10.806 12.548 24.097 1.00 80.38 343 GLY A CA 1
ATOM 2677 C C . GLY A 1 343 ? -11.272 11.163 23.693 1.00 80.38 343 GLY A C 1
ATOM 2678 O O . GLY A 1 343 ? -10.886 10.569 22.686 1.00 80.38 343 GLY A O 1
ATOM 2679 N N . THR A 1 344 ? -12.084 10.585 24.556 1.00 84.94 344 THR A N 1
ATOM 2680 C CA . THR A 1 344 ? -12.687 9.271 24.349 1.00 84.94 344 THR A CA 1
ATOM 2681 C C . THR A 1 344 ? -14.083 9.313 24.929 1.00 84.94 344 THR A C 1
ATOM 2683 O O . THR A 1 344 ? -14.239 9.727 26.072 1.00 84.94 344 THR A O 1
ATOM 2686 N N . LEU A 1 345 ? -15.080 8.896 24.154 1.00 89.62 345 LEU A N 1
ATOM 2687 C CA . LEU A 1 345 ? -16.443 8.718 24.638 1.00 89.62 345 LEU A CA 1
ATOM 2688 C C . LEU A 1 345 ? -16.701 7.225 24.835 1.00 89.62 345 LEU A C 1
ATOM 2690 O O . LEU A 1 345 ? -16.407 6.421 23.951 1.00 89.62 345 LEU A O 1
ATOM 2694 N N . ALA A 1 346 ? -17.253 6.845 25.976 1.00 90.88 346 ALA A N 1
ATOM 2695 C CA . ALA A 1 346 ? -17.780 5.513 26.219 1.00 90.88 346 ALA A CA 1
ATOM 2696 C C . ALA A 1 346 ? -19.231 5.603 26.670 1.00 90.88 346 ALA A C 1
ATOM 2698 O O . ALA A 1 346 ? -19.604 6.506 27.407 1.00 90.88 346 ALA A O 1
ATOM 2699 N N . ILE A 1 347 ? -20.041 4.657 26.213 1.00 93.12 347 ILE A N 1
ATOM 2700 C CA . ILE A 1 347 ? -21.405 4.467 26.702 1.00 93.12 347 ILE A CA 1
ATOM 2701 C C . ILE A 1 347 ? -21.432 3.102 27.363 1.00 93.12 347 ILE A C 1
ATOM 2703 O O . ILE A 1 347 ? -21.172 2.105 26.677 1.00 93.12 347 ILE A O 1
ATOM 2707 N N . TYR A 1 348 ? -21.710 3.057 28.662 1.00 94.88 348 TYR A N 1
ATOM 2708 C CA . TYR A 1 348 ? -21.853 1.807 29.395 1.00 94.88 348 TYR A CA 1
ATOM 2709 C C . TYR A 1 348 ? -23.318 1.416 29.524 1.00 94.88 348 TYR A C 1
ATOM 2711 O O . TYR A 1 348 ? -24.197 2.251 29.705 1.00 94.88 348 TYR A O 1
ATOM 2719 N N . THR A 1 349 ? -23.571 0.113 29.482 1.00 96.12 349 THR A N 1
ATOM 2720 C CA . THR A 1 349 ? -24.788 -0.495 30.015 1.00 96.12 349 THR A CA 1
ATOM 2721 C C . THR A 1 349 ? -24.382 -1.396 31.168 1.00 96.12 349 THR A C 1
ATOM 2723 O O . THR A 1 349 ? -23.632 -2.363 30.992 1.00 96.12 349 THR A O 1
ATOM 2726 N N . LEU A 1 350 ? -24.867 -1.044 32.353 1.00 96.94 350 LEU A N 1
ATOM 2727 C CA . LEU A 1 350 ? -24.496 -1.641 33.623 1.00 96.94 350 LEU A CA 1
ATOM 2728 C C . LEU A 1 350 ? -25.730 -2.267 34.275 1.00 96.94 350 LEU A C 1
ATOM 2730 O O . LEU A 1 350 ? -26.703 -1.580 34.584 1.00 96.94 350 LEU A O 1
ATOM 2734 N N . GLU A 1 351 ? -25.699 -3.572 34.508 1.00 97.94 351 GLU A N 1
ATOM 2735 C CA . GLU A 1 351 ? -26.752 -4.275 35.235 1.00 97.94 351 GLU A CA 1
ATOM 2736 C C . GLU A 1 351 ? -26.672 -3.987 36.740 1.00 97.94 351 GLU A C 1
ATOM 2738 O O . GLU A 1 351 ? -25.603 -3.731 37.302 1.00 97.94 351 GLU A O 1
ATOM 2743 N N . LYS A 1 352 ? -27.820 -4.053 37.423 1.00 97.38 352 LYS A N 1
ATOM 2744 C CA . LYS A 1 352 ? -27.889 -3.857 38.877 1.00 97.38 352 LYS A CA 1
ATOM 2745 C C . LYS A 1 352 ? -26.918 -4.796 39.602 1.00 97.38 352 LYS A C 1
ATOM 2747 O O . LYS A 1 352 ? -26.887 -6.000 39.351 1.00 97.38 352 LYS A O 1
ATOM 2752 N N . GLY A 1 353 ? -26.169 -4.246 40.553 1.00 95.44 353 GLY A N 1
ATOM 2753 C CA . GLY A 1 353 ? -25.169 -4.981 41.321 1.00 95.44 353 GLY A CA 1
ATOM 2754 C C . GLY A 1 353 ? -23.858 -5.224 40.572 1.00 95.44 353 GLY A C 1
ATOM 2755 O O . GLY A 1 353 ? -23.076 -6.063 41.020 1.00 95.44 353 GLY A O 1
ATOM 2756 N N . ALA A 1 354 ? -23.623 -4.552 39.441 1.00 95.31 354 ALA A N 1
ATOM 2757 C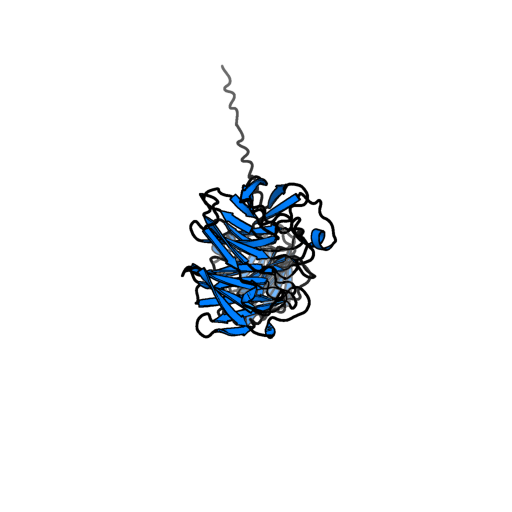 CA . ALA A 1 354 ? -22.287 -4.421 38.872 1.00 95.31 354 ALA A CA 1
ATOM 2758 C C . ALA A 1 354 ? -21.401 -3.548 39.776 1.00 95.31 354 ALA A C 1
ATOM 2760 O O . ALA A 1 354 ? -21.867 -2.567 40.369 1.00 95.31 354 ALA A O 1
ATOM 2761 N N . HIS A 1 355 ? -20.117 -3.893 39.853 1.00 93.88 355 HIS A N 1
ATOM 2762 C CA . HIS A 1 355 ? -19.099 -3.103 40.549 1.00 93.88 355 HIS A CA 1
ATOM 2763 C C . HIS A 1 355 ? -17.915 -2.836 39.627 1.00 93.88 355 HIS A C 1
ATOM 2765 O O . HIS A 1 355 ? -17.290 -3.766 39.112 1.00 93.88 355 HIS A O 1
ATOM 2771 N N . ILE A 1 356 ? -17.606 -1.554 39.441 1.00 92.12 356 ILE A N 1
ATOM 2772 C CA . ILE A 1 356 ? -16.369 -1.108 38.805 1.00 92.12 356 ILE A CA 1
ATOM 2773 C C . ILE A 1 356 ? -15.385 -0.807 39.939 1.00 92.12 356 ILE A C 1
ATOM 2775 O O . ILE A 1 356 ? -15.616 0.149 40.685 1.00 92.12 356 ILE A O 1
ATOM 2779 N N . PRO A 1 357 ? -14.310 -1.602 40.088 1.00 90.19 357 PRO A N 1
ATOM 2780 C CA . PRO A 1 357 ? -13.419 -1.519 41.233 1.00 90.19 357 PRO A CA 1
ATOM 2781 C C . PRO A 1 357 ? -12.646 -0.203 41.268 1.00 90.19 357 PRO A C 1
ATOM 2783 O O . PRO A 1 357 ? -12.514 0.508 40.265 1.00 90.19 357 PRO A O 1
ATOM 2786 N N . LYS A 1 358 ? -12.092 0.089 42.445 1.00 91.19 358 LYS A N 1
ATOM 2787 C CA . LYS A 1 358 ? -11.267 1.271 42.686 1.00 91.19 358 LYS A CA 1
ATOM 2788 C C . LYS A 1 358 ? -10.123 1.370 41.692 1.00 91.19 358 LYS A C 1
ATOM 2790 O O . LYS A 1 358 ? -9.284 0.478 41.585 1.00 91.19 358 LYS A O 1
ATOM 2795 N N . HIS A 1 359 ? -10.071 2.500 41.002 1.00 90.69 359 HIS A N 1
ATOM 2796 C CA . HIS A 1 359 ? -9.017 2.820 40.056 1.00 90.69 359 HIS A CA 1
ATOM 2797 C C . HIS A 1 359 ? -8.748 4.327 40.034 1.00 90.69 359 HIS A C 1
ATOM 2799 O O . HIS A 1 359 ? -9.395 5.106 40.736 1.00 90.69 359 HIS A O 1
ATOM 2805 N N . SER A 1 360 ? -7.734 4.732 39.279 1.00 88.81 360 SER A N 1
ATOM 2806 C CA . SER A 1 360 ? -7.451 6.122 38.930 1.00 88.81 360 SER A CA 1
ATOM 2807 C C . SER A 1 360 ? -6.784 6.156 37.560 1.00 88.81 360 SER A C 1
ATOM 2809 O O . SER A 1 360 ? -6.219 5.160 37.096 1.00 88.81 360 SER A O 1
ATOM 2811 N N . HIS A 1 361 ? -6.882 7.293 36.884 1.00 87.06 361 HIS A N 1
ATOM 2812 C CA . HIS A 1 361 ? -6.288 7.506 35.569 1.00 87.06 361 HIS A CA 1
ATOM 2813 C C . HIS A 1 361 ? -5.976 9.001 35.391 1.00 87.06 361 HIS A C 1
ATOM 2815 O O . HIS A 1 361 ? -6.607 9.827 36.049 1.00 87.06 361 HIS A O 1
ATOM 2821 N N . PRO A 1 362 ? -4.971 9.376 34.578 1.00 85.12 362 PRO A N 1
ATOM 2822 C CA . PRO A 1 362 ? -4.535 10.769 34.446 1.00 85.12 362 PRO A CA 1
ATOM 2823 C C . PRO A 1 362 ? -5.515 11.659 33.670 1.00 85.12 362 PRO A C 1
ATOM 2825 O O . PRO A 1 362 ? -5.342 12.876 33.659 1.00 85.12 362 PRO A O 1
ATOM 2828 N N . GLN A 1 363 ? -6.516 11.077 33.008 1.00 89.75 363 GLN A N 1
ATOM 2829 C CA . GLN A 1 363 ? -7.527 11.811 32.259 1.00 89.75 363 GLN A CA 1
ATOM 2830 C C . GLN A 1 363 ? -8.581 12.409 33.196 1.00 89.75 363 GLN A C 1
ATOM 2832 O O . GLN A 1 363 ? -9.000 11.776 34.161 1.00 89.75 363 GLN A O 1
ATOM 2837 N N . GLN A 1 364 ? -9.072 13.608 32.886 1.00 93.75 364 GLN A N 1
ATOM 2838 C CA . GLN A 1 364 ? -10.342 14.052 33.452 1.00 93.75 364 GLN A CA 1
ATOM 2839 C C . GLN A 1 364 ? -11.455 13.163 32.892 1.00 93.75 364 GLN A C 1
ATOM 2841 O O . GLN A 1 364 ? -11.478 12.898 31.689 1.00 93.75 364 GLN A O 1
ATOM 2846 N N . GLN A 1 365 ? -12.378 12.738 33.748 1.00 95.56 365 GLN A N 1
ATOM 2847 C CA . GLN A 1 365 ? -13.583 12.002 33.377 1.00 95.56 365 GLN A CA 1
ATOM 2848 C C . GLN A 1 365 ? -14.817 12.860 33.646 1.00 95.56 365 GLN A C 1
ATOM 2850 O O . GLN A 1 365 ? -14.986 13.397 34.737 1.00 95.56 365 GLN A O 1
ATOM 2855 N N . THR A 1 366 ? -15.700 12.970 32.663 1.00 97.69 366 THR A N 1
ATOM 2856 C CA . THR A 1 366 ? -17.035 13.546 32.813 1.00 97.69 366 THR A CA 1
ATOM 2857 C C . THR A 1 366 ? -18.054 12.449 32.561 1.00 97.69 366 THR A C 1
ATOM 2859 O O . THR A 1 366 ? -18.142 11.948 31.445 1.00 97.69 366 THR A O 1
ATOM 2862 N N . THR A 1 367 ? -18.808 12.083 33.592 1.00 97.56 367 THR A N 1
ATOM 2863 C CA . THR A 1 367 ? -19.823 11.027 33.535 1.00 97.56 367 THR A CA 1
ATOM 2864 C C . THR A 1 367 ? -21.206 11.650 33.606 1.00 97.56 367 THR A C 1
ATOM 2866 O O . THR A 1 367 ? -21.497 12.408 34.532 1.00 97.56 367 THR A O 1
ATOM 2869 N N . TYR A 1 368 ? -22.066 11.313 32.650 1.00 98.44 368 TYR A N 1
ATOM 2870 C CA . TYR A 1 368 ? -23.483 11.663 32.640 1.00 98.44 368 TYR A CA 1
ATOM 2871 C C . TYR A 1 368 ? -24.334 10.407 32.814 1.00 98.44 368 TYR A C 1
ATOM 2873 O O . TYR A 1 368 ? -24.235 9.473 32.017 1.00 98.44 368 TYR A O 1
ATOM 2881 N N . ILE A 1 369 ? -25.203 10.392 33.826 1.00 98.38 369 ILE A N 1
ATOM 2882 C CA . ILE A 1 369 ? -26.139 9.287 34.042 1.00 98.38 369 ILE A CA 1
ATOM 2883 C C . ILE A 1 369 ? -27.373 9.515 33.168 1.00 98.38 369 ILE A C 1
ATOM 2885 O O . ILE A 1 369 ? -28.252 10.315 33.500 1.00 98.38 369 ILE A O 1
ATOM 2889 N N . ARG A 1 370 ? -27.465 8.794 32.047 1.00 97.94 370 ARG A N 1
ATOM 2890 C CA . ARG A 1 370 ? -28.614 8.879 31.134 1.00 97.94 370 ARG A CA 1
ATOM 2891 C C . ARG A 1 370 ? -29.846 8.187 31.715 1.00 97.94 370 ARG A C 1
ATOM 2893 O O . ARG A 1 370 ? -30.958 8.689 31.573 1.00 97.94 370 ARG A O 1
ATOM 2900 N N . SER A 1 371 ? -29.660 7.050 32.382 1.00 98.50 371 SER A N 1
ATOM 2901 C CA . SER A 1 371 ? -30.719 6.342 33.110 1.00 98.50 371 SER A CA 1
ATOM 2902 C C . SER A 1 371 ? -30.144 5.521 34.264 1.00 98.50 371 SER A C 1
ATOM 2904 O O . SER A 1 371 ? -28.973 5.159 34.229 1.00 98.50 371 SER A O 1
ATOM 2906 N N . GLY A 1 372 ? -30.964 5.212 35.271 1.00 98.12 372 GLY A N 1
ATOM 2907 C CA . GLY A 1 372 ? -30.568 4.387 36.414 1.00 98.12 372 GLY A CA 1
ATOM 2908 C C . GLY A 1 372 ? -30.006 5.179 37.593 1.00 98.12 372 GLY A C 1
ATOM 2909 O O . GLY A 1 372 ? -30.347 6.350 37.806 1.00 98.12 372 GLY A O 1
ATOM 2910 N N . LYS A 1 373 ? -29.193 4.496 38.403 1.00 98.44 373 LYS A N 1
ATOM 2911 C CA . LYS A 1 373 ? -28.681 4.995 39.680 1.00 98.44 373 LYS A CA 1
ATOM 2912 C C . LYS A 1 373 ? -27.407 4.262 40.083 1.00 98.44 373 LYS A C 1
ATOM 2914 O O . LYS A 1 373 ? -27.385 3.030 40.161 1.00 98.44 373 LYS A O 1
ATOM 2919 N N . VAL A 1 374 ? -26.381 5.026 40.436 1.00 98.12 374 VAL A N 1
ATOM 2920 C CA . VAL A 1 374 ? -25.084 4.517 40.889 1.00 98.12 374 VAL A CA 1
ATOM 2921 C C . VAL A 1 374 ? -24.654 5.205 42.175 1.00 98.12 374 VAL A C 1
ATOM 2923 O O . VAL A 1 374 ? -24.982 6.363 42.430 1.00 98.12 374 VAL A O 1
ATOM 2926 N N . LYS A 1 375 ? -23.889 4.485 42.985 1.00 98.06 375 LYS A N 1
ATOM 2927 C CA . LYS A 1 375 ? -23.081 5.050 44.056 1.00 98.06 375 LYS A CA 1
ATOM 2928 C C . LYS A 1 375 ? -21.638 5.141 43.577 1.00 98.06 375 LYS A C 1
ATOM 2930 O O . LYS A 1 375 ? -21.102 4.148 43.094 1.00 98.06 375 LYS A O 1
ATOM 2935 N N . ILE A 1 376 ? -21.002 6.286 43.775 1.00 97.38 376 ILE A N 1
ATOM 2936 C CA . ILE A 1 376 ? -19.568 6.475 43.559 1.00 97.38 376 ILE A CA 1
ATOM 2937 C C . ILE A 1 376 ? -18.877 6.725 44.902 1.00 97.38 376 ILE A C 1
ATOM 2939 O O . ILE A 1 376 ? -19.412 7.439 45.753 1.00 97.38 376 ILE A O 1
ATOM 2943 N N . ILE A 1 377 ? -17.697 6.134 45.086 1.00 96.75 377 ILE A N 1
ATOM 2944 C CA . ILE A 1 377 ? -16.793 6.445 46.200 1.00 96.75 377 ILE A CA 1
ATOM 2945 C C . ILE A 1 377 ? -15.551 7.118 45.620 1.00 96.75 377 ILE A C 1
ATOM 2947 O O . ILE A 1 377 ? -14.863 6.525 44.792 1.00 96.75 377 ILE A O 1
ATOM 2951 N N . ILE A 1 378 ? -15.257 8.341 46.057 1.00 95.56 378 ILE A N 1
ATOM 2952 C CA . ILE A 1 378 ? -14.136 9.174 45.607 1.00 95.56 378 ILE A CA 1
ATOM 2953 C C . ILE A 1 378 ? -13.093 9.236 46.727 1.00 95.56 378 ILE A C 1
ATOM 2955 O O . ILE A 1 378 ? -13.433 9.302 47.907 1.00 95.56 378 ILE A O 1
ATOM 2959 N N . ASN A 1 379 ? -11.810 9.124 46.377 1.00 91.25 379 ASN A N 1
ATOM 2960 C CA . ASN A 1 379 ? -10.676 9.091 47.313 1.00 91.25 379 ASN A CA 1
ATOM 2961 C C . ASN A 1 379 ? -10.795 8.048 48.450 1.00 91.25 379 ASN A C 1
ATOM 2963 O O . ASN A 1 379 ? -10.039 8.075 49.416 1.00 91.25 379 ASN A O 1
ATOM 2967 N N . GLY A 1 380 ? -11.678 7.054 48.293 1.00 86.62 380 GLY A N 1
ATOM 2968 C CA . GLY A 1 380 ? -11.897 5.954 49.236 1.00 86.62 380 GLY A CA 1
ATOM 2969 C C . GLY A 1 380 ? -12.860 6.243 50.392 1.00 86.62 380 GLY A C 1
ATOM 2970 O O . GLY A 1 380 ? -13.125 5.324 51.160 1.00 86.62 380 GLY A O 1
ATOM 2971 N N . ASN A 1 381 ? -13.385 7.461 50.532 1.00 88.00 381 ASN A N 1
ATOM 2972 C CA . ASN A 1 381 ? -14.276 7.828 51.642 1.00 88.00 381 ASN A CA 1
ATOM 2973 C C . ASN A 1 381 ? -15.406 8.803 51.266 1.00 88.00 381 ASN A C 1
ATOM 2975 O O . ASN A 1 381 ? -16.395 8.877 51.992 1.00 88.00 381 ASN A O 1
ATOM 2979 N N . GLU A 1 382 ? -15.298 9.539 50.160 1.00 94.00 382 GLU A N 1
ATOM 2980 C CA . GLU A 1 382 ? -16.333 10.479 49.734 1.00 94.00 382 GLU A CA 1
ATOM 2981 C C . GLU A 1 382 ? -17.408 9.760 48.918 1.00 94.00 382 GLU A C 1
ATOM 2983 O O . GLU A 1 382 ? -17.210 9.428 47.750 1.00 94.00 382 GLU A O 1
ATOM 2988 N N . GLU A 1 383 ? -18.564 9.523 49.533 1.00 96.38 383 GLU A N 1
ATOM 2989 C CA . GLU A 1 383 ? -19.698 8.869 48.884 1.00 96.38 383 GLU A CA 1
ATOM 2990 C C . GLU A 1 383 ? -20.620 9.884 48.188 1.00 96.38 383 GLU A C 1
ATOM 2992 O O . GLU A 1 383 ? -21.010 10.905 48.762 1.00 96.38 383 GLU A O 1
ATOM 2997 N N . ARG A 1 384 ? -21.021 9.583 46.948 1.00 96.44 384 ARG A N 1
ATOM 2998 C CA . ARG A 1 384 ? -22.102 10.286 46.240 1.00 96.44 384 ARG A CA 1
ATOM 2999 C C . ARG A 1 384 ? -23.049 9.272 45.610 1.00 96.44 384 ARG A C 1
ATOM 3001 O O . ARG A 1 384 ? -22.619 8.227 45.125 1.00 96.44 384 ARG A O 1
ATOM 3008 N N . ILE A 1 385 ? -24.333 9.614 45.556 1.00 98.25 385 ILE A N 1
ATOM 3009 C CA . ILE A 1 385 ? -25.326 8.891 44.757 1.00 98.25 385 ILE A CA 1
ATOM 3010 C C . ILE A 1 385 ? -25.650 9.750 43.542 1.00 98.25 385 ILE A C 1
ATOM 3012 O O . ILE A 1 385 ? -26.025 10.909 43.702 1.00 98.25 385 ILE A O 1
ATOM 3016 N N . LEU A 1 386 ? -25.513 9.168 42.354 1.00 98.12 386 LEU A N 1
ATOM 3017 C CA . LEU A 1 386 ? -25.870 9.781 41.080 1.00 98.12 386 LEU A CA 1
ATOM 3018 C C . LEU A 1 386 ? -27.071 9.034 40.495 1.00 98.12 386 LEU A C 1
ATOM 3020 O O . LEU A 1 386 ? -27.121 7.801 40.518 1.00 98.12 386 LEU A O 1
ATOM 3024 N N . LYS A 1 387 ? -28.046 9.770 39.978 1.00 98.25 387 LYS A N 1
ATOM 3025 C CA . LYS A 1 387 ? -29.262 9.267 39.320 1.00 98.25 387 LYS A CA 1
ATOM 3026 C C . LYS A 1 387 ? -29.400 9.874 37.926 1.00 98.25 387 LYS A C 1
ATOM 3028 O O . LYS A 1 387 ? -28.671 10.793 37.569 1.00 98.25 387 LYS A O 1
ATOM 3033 N N . ALA A 1 388 ? -30.354 9.367 37.148 1.00 98.44 388 ALA A N 1
ATOM 3034 C CA . ALA A 1 388 ? -30.681 9.904 35.828 1.00 98.44 388 ALA A CA 1
ATOM 3035 C C . ALA A 1 388 ? -30.765 11.444 35.825 1.00 98.44 388 ALA A C 1
ATOM 3037 O O . ALA A 1 388 ? -31.507 12.030 36.617 1.00 98.44 388 ALA A O 1
ATOM 3038 N N . GLY A 1 389 ? -30.012 12.080 34.926 1.00 97.81 389 GLY A N 1
ATOM 3039 C CA . GLY A 1 389 ? -29.886 13.535 34.832 1.00 97.81 389 GLY A CA 1
ATOM 3040 C C . GLY A 1 389 ? -28.633 14.111 35.497 1.00 97.81 389 GLY A C 1
ATOM 3041 O O . GLY A 1 389 ? -28.205 15.196 35.107 1.00 97.81 389 GLY A O 1
ATOM 3042 N N . ASP A 1 390 ? -28.017 13.399 36.443 1.00 98.44 390 ASP A N 1
ATOM 3043 C CA . ASP A 1 390 ? -26.835 13.888 37.152 1.00 98.44 390 ASP A CA 1
ATOM 3044 C C . ASP A 1 390 ? -25.571 13.790 36.285 1.00 98.44 390 ASP A C 1
ATOM 3046 O O . ASP A 1 390 ? -25.385 12.855 35.498 1.00 98.44 390 ASP A O 1
ATOM 3050 N N . VAL A 1 391 ? -24.671 14.757 36.478 1.00 97.94 391 VAL A N 1
ATOM 3051 C CA . VAL A 1 391 ? -23.341 14.807 35.864 1.00 97.94 391 VAL A CA 1
ATOM 3052 C C . VAL A 1 391 ? -22.297 14.907 36.968 1.00 97.94 391 VAL A C 1
ATOM 3054 O O . VAL A 1 391 ? -22.446 15.702 37.896 1.00 97.94 391 VAL A O 1
ATOM 3057 N N . ILE A 1 392 ? -21.213 14.145 36.847 1.00 97.25 392 ILE A N 1
ATOM 3058 C CA . ILE A 1 392 ? -20.029 14.289 37.693 1.00 97.25 392 ILE A CA 1
ATOM 3059 C C . ILE A 1 392 ? -18.790 14.543 36.837 1.00 97.25 392 ILE A C 1
ATOM 3061 O O . ILE A 1 392 ? -18.602 13.929 35.788 1.00 97.25 392 ILE A O 1
ATOM 3065 N N . VAL A 1 393 ? -17.934 15.457 37.295 1.00 97.06 393 VAL A N 1
ATOM 3066 C CA . VAL A 1 393 ? -16.622 15.725 36.700 1.00 97.06 393 VAL A CA 1
ATOM 3067 C C . VAL A 1 393 ? -15.558 15.308 37.706 1.00 97.06 393 VAL A C 1
ATOM 3069 O O . VAL A 1 393 ? -15.489 15.849 38.807 1.00 97.06 393 VAL A O 1
ATOM 3072 N N . ILE A 1 394 ? -14.743 14.333 37.325 1.00 95.50 394 ILE A N 1
ATOM 3073 C CA . ILE A 1 394 ? -13.667 13.761 38.127 1.00 95.50 394 ILE A CA 1
ATOM 3074 C C . ILE A 1 394 ? -12.341 14.220 37.508 1.00 95.50 394 ILE A C 1
ATOM 3076 O O . ILE A 1 394 ? -12.021 13.807 36.389 1.00 95.50 394 ILE A O 1
ATOM 3080 N N . PRO A 1 395 ? -11.562 15.078 38.189 1.00 93.88 395 PRO A N 1
ATOM 3081 C CA . PRO A 1 395 ? -10.237 15.468 37.723 1.00 93.88 395 PRO A CA 1
ATOM 3082 C C . PRO A 1 395 ? -9.288 14.273 37.568 1.00 93.88 395 PRO A C 1
ATOM 3084 O O . PRO A 1 395 ? -9.449 13.234 38.213 1.00 93.88 395 PRO A O 1
ATOM 3087 N N . GLY A 1 396 ? -8.257 14.449 36.742 1.00 89.38 396 GLY A N 1
ATOM 3088 C CA . GLY A 1 396 ? -7.223 13.435 36.555 1.00 89.38 396 GLY A CA 1
ATOM 3089 C C . GLY A 1 396 ? -6.538 13.038 37.866 1.00 89.38 396 GLY A C 1
ATOM 3090 O O . GLY A 1 396 ? -6.315 13.856 38.756 1.00 89.38 396 GLY A O 1
ATOM 3091 N N . ASN A 1 397 ? -6.173 11.762 37.958 1.00 86.19 397 ASN A N 1
ATOM 3092 C CA . ASN A 1 397 ? -5.514 11.097 39.086 1.00 86.19 397 ASN A CA 1
ATOM 3093 C C . ASN A 1 397 ? -6.333 11.008 40.385 1.00 86.19 397 ASN A C 1
ATOM 3095 O O . ASN A 1 397 ? -5.815 10.517 41.389 1.00 86.19 397 ASN A O 1
ATOM 3099 N N . ILE A 1 398 ? -7.610 11.397 40.375 1.00 93.06 398 ILE A N 1
ATOM 3100 C CA . ILE A 1 398 ? -8.515 11.183 41.508 1.00 93.06 398 ILE A CA 1
ATOM 3101 C C . ILE A 1 398 ? -9.004 9.735 41.504 1.00 93.06 398 ILE A C 1
ATOM 3103 O O . ILE A 1 398 ? -9.512 9.240 40.496 1.00 93.06 398 ILE A O 1
ATOM 3107 N N . SER A 1 399 ? -8.845 9.035 42.629 1.00 93.81 399 SER A N 1
ATOM 3108 C CA . SER A 1 399 ? -9.264 7.637 42.730 1.00 93.81 399 SER A CA 1
ATOM 3109 C C . SER A 1 399 ? -10.771 7.518 42.928 1.00 93.81 399 SER A C 1
ATOM 3111 O O . SER A 1 399 ? -11.345 8.258 43.725 1.00 93.81 399 SER A O 1
ATOM 3113 N N . HIS A 1 400 ? -11.399 6.577 42.227 1.00 95.56 400 HIS A N 1
ATOM 3114 C CA . HIS A 1 400 ? -12.841 6.367 42.273 1.00 95.56 400 HIS A CA 1
ATOM 3115 C C . HIS A 1 400 ? -13.244 4.909 41.998 1.00 95.56 400 HIS A C 1
ATOM 3117 O O . HIS A 1 400 ? -12.504 4.154 41.364 1.00 95.56 400 HIS A O 1
ATOM 3123 N N . GLU A 1 401 ? -14.429 4.522 42.471 1.00 95.50 401 GLU A N 1
ATOM 3124 C CA . GLU A 1 401 ? -15.117 3.257 42.166 1.00 95.50 401 GLU A CA 1
ATOM 3125 C C . GLU A 1 401 ? -16.631 3.453 42.084 1.00 95.50 401 GLU A C 1
ATOM 3127 O O . GLU A 1 401 ? -17.168 4.367 42.713 1.00 95.50 401 GLU A O 1
ATOM 3132 N N . PHE A 1 402 ? -17.318 2.578 41.344 1.00 95.88 402 PHE A N 1
ATOM 3133 C CA . PHE A 1 402 ? -18.756 2.683 41.092 1.00 95.88 402 PHE A CA 1
ATOM 3134 C C . PHE A 1 402 ? -19.500 1.404 41.470 1.00 95.88 402 PHE A C 1
ATOM 3136 O O . PHE A 1 402 ? -19.140 0.308 41.042 1.00 95.88 402 PHE A O 1
ATOM 3143 N N . PHE A 1 403 ? -20.597 1.560 42.205 1.00 97.25 403 PHE A N 1
ATOM 3144 C CA . PHE A 1 403 ? -21.537 0.505 42.569 1.00 97.25 403 PHE A CA 1
ATOM 3145 C C . PHE A 1 403 ? -22.895 0.789 41.938 1.00 97.25 403 PHE A C 1
ATOM 3147 O O . PHE A 1 403 ? -23.511 1.825 42.190 1.00 97.25 403 PHE A O 1
ATOM 3154 N N . VAL A 1 404 ? -23.388 -0.146 41.139 1.00 98.06 404 VAL A N 1
ATOM 3155 C CA . VAL A 1 404 ? -24.594 0.054 40.334 1.00 98.06 404 VAL A CA 1
ATOM 3156 C C . VAL A 1 404 ? -25.824 -0.367 41.136 1.00 98.06 404 VAL A C 1
ATOM 3158 O O . VAL A 1 404 ? -26.025 -1.550 41.414 1.00 98.06 404 VAL A O 1
ATOM 3161 N N . LEU A 1 405 ? -26.643 0.605 41.549 1.00 97.88 405 LEU A N 1
ATOM 3162 C CA . LEU A 1 405 ? -27.794 0.389 42.439 1.00 97.88 405 LEU A CA 1
ATOM 3163 C C . LEU A 1 405 ? -29.059 -0.009 41.663 1.00 97.88 405 LEU A C 1
ATOM 3165 O O . LEU A 1 405 ? -29.896 -0.764 42.166 1.00 97.88 405 LEU A O 1
ATOM 3169 N N . GLU A 1 406 ? -29.174 0.466 40.424 1.00 98.12 406 GLU A N 1
ATOM 3170 C CA . GLU A 1 406 ? -30.225 0.159 39.448 1.00 98.12 406 GLU A CA 1
ATOM 3171 C C . GLU A 1 406 ? -29.580 -0.039 38.072 1.00 98.12 406 GLU A C 1
ATOM 3173 O O . GLU A 1 406 ? -28.490 0.483 37.840 1.00 98.12 406 GLU A O 1
ATOM 3178 N N . LYS A 1 407 ? -30.230 -0.768 37.150 1.00 98.06 407 LYS A N 1
ATOM 3179 C CA . LYS A 1 407 ? -29.726 -0.885 35.772 1.00 98.06 407 LYS A CA 1
ATOM 3180 C C . LYS A 1 407 ? -29.486 0.518 35.212 1.00 98.06 407 LYS A C 1
ATOM 3182 O O . LYS A 1 407 ? -30.404 1.334 35.201 1.00 98.06 407 LYS A O 1
ATOM 3187 N N . THR A 1 408 ? -28.250 0.785 34.813 1.00 98.44 408 THR A N 1
ATOM 3188 C CA . THR A 1 408 ? -27.759 2.127 34.508 1.00 98.44 408 THR A CA 1
ATOM 3189 C C . THR A 1 408 ? -27.193 2.166 33.102 1.00 98.44 408 THR A C 1
ATOM 3191 O O . THR A 1 408 ? -26.480 1.256 32.681 1.00 98.44 408 THR A O 1
ATOM 3194 N N . GLU A 1 409 ? -27.505 3.243 32.392 1.00 98.06 409 GLU A N 1
ATOM 3195 C CA . GLU A 1 409 ? -26.768 3.643 31.200 1.00 98.06 409 GLU A CA 1
ATOM 3196 C C . GLU A 1 409 ? -26.085 4.973 31.504 1.00 98.06 409 GLU A C 1
ATOM 3198 O O . GLU A 1 409 ? -26.759 5.959 31.829 1.00 98.06 409 GLU A O 1
ATOM 3203 N N . ASP A 1 410 ? -24.759 4.988 31.424 1.00 97.00 410 ASP A N 1
ATOM 3204 C CA . ASP A 1 410 ? -23.962 6.196 31.595 1.00 97.00 410 ASP A CA 1
ATOM 3205 C C . ASP A 1 410 ? -23.125 6.497 30.348 1.00 97.00 410 ASP A C 1
ATOM 3207 O O . ASP A 1 410 ? -22.892 5.645 29.483 1.00 97.00 410 ASP A O 1
ATOM 3211 N N . ILE A 1 411 ? -22.764 7.771 30.225 1.00 96.94 411 ILE A N 1
ATOM 3212 C CA . ILE A 1 411 ? -21.910 8.295 29.168 1.00 96.94 411 ILE A CA 1
ATOM 3213 C C . ILE A 1 411 ? -20.683 8.895 29.835 1.00 96.94 411 ILE A C 1
ATOM 3215 O O . ILE A 1 411 ? -20.787 9.904 30.531 1.00 96.94 411 ILE A O 1
ATOM 3219 N N . ASP A 1 412 ? -19.530 8.304 29.563 1.00 95.38 412 ASP A N 1
ATOM 3220 C CA . ASP A 1 412 ? -18.237 8.769 30.032 1.00 95.38 412 ASP A CA 1
ATOM 3221 C C . ASP A 1 412 ? -17.486 9.484 28.913 1.00 95.38 412 ASP A C 1
ATOM 3223 O O . ASP A 1 412 ? -17.282 8.937 27.827 1.00 95.38 412 ASP A O 1
ATOM 3227 N N . VAL A 1 413 ? -17.003 10.687 29.199 1.00 94.75 413 VAL A N 1
ATOM 3228 C CA . VAL A 1 413 ? -16.105 11.447 28.331 1.00 94.75 413 VAL A CA 1
ATOM 3229 C C . VAL A 1 413 ? -14.778 11.649 29.048 1.00 94.75 413 VAL A C 1
ATOM 3231 O O . VAL A 1 413 ? -14.736 12.196 30.146 1.00 94.75 413 VAL A O 1
ATOM 3234 N N . PHE A 1 414 ? -13.685 11.231 28.414 1.00 91.44 414 PHE A N 1
ATOM 3235 C CA . PHE A 1 414 ? -12.326 11.396 28.925 1.00 91.44 414 PHE A CA 1
ATOM 3236 C C . PHE A 1 414 ? -11.572 12.447 28.120 1.00 91.44 414 PHE A C 1
ATOM 3238 O O . PHE A 1 414 ? -11.630 12.411 26.890 1.00 91.44 414 PHE A O 1
ATOM 3245 N N . SER A 1 415 ? -10.829 13.328 28.793 1.00 87.00 415 SER A N 1
ATOM 3246 C CA . SER A 1 415 ? -9.862 14.231 28.156 1.00 87.00 415 SER A CA 1
ATOM 3247 C C . SER A 1 415 ? -8.622 14.434 29.048 1.00 87.00 415 SER A C 1
ATOM 3249 O O . SER A 1 415 ? -8.779 14.668 30.249 1.00 87.00 415 SER A O 1
ATOM 3251 N N . PRO A 1 416 ? -7.383 14.325 28.522 1.00 84.06 416 PRO A N 1
ATOM 3252 C CA . PRO A 1 416 ? -7.031 13.970 27.142 1.00 84.06 416 PRO A CA 1
ATOM 3253 C C . PRO A 1 416 ? -7.434 12.528 26.792 1.00 84.06 416 PRO A C 1
ATOM 3255 O O . PRO A 1 416 ? -7.989 11.799 27.610 1.00 84.06 416 PRO A O 1
ATOM 3258 N N . LYS A 1 417 ? -7.169 12.093 25.563 1.00 79.31 417 LYS A N 1
ATOM 3259 C CA . LYS A 1 417 ? -7.478 10.734 25.108 1.00 79.31 417 LYS A CA 1
ATOM 3260 C C . LYS A 1 417 ? -6.904 9.636 26.028 1.00 79.31 417 LYS A C 1
ATOM 3262 O O . LYS A 1 417 ? -5.758 9.718 26.481 1.00 79.31 417 LYS A O 1
ATOM 3267 N N . ARG A 1 418 ? -7.676 8.567 26.260 1.00 76.38 418 ARG A N 1
ATOM 3268 C CA . ARG A 1 418 ? -7.293 7.417 27.102 1.00 76.38 418 ARG A CA 1
ATOM 3269 C C . ARG A 1 418 ? -6.882 6.215 26.234 1.00 76.38 418 ARG A C 1
ATOM 3271 O O . ARG A 1 418 ? -7.737 5.563 25.650 1.00 76.38 418 ARG A O 1
ATOM 3278 N N . GLU A 1 419 ? -5.577 5.932 26.113 1.00 57.16 419 GLU A N 1
ATOM 3279 C CA . GLU A 1 419 ? -5.033 4.962 25.126 1.00 57.16 419 GLU A CA 1
ATOM 3280 C C . GLU A 1 419 ? -4.256 3.736 25.672 1.00 57.16 419 GLU A C 1
ATOM 3282 O O . GLU A 1 419 ? -4.367 2.680 25.055 1.00 57.16 419 GLU A O 1
ATOM 3287 N N . PRO A 1 420 ? -3.501 3.744 26.792 1.00 51.16 420 PRO A N 1
ATOM 3288 C CA . PRO A 1 420 ? -2.710 2.550 27.141 1.00 51.16 420 PRO A CA 1
ATOM 3289 C C . PRO A 1 420 ? -3.493 1.405 27.814 1.00 51.16 420 PRO A C 1
ATOM 3291 O O . PRO A 1 420 ? -3.154 0.237 27.622 1.00 51.16 420 PRO A O 1
ATOM 3294 N N . ASP A 1 421 ? -4.528 1.703 28.606 1.00 52.47 421 ASP A N 1
ATOM 3295 C CA . ASP A 1 421 ? -5.274 0.730 29.426 1.00 52.47 421 ASP A CA 1
ATOM 3296 C C . ASP A 1 421 ? -6.622 0.305 28.816 1.00 52.47 421 ASP A C 1
ATOM 3298 O O . ASP A 1 421 ? -7.268 -0.614 29.321 1.00 52.47 421 ASP A O 1
ATOM 3302 N N . TRP A 1 422 ? -7.053 0.944 27.727 1.00 57.16 422 TRP A N 1
ATOM 3303 C CA . TRP A 1 422 ? -8.383 0.785 27.120 1.00 57.16 422 TRP A CA 1
ATOM 3304 C C . TRP A 1 422 ? -8.392 0.119 25.736 1.00 57.16 422 TRP A C 1
ATOM 3306 O O . TRP A 1 422 ? -9.448 -0.023 25.124 1.00 57.16 422 TRP A O 1
ATOM 3316 N N . ILE A 1 423 ? -7.245 -0.377 25.261 1.00 48.34 423 ILE A N 1
ATOM 3317 C CA . ILE A 1 423 ? -7.182 -1.192 24.039 1.00 48.34 423 ILE A CA 1
ATOM 3318 C C . ILE A 1 423 ? -7.934 -2.516 24.261 1.00 48.34 423 ILE A C 1
ATOM 3320 O O . ILE A 1 423 ? -7.690 -3.212 25.253 1.00 48.34 423 ILE A O 1
ATOM 3324 N N . LEU A 1 424 ? -8.799 -2.873 23.300 1.00 44.28 424 LEU A N 1
ATOM 3325 C CA . LEU A 1 424 ? -9.531 -4.145 23.180 1.00 44.28 424 LEU A CA 1
ATOM 3326 C C . LEU A 1 424 ? -8.804 -5.324 23.865 1.00 44.28 424 LEU A C 1
ATOM 3328 O O . LEU A 1 424 ? -7.737 -5.760 23.424 1.00 44.28 424 LEU A O 1
ATOM 3332 N N . GLY A 1 425 ? -9.390 -5.844 24.950 1.00 39.53 425 GLY A N 1
ATOM 3333 C CA . GLY A 1 425 ? -8.920 -7.043 25.665 1.00 39.53 425 GLY A CA 1
ATOM 3334 C C . GLY A 1 425 ? -7.802 -6.846 26.705 1.00 39.53 425 GLY A C 1
ATOM 3335 O O . GLY A 1 425 ? -7.369 -7.832 27.321 1.00 39.53 425 GLY A O 1
ATOM 3336 N N . LYS A 1 426 ? -7.329 -5.611 26.944 1.00 41.03 426 LYS A N 1
ATOM 3337 C CA . LYS A 1 426 ? -6.188 -5.317 27.841 1.00 41.03 426 LYS A CA 1
ATOM 3338 C C . LYS A 1 426 ? -6.505 -4.481 29.091 1.00 41.03 426 LYS A C 1
ATOM 3340 O O . LYS A 1 426 ? -5.599 -4.290 29.901 1.00 41.03 426 LYS A O 1
ATOM 3345 N N . SER A 1 427 ? -7.754 -4.064 29.314 1.00 52.06 427 SER A N 1
ATOM 3346 C CA . SER A 1 427 ? -8.154 -3.337 30.533 1.00 52.06 427 SER A CA 1
ATOM 3347 C C . SER A 1 427 ? -8.054 -4.223 31.776 1.00 52.06 427 SER A C 1
ATOM 3349 O O . SER A 1 427 ? -8.928 -5.047 32.029 1.00 52.06 427 SER A O 1
ATOM 3351 N N . LYS A 1 428 ? -6.957 -4.083 32.536 1.00 49.53 428 LYS A N 1
ATOM 3352 C CA . LYS A 1 428 ? -6.653 -4.931 33.703 1.00 49.53 428 LYS A CA 1
ATOM 3353 C C . LYS A 1 428 ? -7.728 -4.845 34.795 1.00 49.53 428 LYS A C 1
ATOM 3355 O O . LYS A 1 428 ? -8.166 -5.885 35.259 1.00 49.53 428 LYS A O 1
ATOM 3360 N N . PHE A 1 429 ? -8.211 -3.645 35.122 1.00 52.09 429 PHE A N 1
ATOM 3361 C CA . PHE A 1 429 ? -9.207 -3.445 36.186 1.00 52.09 429 PHE A CA 1
ATOM 3362 C C . PHE A 1 429 ? -10.616 -3.944 35.810 1.00 52.09 429 PHE A C 1
ATOM 3364 O O . PHE A 1 429 ? -11.344 -4.453 36.656 1.00 52.09 429 PHE A O 1
ATOM 3371 N N . LEU A 1 430 ? -10.991 -3.883 34.524 1.00 53.28 430 LEU A N 1
ATOM 3372 C CA . LEU A 1 430 ? -12.291 -4.392 34.060 1.00 53.28 430 LEU A CA 1
ATOM 3373 C C . LEU A 1 430 ? -12.366 -5.926 34.037 1.00 53.28 430 LEU A C 1
ATOM 3375 O O . LEU A 1 430 ? -13.457 -6.485 34.036 1.00 53.28 430 LEU A O 1
ATOM 3379 N N . LYS A 1 431 ? -11.222 -6.625 34.061 1.00 52.31 431 LYS A N 1
ATOM 3380 C CA . LYS A 1 431 ? -11.182 -8.088 34.243 1.00 52.31 431 LYS A CA 1
ATOM 3381 C C . LYS A 1 431 ? -11.486 -8.515 35.680 1.00 52.31 431 LYS A C 1
ATOM 3383 O O . LYS A 1 431 ? -11.830 -9.670 35.900 1.00 52.31 431 LYS A O 1
ATOM 3388 N N . GLU A 1 432 ? -11.350 -7.598 36.635 1.00 54.56 432 GLU A N 1
ATOM 3389 C CA . GLU A 1 432 ? -11.639 -7.821 38.056 1.00 54.56 432 GLU A CA 1
ATOM 3390 C C . GLU A 1 432 ? -13.072 -7.405 38.429 1.00 54.56 432 GLU A C 1
ATOM 3392 O O . GLU A 1 432 ? -13.522 -7.675 39.541 1.00 54.56 432 GLU A O 1
ATOM 3397 N N . SER A 1 433 ? -13.797 -6.772 37.499 1.00 56.72 433 SER A N 1
ATOM 3398 C CA . SER A 1 433 ? -15.186 -6.342 37.686 1.00 56.72 433 SER A CA 1
ATOM 3399 C C . SER A 1 433 ? -16.142 -7.545 37.695 1.00 56.72 433 SER A C 1
ATOM 3401 O O . SER A 1 433 ? -15.951 -8.498 36.935 1.00 56.72 433 SER A O 1
ATOM 3403 N N . LYS A 1 434 ? -17.155 -7.519 38.570 1.00 51.22 434 LYS A N 1
ATOM 3404 C CA . LYS A 1 434 ? -18.094 -8.631 38.837 1.00 51.22 434 LYS A CA 1
ATOM 3405 C C . LYS A 1 434 ? -19.558 -8.188 38.860 1.00 51.22 434 LYS A C 1
ATOM 3407 O O . LYS A 1 434 ? -19.825 -6.986 39.078 1.00 51.22 434 LYS A O 1
#